Protein AF-A0A812QM28-F1 (afdb_monomer)

Solvent-accessible surface area (backbone atoms only — not comparable to full-atom values): 22781 Å² total; per-residue (Å²): 139,84,86,81,88,80,85,81,80,88,81,88,79,91,78,84,82,83,88,82,79,85,84,82,84,84,84,82,83,83,90,81,82,88,84,87,78,88,77,92,81,81,84,65,81,70,62,66,63,62,66,66,75,72,72,72,94,82,74,79,78,77,77,80,81,74,89,69,89,76,71,69,42,78,41,76,48,76,76,41,54,75,43,66,79,46,96,81,54,34,43,26,43,34,30,56,66,88,50,101,88,51,86,59,44,30,32,31,28,41,35,34,65,90,43,80,55,32,23,42,56,57,48,76,34,72,45,61,66,61,43,52,51,52,51,51,50,36,44,67,57,39,46,82,55,51,59,52,55,40,34,64,68,49,41,54,53,45,68,77,31,47,69,54,39,54,37,34,76,77,40,32,58,58,44,40,58,74,69,65,50,76,74,74,72,95,66,90,74,79,83,80,72,82,62,60,54,14,86,84,81,70,44,75,49,53,91,90,49,62,66,44,39,31,63,29,69,93,82,49,66,53,56,30,46,47,67,59,51,48,55,51,46,60,70,30,70,83,86,46,85,59,49,30,92,85,80,60,26,55,61,49,74,61,28,66,60,51,45,52,43,64,75,34,77,83,37,70,82,51,52,73,66,57,50,52,52,52,47,53,52,26,38,28,62,66,61,78,35,52,61,69,50,57,52,42,49,54,47,46,52,48,49,48,49,35,50,50,32,16,51,51,18,18,53,49,32,49,62,63,83,82,64,82,90,68,83,74,86,73,56,90,82,54,57,72,68,39,53,52,31,19,53,54,18,19,55,53,15,38,50,53,40,51,53,53,50,56,50,51,53,51,52,52,51,49,51,57,52,51,65,72,72,109

Structure (mmCIF, N/CA/C/O backbone):
data_AF-A0A812QM28-F1
#
_entry.id   AF-A0A812QM28-F1
#
loop_
_atom_site.group_PDB
_atom_site.id
_atom_site.type_symbol
_atom_site.label_atom_id
_atom_site.label_alt_id
_atom_site.label_comp_id
_atom_site.label_asym_id
_atom_site.label_entity_id
_atom_site.label_seq_id
_atom_site.pdbx_PDB_ins_code
_atom_site.Cartn_x
_atom_site.Cartn_y
_atom_site.Cartn_z
_atom_site.occupancy
_atom_site.B_iso_or_equiv
_atom_site.auth_seq_id
_atom_site.auth_comp_id
_atom_site.auth_asym_id
_atom_site.auth_atom_id
_atom_site.pdbx_PDB_model_num
ATOM 1 N N . MET A 1 1 ? -54.722 -26.142 -14.860 1.00 44.56 1 MET A N 1
ATOM 2 C CA . MET A 1 1 ? -53.386 -26.224 -15.488 1.00 44.56 1 MET A CA 1
ATOM 3 C C . MET A 1 1 ? -52.420 -26.673 -14.405 1.00 44.56 1 MET A C 1
ATOM 5 O O . MET A 1 1 ? -52.110 -25.888 -13.522 1.00 44.56 1 MET A O 1
ATOM 9 N N . GLY A 1 2 ? -52.117 -27.973 -14.367 1.00 35.53 2 GLY A N 1
ATOM 10 C CA . GLY A 1 2 ? -51.345 -28.608 -13.296 1.00 35.53 2 GLY A CA 1
ATOM 11 C C . GLY A 1 2 ? -49.849 -28.589 -13.594 1.00 35.53 2 GLY A C 1
ATOM 12 O O . GLY A 1 2 ? -49.446 -28.878 -14.716 1.00 35.53 2 GLY A O 1
ATOM 13 N N . TRP A 1 3 ? -49.047 -28.241 -12.592 1.00 39.06 3 TRP A N 1
ATOM 14 C CA . TRP A 1 3 ? -47.589 -28.307 -12.641 1.00 39.06 3 TRP A CA 1
ATOM 15 C C . TRP A 1 3 ? -47.138 -29.656 -12.074 1.00 39.06 3 TRP A C 1
ATOM 17 O O . TRP A 1 3 ? -47.365 -29.943 -10.900 1.00 39.06 3 TRP A O 1
ATOM 27 N N . GLN A 1 4 ? -46.545 -30.499 -12.921 1.00 41.00 4 GLN A N 1
ATOM 28 C CA . GLN A 1 4 ? -45.896 -31.745 -12.514 1.00 41.00 4 GLN A CA 1
ATOM 29 C C . GLN A 1 4 ? -44.412 -31.484 -12.228 1.00 41.00 4 GLN A C 1
ATOM 31 O O . GLN A 1 4 ? -43.662 -31.060 -13.106 1.00 41.00 4 GLN A O 1
ATOM 36 N N . SER A 1 5 ? -44.003 -31.765 -10.990 1.00 42.06 5 SER A N 1
ATOM 37 C CA . SER A 1 5 ? -42.607 -31.859 -10.555 1.00 42.06 5 SER A CA 1
ATOM 38 C C . SER A 1 5 ? -41.940 -33.080 -11.184 1.00 42.06 5 SER A C 1
ATOM 40 O O . SER A 1 5 ? -42.373 -34.206 -10.951 1.00 42.06 5 SER A O 1
ATOM 42 N N . SER A 1 6 ? -40.857 -32.862 -11.928 1.00 46.75 6 SER A N 1
ATOM 43 C CA . SER A 1 6 ? -39.966 -33.927 -12.401 1.00 46.75 6 SER A CA 1
ATOM 44 C C . SER A 1 6 ? -38.685 -33.926 -11.565 1.00 46.75 6 SER A C 1
ATOM 46 O O . SER A 1 6 ? -37.881 -33.002 -11.650 1.00 46.75 6 SER A O 1
ATOM 48 N N . SER A 1 7 ? -38.521 -34.958 -10.732 1.00 38.66 7 SER A N 1
ATOM 49 C CA . SER A 1 7 ? -37.267 -35.292 -10.048 1.00 38.66 7 SER A CA 1
ATOM 50 C C . SER A 1 7 ? -36.264 -35.864 -11.048 1.00 38.66 7 SER A C 1
ATOM 52 O O . SER A 1 7 ? -36.504 -36.927 -11.618 1.00 38.66 7 SER A O 1
ATOM 54 N N . LEU A 1 8 ? -35.123 -35.199 -11.216 1.00 42.88 8 LEU A N 1
ATOM 55 C CA . LEU A 1 8 ? -33.958 -35.755 -11.902 1.00 42.88 8 LEU A CA 1
ATOM 56 C C . LEU A 1 8 ? -33.112 -36.550 -10.897 1.00 42.88 8 LEU A C 1
ATOM 58 O O . LEU A 1 8 ? -32.709 -36.029 -9.857 1.00 42.88 8 LEU A O 1
ATOM 62 N N . ARG A 1 9 ? -32.895 -37.833 -11.205 1.00 39.41 9 ARG A N 1
ATOM 63 C CA . ARG A 1 9 ? -31.932 -38.719 -10.539 1.00 39.41 9 ARG A CA 1
ATOM 64 C C . ARG A 1 9 ? -30.523 -38.367 -11.014 1.00 39.41 9 ARG A C 1
ATOM 66 O O . ARG A 1 9 ? -30.298 -38.292 -12.218 1.00 39.41 9 ARG A O 1
ATOM 73 N N . CYS A 1 10 ? -29.589 -38.223 -10.078 1.00 34.53 10 CYS A N 1
ATOM 74 C CA . CYS A 1 10 ? -28.159 -38.306 -10.359 1.00 34.53 10 CYS A CA 1
ATOM 75 C C . CYS A 1 10 ? -27.778 -39.782 -10.523 1.00 34.53 10 CYS A C 1
ATOM 77 O O . CYS A 1 10 ? -27.939 -40.563 -9.585 1.00 34.53 10 CYS A O 1
ATOM 79 N N . GLU A 1 11 ? -27.294 -40.151 -11.706 1.00 41.50 11 GLU A N 1
ATOM 80 C CA . GLU A 1 11 ? -26.625 -41.426 -11.959 1.00 41.50 11 GLU A CA 1
ATOM 81 C C . GLU A 1 11 ? -25.111 -41.186 -11.911 1.00 41.50 11 GLU A C 1
ATOM 83 O O . GLU A 1 11 ? -24.560 -40.372 -12.651 1.00 41.50 11 GLU A O 1
ATOM 88 N N . GLU A 1 12 ? -24.467 -41.852 -10.958 1.00 37.53 12 GLU A N 1
ATOM 89 C CA . GLU A 1 12 ? -23.047 -41.776 -10.635 1.00 37.53 12 GLU A CA 1
ATOM 90 C C . GLU A 1 12 ? -22.296 -42.807 -11.489 1.00 37.53 12 GLU A C 1
ATOM 92 O O . GLU A 1 12 ? -22.386 -44.011 -11.251 1.00 37.53 12 GLU A O 1
ATOM 97 N N . ALA A 1 13 ? -21.588 -42.348 -12.524 1.00 41.44 13 ALA A N 1
ATOM 98 C CA . ALA A 1 13 ? -20.748 -43.194 -13.369 1.00 41.44 13 ALA A CA 1
ATOM 99 C C . ALA A 1 13 ? -19.272 -43.014 -12.988 1.00 41.44 13 ALA A C 1
ATOM 101 O O . ALA A 1 13 ? -18.643 -42.004 -13.304 1.00 41.44 13 ALA A O 1
ATOM 102 N N . ALA A 1 14 ? -18.717 -44.018 -12.309 1.00 40.62 14 ALA A N 1
ATOM 103 C CA . ALA A 1 14 ? -17.297 -44.126 -12.011 1.00 40.62 14 ALA A CA 1
ATOM 104 C C . ALA A 1 14 ? -16.499 -44.423 -13.295 1.00 40.62 14 ALA A C 1
ATOM 106 O O . ALA A 1 14 ? -16.621 -45.501 -13.876 1.00 40.62 14 ALA A O 1
ATOM 107 N N . GLN A 1 15 ? -15.661 -43.477 -13.726 1.00 44.66 15 GLN A N 1
ATOM 108 C CA . GLN A 1 15 ? -14.658 -43.686 -14.773 1.00 44.66 15 GLN A CA 1
ATOM 109 C C . GLN A 1 15 ? -13.268 -43.838 -14.148 1.00 44.66 15 GLN A C 1
ATOM 111 O O . GLN A 1 15 ? -12.756 -42.951 -13.468 1.00 44.66 15 GLN A O 1
ATOM 116 N N . THR A 1 16 ? -12.666 -45.000 -14.388 1.00 47.97 16 THR A N 1
ATOM 117 C CA . THR A 1 16 ? -11.268 -45.334 -14.093 1.00 47.97 16 THR A CA 1
ATOM 118 C C . THR A 1 16 ? -10.307 -44.544 -14.991 1.00 47.97 16 THR A C 1
ATOM 120 O O . THR A 1 16 ? -10.524 -44.522 -16.206 1.00 47.97 16 THR A O 1
ATOM 123 N N . PRO A 1 17 ? -9.221 -43.955 -14.457 1.00 54.69 17 PRO A N 1
ATOM 124 C CA . PRO A 1 17 ? -8.240 -43.242 -15.269 1.00 54.69 17 PRO A CA 1
ATOM 125 C C . PRO A 1 17 ? -7.267 -44.203 -15.984 1.00 54.69 17 PRO A C 1
ATOM 127 O O . PRO A 1 17 ? -6.841 -45.200 -15.390 1.00 54.69 17 PRO A O 1
ATOM 130 N N . PRO A 1 18 ? -6.870 -43.911 -17.239 1.00 55.78 18 PRO A N 1
ATOM 131 C CA . PRO A 1 18 ? -5.859 -44.678 -17.953 1.00 55.78 18 PRO A CA 1
ATOM 132 C C . PRO A 1 18 ? -4.443 -44.378 -17.443 1.00 55.78 18 PRO A C 1
ATOM 134 O O . PRO A 1 18 ? -4.074 -43.248 -17.128 1.00 55.78 18 PRO A O 1
ATOM 137 N N . THR A 1 19 ? -3.646 -45.439 -17.386 1.00 45.81 19 THR A N 1
ATOM 138 C CA . THR A 1 19 ? -2.241 -45.479 -16.983 1.00 45.81 19 THR A CA 1
ATOM 139 C C . THR A 1 19 ? -1.378 -44.774 -18.035 1.00 45.81 19 THR A C 1
ATOM 141 O O . THR A 1 19 ? -1.306 -45.222 -19.178 1.00 45.81 19 THR A O 1
ATOM 144 N N . ALA A 1 20 ? -0.736 -43.663 -17.668 1.00 46.47 20 ALA A N 1
ATOM 145 C CA . ALA A 1 20 ? 0.150 -42.914 -18.555 1.00 46.47 20 ALA A CA 1
ATOM 146 C C . ALA A 1 20 ? 1.567 -43.513 -18.560 1.00 46.47 20 ALA A C 1
ATOM 148 O O . ALA A 1 20 ? 2.218 -43.637 -17.522 1.00 46.47 20 ALA A O 1
ATOM 149 N N . SER A 1 21 ? 2.029 -43.873 -19.755 1.00 48.12 21 SER A N 1
ATOM 150 C CA . SER A 1 21 ? 3.372 -44.366 -20.061 1.00 48.12 21 SER A CA 1
ATOM 151 C C . SER A 1 21 ? 4.425 -43.258 -19.940 1.00 48.12 21 SER A C 1
ATOM 153 O O . SER A 1 21 ? 4.234 -42.149 -20.434 1.00 48.12 21 SER A O 1
ATOM 155 N N . ALA A 1 22 ? 5.557 -43.577 -19.311 1.00 50.00 22 ALA A N 1
ATOM 156 C CA . ALA A 1 22 ? 6.695 -42.677 -19.136 1.00 50.00 22 ALA A CA 1
ATOM 157 C C . ALA A 1 22 ? 7.461 -42.432 -20.459 1.00 50.00 22 ALA A C 1
ATOM 159 O O . ALA A 1 22 ? 7.750 -43.400 -21.170 1.00 50.00 22 ALA A O 1
ATOM 160 N N . PRO A 1 23 ? 7.850 -41.184 -20.785 1.00 56.56 23 PRO A N 1
ATOM 161 C CA . PRO A 1 23 ? 8.726 -40.901 -21.916 1.00 56.56 23 PRO A CA 1
ATOM 162 C C . PRO A 1 23 ? 10.208 -41.113 -21.570 1.00 56.56 23 PRO A C 1
ATOM 164 O O . PRO A 1 23 ? 10.698 -40.747 -20.502 1.00 56.56 23 PRO A O 1
ATOM 167 N N . SER A 1 24 ? 10.917 -41.719 -22.519 1.00 49.25 24 SER A N 1
ATOM 168 C CA . SER A 1 24 ? 12.346 -42.027 -22.495 1.00 49.25 24 SER A CA 1
ATOM 169 C C . SER A 1 24 ? 13.211 -40.761 -22.576 1.00 49.25 24 SER A C 1
ATOM 171 O O . SER A 1 24 ? 12.954 -39.875 -23.388 1.00 49.25 24 SER A O 1
ATOM 173 N N . ALA A 1 25 ? 14.258 -40.694 -21.751 1.00 49.22 25 ALA A N 1
ATOM 174 C CA . ALA A 1 25 ? 15.223 -39.596 -21.724 1.00 49.22 25 ALA A CA 1
ATOM 175 C C . ALA A 1 25 ? 16.181 -39.632 -22.938 1.00 49.22 25 ALA A C 1
ATOM 177 O O . ALA A 1 25 ? 16.702 -40.706 -23.255 1.00 49.22 25 ALA A O 1
ATOM 178 N N . PRO A 1 26 ? 16.479 -38.492 -23.592 1.00 59.50 26 PRO A N 1
ATOM 179 C CA . PRO A 1 26 ? 17.519 -38.419 -24.612 1.00 59.50 26 PRO A CA 1
ATOM 180 C C . PRO A 1 26 ? 18.922 -38.284 -23.997 1.00 59.50 26 PRO A C 1
ATOM 182 O O . PRO A 1 26 ? 19.151 -37.553 -23.034 1.00 59.50 26 PRO A O 1
ATOM 185 N N . SER A 1 27 ? 19.865 -39.019 -24.585 1.00 49.97 27 SER A N 1
ATOM 186 C CA . SER A 1 27 ? 21.276 -39.106 -24.208 1.00 49.97 27 SER A CA 1
ATOM 187 C C . SER A 1 27 ? 22.047 -37.814 -24.508 1.00 49.97 27 SER A C 1
ATOM 189 O O . SER A 1 27 ? 21.940 -37.255 -25.598 1.00 49.97 27 SER A O 1
ATOM 191 N N . ALA A 1 28 ? 22.859 -37.364 -23.549 1.00 54.03 28 ALA A N 1
ATOM 192 C CA . ALA A 1 28 ? 23.746 -36.211 -23.685 1.00 54.03 28 ALA A CA 1
ATOM 193 C C . ALA A 1 28 ? 25.007 -36.539 -24.521 1.00 54.03 28 ALA A C 1
ATOM 195 O O . ALA A 1 28 ? 25.575 -37.622 -24.350 1.00 54.03 28 ALA A O 1
ATOM 196 N N . PRO A 1 29 ? 25.493 -35.623 -25.382 1.00 69.25 29 PRO A N 1
ATOM 197 C CA . PRO A 1 29 ? 26.798 -35.747 -26.030 1.00 69.25 29 PRO A CA 1
ATOM 198 C C . PRO A 1 29 ? 27.963 -35.298 -25.114 1.00 69.25 29 PRO A C 1
ATOM 200 O O . PRO A 1 29 ? 27.763 -34.479 -24.213 1.00 69.25 29 PRO A O 1
ATOM 203 N N . PRO A 1 30 ? 29.188 -35.821 -25.332 1.00 63.47 30 PRO A N 1
ATOM 204 C CA . PRO A 1 30 ? 30.361 -35.559 -24.492 1.00 63.47 30 PRO A CA 1
ATOM 205 C C . PRO A 1 30 ? 30.989 -34.164 -24.714 1.00 63.47 30 PRO A C 1
ATOM 207 O O . PRO A 1 30 ? 30.841 -33.584 -25.791 1.00 63.47 30 PRO A O 1
ATOM 210 N N . PRO A 1 31 ? 31.732 -33.633 -23.719 1.00 53.22 31 PRO A N 1
ATOM 211 C CA . PRO A 1 31 ? 32.327 -32.299 -23.771 1.00 53.22 31 PRO A CA 1
ATOM 212 C C . PRO A 1 31 ? 33.605 -32.242 -24.624 1.00 53.22 31 PRO A C 1
ATOM 214 O O . PRO A 1 31 ? 34.541 -33.020 -24.438 1.00 53.22 31 PRO A O 1
ATOM 217 N N . SER A 1 32 ? 33.661 -31.258 -25.521 1.00 57.03 32 SER A N 1
ATOM 218 C CA . SER A 1 32 ? 34.841 -30.903 -26.316 1.00 57.03 32 SER A CA 1
ATOM 219 C C . SER A 1 32 ? 35.820 -30.043 -25.506 1.00 57.03 32 SER A C 1
ATOM 221 O O . SER A 1 32 ? 35.427 -29.069 -24.866 1.00 57.03 32 SER A O 1
ATOM 223 N N . ALA A 1 33 ? 37.103 -30.404 -25.556 1.00 52.53 33 ALA A N 1
ATOM 224 C CA . ALA A 1 33 ? 38.222 -29.735 -24.892 1.00 52.53 33 ALA A CA 1
ATOM 225 C C . ALA A 1 33 ? 38.540 -28.329 -25.469 1.00 52.53 33 ALA A C 1
ATOM 227 O O . ALA A 1 33 ? 38.214 -28.049 -26.626 1.00 52.53 33 ALA A O 1
ATOM 228 N N . PRO A 1 34 ? 39.203 -27.443 -24.694 1.00 47.34 34 PRO A N 1
ATOM 229 C CA . PRO A 1 34 ? 39.434 -26.049 -25.068 1.00 47.34 34 PRO A CA 1
ATOM 230 C C . PRO A 1 34 ? 40.631 -25.877 -26.013 1.00 47.34 34 PRO A C 1
ATOM 232 O O . PRO A 1 34 ? 41.738 -26.339 -25.735 1.00 47.34 34 PRO A O 1
ATOM 235 N N . SER A 1 35 ? 40.423 -25.138 -27.105 1.00 42.69 35 SER A N 1
ATOM 236 C CA . SER A 1 35 ? 41.493 -24.713 -28.009 1.00 42.69 35 SER A CA 1
ATOM 237 C C . SER A 1 35 ? 42.053 -23.366 -27.553 1.00 42.69 35 SER A C 1
ATOM 239 O O . SER A 1 35 ? 41.367 -22.346 -27.574 1.00 42.69 35 SER A O 1
ATOM 241 N N . ALA A 1 36 ? 43.317 -23.372 -27.137 1.00 46.56 36 ALA A N 1
ATOM 242 C CA . ALA A 1 36 ? 44.087 -22.186 -26.804 1.00 46.56 36 ALA A CA 1
ATOM 243 C C . ALA A 1 36 ? 44.539 -21.458 -28.081 1.00 46.56 36 ALA A C 1
ATOM 245 O O . ALA A 1 36 ? 45.300 -22.007 -28.872 1.00 46.56 36 ALA A O 1
ATOM 246 N N . HIS A 1 37 ? 44.134 -20.199 -28.249 1.00 44.91 37 HIS A N 1
ATOM 247 C CA . HIS A 1 37 ? 44.837 -19.243 -29.102 1.00 44.91 37 HIS A CA 1
ATOM 248 C C . HIS A 1 37 ? 44.8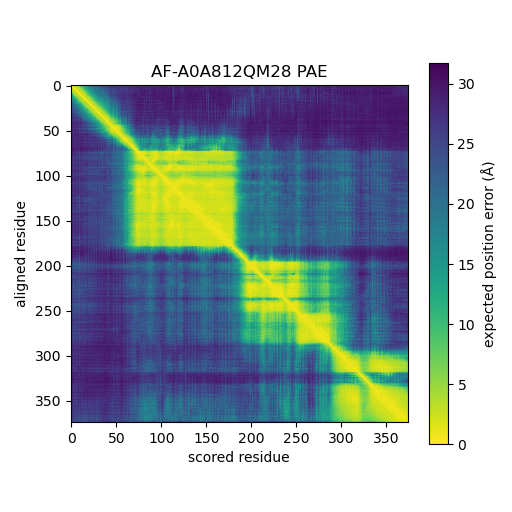23 -17.866 -28.444 1.00 44.91 37 HIS A C 1
ATOM 250 O O . HIS A 1 37 ? 43.822 -17.155 -28.442 1.00 44.91 37 HIS A O 1
ATOM 256 N N . GLY A 1 38 ? 45.970 -17.503 -27.873 1.00 43.31 38 GLY A N 1
ATOM 257 C CA . GLY A 1 38 ? 46.253 -16.149 -27.433 1.00 43.31 38 GLY A CA 1
ATOM 258 C C . GLY A 1 38 ? 46.527 -15.229 -28.618 1.00 43.31 38 GLY A C 1
ATOM 259 O O . GLY A 1 38 ? 47.266 -15.592 -29.533 1.00 43.31 38 GLY A O 1
ATOM 260 N N . LYS A 1 39 ? 45.975 -14.016 -28.551 1.00 39.72 39 LYS A N 1
ATOM 261 C CA . LYS A 1 39 ? 46.544 -12.806 -29.153 1.00 39.72 39 LYS A CA 1
ATOM 262 C C . LYS A 1 39 ? 46.284 -11.642 -28.200 1.00 39.72 39 LYS A C 1
ATOM 264 O O . LYS A 1 39 ? 45.158 -11.188 -28.043 1.00 39.72 39 LYS A O 1
ATOM 269 N N . SER A 1 40 ? 47.348 -11.201 -27.542 1.00 39.94 40 SER A N 1
ATOM 270 C CA . SER A 1 40 ? 47.431 -9.936 -26.821 1.00 39.94 40 SER A CA 1
ATOM 271 C C . SER A 1 40 ? 47.261 -8.778 -27.806 1.00 39.94 40 SER A C 1
ATOM 273 O O . SER A 1 40 ? 48.066 -8.635 -28.726 1.00 39.94 40 SER A O 1
ATOM 275 N N . PHE A 1 41 ? 46.234 -7.957 -27.601 1.00 41.09 41 PHE A N 1
ATOM 276 C CA . PHE A 1 41 ? 46.022 -6.698 -28.311 1.00 41.09 41 PHE A CA 1
ATOM 277 C C . PHE A 1 41 ? 46.008 -5.588 -27.252 1.00 41.09 41 PHE A C 1
ATOM 279 O O . PHE A 1 41 ? 45.016 -5.402 -26.552 1.00 41.09 41 PHE A O 1
ATOM 286 N N . PHE A 1 42 ? 47.141 -4.910 -27.066 1.00 38.75 42 PHE A N 1
ATOM 287 C CA . PHE A 1 42 ? 47.207 -3.677 -26.281 1.00 38.75 42 PHE A CA 1
ATOM 288 C C . PHE A 1 42 ? 46.918 -2.504 -27.224 1.00 38.75 42 PHE A C 1
ATOM 290 O O . PHE A 1 42 ? 47.596 -2.404 -28.249 1.00 38.75 42 PHE A O 1
ATOM 297 N N . PRO A 1 43 ? 45.943 -1.624 -26.933 1.00 46.53 43 PRO A N 1
ATOM 298 C CA . PRO A 1 43 ? 45.814 -0.378 -27.664 1.00 46.53 43 PRO A CA 1
ATOM 299 C C . PRO A 1 43 ? 46.869 0.624 -27.185 1.00 46.53 43 PRO A C 1
ATOM 301 O O . PRO A 1 43 ? 47.172 0.740 -25.997 1.00 46.53 43 PRO A O 1
ATOM 304 N N . ASP A 1 44 ? 47.419 1.320 -28.168 1.00 47.91 44 ASP A N 1
ATOM 305 C CA . ASP A 1 44 ? 48.447 2.344 -28.071 1.00 47.91 44 ASP A CA 1
ATOM 306 C C . ASP A 1 44 ? 47.973 3.546 -27.231 1.00 47.91 44 ASP A C 1
ATOM 308 O O . ASP A 1 44 ? 46.842 4.027 -27.378 1.00 47.91 44 ASP A O 1
ATOM 312 N N . ALA A 1 45 ? 48.838 4.045 -26.346 1.00 46.62 45 ALA A N 1
ATOM 313 C CA . ALA A 1 45 ? 48.515 5.067 -25.346 1.00 46.62 45 ALA A CA 1
ATOM 314 C C . ALA A 1 45 ? 48.164 6.444 -25.953 1.00 46.62 45 ALA A C 1
ATOM 316 O O . ALA A 1 45 ? 47.630 7.310 -25.258 1.00 46.62 45 ALA A O 1
ATOM 317 N N . GLU A 1 46 ? 48.381 6.647 -27.255 1.00 46.97 46 GLU A N 1
ATOM 318 C CA . GLU A 1 46 ? 48.008 7.879 -27.959 1.00 46.97 46 GLU A CA 1
ATOM 319 C C . GLU A 1 46 ? 46.519 7.979 -28.338 1.00 46.97 46 GLU A C 1
ATOM 321 O O . GLU A 1 46 ? 46.006 9.088 -28.514 1.00 46.97 46 GLU A O 1
ATOM 326 N N . GLN A 1 47 ? 45.767 6.872 -28.416 1.00 50.47 47 GLN A N 1
ATOM 327 C CA . GLN A 1 47 ? 44.334 6.947 -28.757 1.00 50.47 47 GLN A CA 1
ATOM 328 C C . GLN A 1 47 ? 43.449 7.392 -27.580 1.00 50.47 47 GLN A C 1
ATOM 330 O O . GLN A 1 47 ? 42.383 7.972 -27.798 1.00 50.47 47 GLN A O 1
ATOM 335 N N . ALA A 1 48 ? 43.907 7.216 -26.337 1.00 48.28 48 ALA A N 1
ATOM 336 C CA . ALA A 1 48 ? 43.170 7.635 -25.142 1.00 48.28 48 ALA A CA 1
ATOM 337 C C . ALA A 1 48 ? 43.117 9.168 -24.970 1.00 48.28 48 ALA A C 1
ATOM 339 O O . ALA A 1 48 ? 42.140 9.706 -24.449 1.00 48.28 48 ALA A O 1
ATOM 340 N N . LEU A 1 49 ? 44.129 9.892 -25.461 1.00 47.28 49 LEU A N 1
ATOM 341 C CA . LEU A 1 49 ? 44.221 11.352 -25.330 1.00 47.28 49 LEU A CA 1
ATOM 342 C C . LEU A 1 49 ? 43.387 12.114 -26.372 1.00 47.28 49 LEU A C 1
ATOM 344 O O . LEU A 1 49 ? 42.915 13.214 -26.088 1.00 47.28 49 LEU A O 1
ATOM 348 N N . ARG A 1 50 ? 43.112 11.522 -27.543 1.00 46.97 50 ARG A N 1
ATOM 349 C CA . ARG A 1 50 ? 42.235 12.139 -28.559 1.00 46.97 50 ARG A CA 1
ATOM 350 C C . ARG A 1 50 ? 40.743 12.048 -28.227 1.00 46.97 50 ARG A C 1
ATOM 352 O O . ARG A 1 50 ? 39.986 12.917 -28.650 1.00 46.97 50 ARG A O 1
ATOM 359 N N . LEU A 1 51 ? 40.317 11.069 -27.426 1.00 47.53 51 LEU A N 1
ATOM 360 C CA . LEU A 1 51 ? 38.915 10.935 -27.001 1.00 47.53 51 LEU A CA 1
ATOM 361 C C . LEU A 1 51 ? 38.505 11.914 -25.886 1.00 47.53 51 LEU A C 1
ATOM 363 O O . LEU A 1 51 ? 37.317 12.167 -25.705 1.00 47.53 51 LEU A O 1
ATOM 367 N N . LEU A 1 52 ? 39.463 12.524 -25.180 1.00 48.62 52 LEU A N 1
ATOM 368 C CA . LEU A 1 52 ? 39.178 13.528 -24.147 1.00 48.62 52 LEU A CA 1
ATOM 369 C C . LEU A 1 52 ? 38.970 14.948 -24.706 1.00 48.62 52 LEU A C 1
ATOM 371 O O . LEU A 1 52 ? 38.422 15.796 -24.006 1.00 48.62 52 LEU A O 1
ATOM 375 N N . ALA A 1 53 ? 39.335 15.205 -25.966 1.00 47.31 53 ALA A N 1
ATOM 376 C CA . ALA A 1 53 ? 39.265 16.535 -26.579 1.00 47.31 53 ALA A CA 1
ATOM 377 C C . ALA A 1 53 ? 37.916 16.871 -27.258 1.00 47.31 53 ALA A C 1
ATOM 379 O O . ALA A 1 53 ? 37.743 17.988 -27.736 1.00 47.31 53 ALA A O 1
ATOM 380 N N . LEU A 1 54 ? 36.947 15.943 -27.292 1.00 43.19 54 LEU A N 1
ATOM 381 C CA . LEU A 1 54 ? 35.628 16.146 -27.926 1.00 43.19 54 LEU A CA 1
ATOM 382 C C . LEU A 1 54 ? 34.462 16.293 -26.929 1.00 43.19 54 LEU A C 1
ATOM 384 O O . LEU A 1 54 ? 33.296 16.260 -27.321 1.00 43.19 54 LEU A O 1
ATOM 388 N N . ARG A 1 55 ? 34.742 16.465 -25.632 1.00 43.91 55 ARG A N 1
ATOM 389 C CA . ARG A 1 55 ? 33.697 16.596 -24.608 1.00 43.91 55 ARG A CA 1
ATOM 390 C C . ARG A 1 55 ? 33.171 18.036 -24.575 1.00 43.91 55 ARG A C 1
ATOM 392 O O . ARG A 1 55 ? 33.793 18.923 -23.999 1.00 43.91 55 ARG A O 1
ATOM 399 N N . GLY A 1 56 ? 32.037 18.263 -25.238 1.00 56.19 56 GLY A N 1
ATOM 400 C CA . GLY A 1 56 ? 31.325 19.542 -25.220 1.00 56.19 56 GLY A CA 1
ATOM 401 C C . GLY A 1 56 ? 30.875 19.959 -23.806 1.00 56.19 56 GLY A C 1
ATOM 402 O O . GLY A 1 56 ? 30.715 19.105 -22.927 1.00 56.19 56 GLY A O 1
ATOM 403 N N . PRO A 1 57 ? 30.667 21.264 -23.564 1.00 44.69 57 PRO A N 1
ATOM 404 C CA . PRO A 1 57 ? 30.255 21.778 -22.263 1.00 44.69 57 PRO A CA 1
ATOM 405 C C . PRO A 1 57 ? 28.778 21.438 -22.018 1.00 44.69 57 PRO A C 1
ATOM 407 O O . PRO A 1 57 ? 27.917 21.869 -22.779 1.00 44.69 57 PRO A O 1
ATOM 410 N N . GLY A 1 58 ? 28.466 20.670 -20.967 1.00 41.94 58 GLY A N 1
ATOM 411 C CA . GLY A 1 58 ? 27.065 20.486 -20.554 1.00 41.94 58 GLY A CA 1
ATOM 412 C C . GLY A 1 58 ? 26.700 19.246 -19.736 1.00 41.94 58 GLY A C 1
ATOM 413 O O . GLY A 1 58 ? 25.562 19.159 -19.293 1.00 41.94 58 GLY A O 1
ATOM 414 N N . VAL A 1 59 ? 27.611 18.299 -19.494 1.00 42.22 59 VAL A N 1
ATOM 415 C CA . VAL A 1 59 ? 27.322 17.140 -18.627 1.00 42.22 59 VAL A CA 1
ATOM 416 C C . VAL A 1 59 ? 28.002 17.352 -17.281 1.00 42.22 59 VAL A C 1
ATOM 418 O O . VAL A 1 59 ? 29.231 17.388 -17.208 1.00 42.22 59 VAL A O 1
ATOM 421 N N . ALA A 1 60 ? 27.200 17.531 -16.228 1.00 42.34 60 ALA A N 1
ATOM 422 C CA . ALA A 1 60 ? 27.691 17.633 -14.860 1.00 42.34 60 ALA A CA 1
ATOM 423 C C . ALA A 1 60 ? 28.558 16.400 -14.525 1.00 42.34 60 ALA A C 1
ATOM 425 O O . ALA A 1 60 ? 28.185 15.279 -14.884 1.00 42.34 60 ALA A O 1
ATOM 426 N N . PRO A 1 61 ? 29.730 16.582 -13.892 1.00 43.31 61 PRO A N 1
ATOM 427 C CA . PRO A 1 61 ? 30.586 15.465 -13.523 1.00 43.31 61 PRO A CA 1
ATOM 428 C C . PRO A 1 61 ? 29.827 14.533 -12.575 1.00 43.31 61 PRO A C 1
ATOM 430 O O . PRO A 1 61 ? 29.228 14.987 -11.601 1.00 43.31 61 PRO A O 1
ATOM 433 N N . ALA A 1 62 ? 29.851 13.231 -12.876 1.00 47.47 62 ALA A N 1
ATOM 434 C CA . ALA A 1 62 ? 29.345 12.206 -11.973 1.00 47.47 62 ALA A CA 1
ATOM 435 C C . ALA A 1 62 ? 30.000 12.390 -10.588 1.00 47.47 62 ALA A C 1
ATOM 437 O O . ALA A 1 62 ? 31.210 12.650 -10.534 1.00 47.47 62 ALA A O 1
ATOM 438 N N . PRO A 1 63 ? 29.231 12.306 -9.487 1.00 48.12 63 PRO A N 1
ATOM 439 C CA . PRO A 1 63 ? 29.749 12.543 -8.147 1.00 48.12 63 PRO A CA 1
ATOM 440 C C . PRO A 1 63 ? 30.930 11.608 -7.875 1.00 48.12 63 PRO A C 1
ATOM 442 O O . PRO A 1 63 ? 30.877 10.411 -8.163 1.00 48.12 63 PRO A O 1
ATOM 445 N N . ALA A 1 64 ? 32.024 12.177 -7.366 1.00 40.88 64 ALA A N 1
ATOM 446 C CA . ALA A 1 64 ? 33.220 11.427 -7.022 1.00 40.88 64 ALA A CA 1
ATOM 447 C C . ALA A 1 64 ? 32.852 10.354 -5.989 1.00 40.88 64 ALA A C 1
ATOM 449 O O . ALA A 1 64 ? 32.417 10.674 -4.884 1.00 40.88 64 ALA A O 1
ATOM 450 N N . ALA A 1 65 ? 32.997 9.085 -6.377 1.00 42.38 65 ALA A N 1
ATOM 451 C CA . ALA A 1 65 ? 32.645 7.936 -5.560 1.00 42.38 65 ALA A CA 1
ATOM 452 C C . ALA A 1 65 ? 33.493 7.917 -4.278 1.00 42.38 65 ALA A C 1
ATOM 454 O O . ALA A 1 65 ? 34.650 7.495 -4.279 1.00 42.38 65 ALA A O 1
ATOM 455 N N . SER A 1 66 ? 32.921 8.392 -3.174 1.00 44.47 66 SER A N 1
ATOM 456 C CA . SER A 1 66 ? 33.442 8.154 -1.836 1.00 44.47 66 SER A CA 1
ATOM 457 C C . SER A 1 66 ? 33.270 6.665 -1.525 1.00 44.47 66 SER A C 1
ATOM 459 O O . SER A 1 66 ? 32.185 6.096 -1.641 1.00 44.47 66 SER A O 1
ATOM 461 N N . SER A 1 67 ? 34.380 6.001 -1.202 1.00 43.25 67 SER A N 1
ATOM 462 C CA . SER A 1 67 ? 34.466 4.553 -1.011 1.00 43.25 67 SER A CA 1
ATOM 463 C C . SER A 1 67 ? 33.700 4.109 0.239 1.00 43.25 67 SER A C 1
ATOM 465 O O . SER A 1 67 ? 34.273 3.964 1.318 1.00 43.25 67 SER A O 1
ATOM 467 N N . SER A 1 68 ? 32.393 3.908 0.100 1.00 50.88 68 SER A N 1
ATOM 468 C CA . SER A 1 68 ? 31.563 3.208 1.075 1.00 50.88 68 SER A CA 1
ATOM 469 C C . SER A 1 68 ? 31.525 1.726 0.699 1.00 50.88 68 SER A C 1
ATOM 471 O O . SER A 1 68 ? 31.205 1.364 -0.431 1.00 50.88 68 SER A O 1
ATOM 473 N N . SER A 1 69 ? 31.916 0.840 1.619 1.00 45.19 69 SER A N 1
ATOM 474 C CA . SER A 1 69 ? 31.850 -0.603 1.382 1.00 45.19 69 SER A CA 1
ATOM 475 C C . SER A 1 69 ? 30.393 -1.057 1.455 1.00 45.19 69 SER A C 1
ATOM 477 O O . SER A 1 69 ? 29.866 -1.332 2.533 1.00 45.19 69 SER A O 1
ATOM 479 N N . THR A 1 70 ? 29.717 -1.110 0.314 1.00 52.66 70 THR A N 1
ATOM 480 C CA . THR A 1 70 ? 28.349 -1.622 0.225 1.00 52.66 70 THR A CA 1
ATOM 481 C C . THR A 1 70 ? 28.416 -3.147 0.135 1.00 52.66 70 THR A C 1
ATOM 483 O O . THR A 1 70 ? 28.552 -3.713 -0.949 1.00 52.66 70 THR A O 1
ATOM 486 N N . GLN A 1 71 ? 28.377 -3.835 1.281 1.00 58.31 71 GLN A N 1
ATOM 487 C CA . GLN A 1 71 ? 27.889 -5.215 1.284 1.00 58.31 71 GLN A CA 1
ATOM 488 C C . GLN A 1 71 ? 26.403 -5.156 0.928 1.00 58.31 71 GLN A C 1
ATOM 490 O O . GLN A 1 71 ? 25.668 -4.369 1.524 1.00 58.31 71 GLN A O 1
ATOM 495 N N . SER A 1 72 ? 25.979 -5.945 -0.063 1.00 66.62 72 SER A N 1
ATOM 496 C CA . SER A 1 72 ? 24.556 -6.100 -0.374 1.00 66.62 72 SER A CA 1
ATOM 497 C C . SER A 1 72 ? 23.868 -6.660 0.862 1.00 66.62 72 SER A C 1
ATOM 499 O O . SER A 1 72 ? 24.108 -7.802 1.255 1.00 66.62 72 SER A O 1
ATOM 501 N N . ALA A 1 73 ? 23.081 -5.814 1.513 1.00 84.19 73 ALA A N 1
ATOM 502 C CA . ALA A 1 73 ? 22.280 -6.173 2.661 1.00 84.19 73 ALA A CA 1
ATOM 503 C C . ALA A 1 73 ? 20.820 -5.979 2.269 1.00 84.19 73 ALA A C 1
ATOM 505 O O . ALA A 1 73 ? 20.410 -4.887 1.863 1.00 84.19 73 ALA A O 1
ATOM 506 N N . GLU A 1 74 ? 20.042 -7.050 2.380 1.00 95.19 74 GLU A N 1
ATOM 507 C CA . GLU A 1 74 ? 18.596 -6.918 2.442 1.00 95.19 74 GLU A CA 1
ATOM 508 C C . GLU A 1 74 ? 18.259 -6.215 3.762 1.00 95.19 74 GLU A C 1
ATOM 510 O O . GLU A 1 74 ? 18.740 -6.601 4.831 1.00 95.19 74 GLU A O 1
ATOM 515 N N . ILE A 1 75 ? 17.485 -5.138 3.682 1.00 96.19 75 ILE A N 1
ATOM 516 C CA . ILE A 1 75 ? 17.098 -4.328 4.833 1.00 96.19 75 ILE A CA 1
ATOM 517 C C . ILE A 1 75 ? 15.600 -4.456 5.085 1.00 96.19 75 ILE A C 1
ATOM 519 O O . ILE A 1 75 ? 14.804 -4.589 4.155 1.00 96.19 75 ILE A O 1
ATOM 523 N N . CYS A 1 76 ? 15.213 -4.381 6.357 1.00 96.56 76 CYS A N 1
ATOM 524 C CA . CYS A 1 76 ? 13.817 -4.221 6.740 1.00 96.56 76 CYS A CA 1
ATOM 525 C C . CYS A 1 76 ? 13.409 -2.749 6.589 1.00 96.56 76 CYS A C 1
ATOM 527 O O . CYS A 1 76 ? 14.114 -1.854 7.056 1.00 96.56 76 CYS A O 1
ATOM 529 N N . LEU A 1 77 ? 12.273 -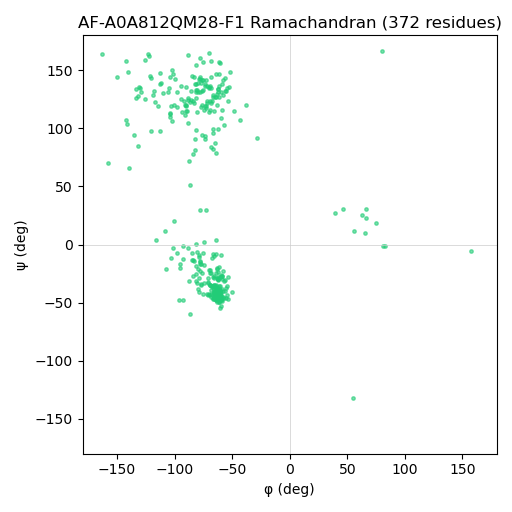2.509 5.938 1.00 96.56 77 LEU A N 1
ATOM 530 C CA . LEU A 1 77 ? 11.708 -1.189 5.655 1.00 96.56 77 LEU A CA 1
ATOM 531 C C . LEU A 1 77 ? 10.720 -0.718 6.731 1.00 96.56 77 LEU A C 1
ATOM 533 O O . LEU A 1 77 ? 10.202 0.397 6.643 1.00 96.56 77 LEU A O 1
ATOM 537 N N . ASP A 1 78 ? 10.468 -1.529 7.759 1.00 94.62 78 ASP A N 1
ATOM 538 C CA . ASP A 1 78 ? 9.580 -1.160 8.857 1.00 94.62 78 ASP A CA 1
ATOM 539 C C . ASP A 1 78 ? 10.105 0.077 9.601 1.00 94.62 78 ASP A C 1
ATOM 541 O O . ASP A 1 78 ? 11.252 0.141 10.045 1.00 94.62 78 ASP A O 1
ATOM 545 N N . GLY A 1 79 ? 9.246 1.089 9.734 1.00 91.31 79 GLY A N 1
ATOM 546 C CA . GLY A 1 79 ? 9.583 2.356 10.389 1.00 91.31 79 GLY A CA 1
ATOM 547 C C . GLY A 1 79 ? 10.315 3.372 9.504 1.00 91.31 79 GLY A C 1
ATOM 548 O O . GLY A 1 79 ? 10.575 4.484 9.968 1.00 91.31 79 GLY A O 1
ATOM 549 N N . PHE A 1 80 ? 10.608 3.043 8.242 1.00 94.62 80 PHE A N 1
ATOM 550 C CA . PHE A 1 80 ? 11.098 4.016 7.265 1.00 94.62 80 PHE A CA 1
ATOM 551 C C . PHE A 1 80 ? 9.937 4.783 6.629 1.00 94.62 80 PHE A C 1
ATOM 553 O O . PHE A 1 80 ? 8.871 4.232 6.355 1.00 94.62 80 PHE A O 1
ATOM 560 N N . SER A 1 81 ? 10.160 6.066 6.341 1.00 93.62 81 SER A N 1
ATOM 561 C CA . SER A 1 81 ? 9.276 6.805 5.437 1.00 93.62 81 SER A CA 1
ATOM 562 C C . SER A 1 81 ? 9.709 6.517 4.005 1.00 93.62 81 SER A C 1
ATOM 564 O O . SER A 1 81 ? 10.868 6.774 3.666 1.00 93.62 81 SER A O 1
ATOM 566 N N . LEU A 1 82 ? 8.786 5.988 3.201 1.00 96.00 82 LEU A N 1
ATOM 567 C CA . LEU A 1 82 ? 9.024 5.545 1.827 1.00 96.00 82 LEU A CA 1
ATOM 568 C C . LEU A 1 82 ? 8.430 6.537 0.824 1.00 96.00 82 LEU A C 1
ATOM 570 O O . LEU A 1 82 ? 7.256 6.894 0.926 1.00 96.00 82 LEU A O 1
ATOM 574 N N . GLU A 1 83 ? 9.226 6.924 -0.165 1.00 94.19 83 GLU A N 1
ATOM 575 C CA . GLU A 1 83 ? 8.807 7.716 -1.321 1.00 94.19 83 GLU A CA 1
ATOM 576 C C . GLU A 1 83 ? 9.042 6.908 -2.604 1.00 94.19 83 GLU A C 1
ATOM 578 O O . GLU A 1 83 ? 10.118 6.345 -2.807 1.00 94.19 83 GLU A O 1
ATOM 583 N N . SER A 1 84 ? 8.013 6.793 -3.446 1.00 90.69 84 SER A N 1
ATOM 584 C CA . SER A 1 84 ? 8.068 6.024 -4.696 1.00 90.69 84 SER A CA 1
ATOM 585 C C . SER A 1 84 ? 8.719 6.848 -5.799 1.00 90.69 84 SER A C 1
ATOM 587 O O . SER A 1 84 ? 8.243 7.946 -6.080 1.00 90.69 84 SER A O 1
ATOM 589 N N . MET A 1 85 ? 9.760 6.319 -6.446 1.00 90.94 85 MET A N 1
ATOM 590 C CA . MET A 1 85 ? 10.452 7.011 -7.547 1.00 90.94 85 MET A CA 1
ATOM 591 C C . MET A 1 85 ? 9.938 6.593 -8.929 1.00 90.94 85 MET A C 1
ATOM 593 O O . MET A 1 85 ? 10.171 7.283 -9.919 1.00 90.94 85 MET A O 1
ATOM 597 N N . ASP A 1 86 ? 9.231 5.471 -8.999 1.00 87.75 86 ASP A N 1
ATOM 598 C CA . ASP A 1 86 ? 8.615 4.913 -10.193 1.00 87.75 86 ASP A CA 1
ATOM 599 C C . ASP A 1 86 ? 7.101 4.726 -10.001 1.00 87.75 86 ASP A C 1
ATOM 601 O O . ASP A 1 86 ? 6.580 4.743 -8.882 1.00 87.75 86 ASP A O 1
ATOM 605 N N . SER A 1 87 ? 6.371 4.540 -11.104 1.00 81.38 87 SER A N 1
ATOM 606 C CA . SER A 1 87 ? 4.926 4.271 -11.070 1.00 81.38 87 SER A CA 1
ATOM 607 C C . SER A 1 87 ? 4.589 2.900 -10.476 1.00 81.38 87 SER A C 1
ATOM 609 O O . SER A 1 87 ? 3.485 2.714 -9.966 1.00 81.38 87 SER A O 1
ATOM 611 N N . SER A 1 88 ? 5.530 1.953 -10.525 1.00 82.88 88 SER A N 1
ATOM 612 C CA . SER A 1 88 ? 5.391 0.603 -9.970 1.00 82.88 88 SER A CA 1
ATOM 613 C C . SER A 1 88 ? 5.657 0.516 -8.466 1.00 82.88 88 SER A C 1
ATOM 615 O O . SER A 1 88 ? 5.247 -0.461 -7.840 1.00 82.88 88 SER A O 1
ATOM 617 N N . GLY A 1 89 ? 6.327 1.503 -7.867 1.00 91.19 89 GLY A N 1
ATOM 618 C CA . GLY A 1 89 ? 6.758 1.437 -6.471 1.00 91.19 89 GLY A CA 1
ATOM 619 C C . GLY A 1 89 ? 7.814 0.374 -6.198 1.00 91.19 89 GLY A C 1
ATOM 620 O O . GLY A 1 89 ? 7.926 -0.089 -5.062 1.00 91.19 89 GLY A O 1
ATOM 621 N N . THR A 1 90 ? 8.563 -0.035 -7.223 1.00 95.12 90 THR A N 1
ATOM 622 C CA . THR A 1 90 ? 9.652 -1.006 -7.113 1.00 95.12 90 THR A CA 1
ATOM 623 C C . THR A 1 90 ? 10.903 -0.348 -6.561 1.00 95.12 90 THR A C 1
ATOM 625 O O . THR A 1 90 ? 11.576 -0.931 -5.710 1.00 95.12 90 THR A O 1
ATOM 628 N N . LEU A 1 91 ? 11.190 0.874 -7.010 1.00 96.69 91 LEU A N 1
ATOM 629 C CA . LEU A 1 91 ? 12.338 1.650 -6.574 1.00 96.69 91 LEU A CA 1
ATOM 630 C C . LEU A 1 91 ? 11.862 2.739 -5.614 1.00 96.69 91 LEU A C 1
ATOM 632 O O . LEU A 1 91 ? 11.164 3.677 -6.001 1.00 96.69 91 LEU A O 1
ATOM 636 N N . VAL A 1 92 ? 12.246 2.614 -4.347 1.00 97.25 92 VAL A N 1
ATOM 637 C CA . VAL A 1 92 ? 11.817 3.543 -3.301 1.00 97.25 92 VAL A CA 1
ATOM 638 C C . VAL A 1 92 ? 12.995 4.228 -2.641 1.00 97.25 92 VAL A C 1
ATOM 640 O O . VAL A 1 92 ? 14.049 3.633 -2.410 1.00 97.25 92 VAL A O 1
ATOM 643 N N . LEU A 1 93 ? 12.785 5.493 -2.301 1.00 97.75 93 LEU A N 1
ATOM 644 C CA . LEU A 1 93 ? 13.667 6.251 -1.437 1.00 97.75 93 LEU A CA 1
ATOM 645 C C . LEU A 1 93 ? 13.169 6.077 -0.002 1.00 97.75 93 LEU A C 1
ATOM 647 O O . LEU A 1 93 ? 12.080 6.518 0.367 1.00 97.75 93 LEU A O 1
ATOM 651 N N . ALA A 1 94 ? 13.959 5.380 0.804 1.00 97.38 94 ALA A N 1
ATOM 652 C CA . ALA A 1 94 ? 13.696 5.148 2.209 1.00 97.38 94 ALA A CA 1
ATOM 653 C C . ALA A 1 94 ? 14.494 6.148 3.046 1.00 97.38 94 ALA A C 1
ATOM 655 O O . ALA A 1 94 ? 15.699 6.335 2.866 1.00 97.38 94 ALA A O 1
ATOM 656 N N . SER A 1 95 ? 13.824 6.788 3.996 1.00 96.81 95 SER A N 1
ATOM 657 C CA . SER A 1 95 ? 14.474 7.688 4.944 1.00 96.81 95 SER A CA 1
ATOM 658 C C . SER A 1 95 ? 14.311 7.167 6.362 1.00 96.81 95 SER A C 1
ATOM 660 O O . SER A 1 95 ? 13.216 6.775 6.778 1.00 96.81 95 SER A O 1
ATOM 662 N N . SER A 1 96 ? 15.426 7.139 7.091 1.00 92.44 96 SER A N 1
ATOM 663 C CA . SER A 1 96 ? 15.435 6.708 8.487 1.00 92.44 96 SER A CA 1
ATOM 664 C C . SER A 1 96 ? 14.553 7.627 9.347 1.00 92.44 96 SER A C 1
ATOM 666 O O . SER A 1 96 ? 14.458 8.832 9.060 1.00 92.44 96 SER A O 1
ATOM 668 N N . PRO A 1 97 ? 13.897 7.087 10.394 1.00 89.25 97 PRO A N 1
ATOM 669 C CA . PRO A 1 97 ? 13.146 7.902 11.334 1.00 89.25 97 PRO A CA 1
ATOM 670 C C . PRO A 1 97 ? 14.077 8.932 11.971 1.00 89.25 97 PRO A C 1
ATOM 672 O O . PRO A 1 97 ? 15.233 8.650 12.299 1.00 89.25 97 PRO A O 1
ATOM 675 N N . TRP A 1 98 ? 13.574 10.155 12.108 1.00 87.44 98 TRP A N 1
ATOM 676 C CA . TRP A 1 98 ? 14.373 11.268 12.597 1.00 87.44 98 TRP A CA 1
ATOM 677 C C . TRP A 1 98 ? 14.858 11.015 14.032 1.00 87.44 98 TRP A C 1
ATOM 679 O O . TRP A 1 98 ? 14.087 10.614 14.903 1.00 87.44 98 TRP A O 1
ATOM 689 N N . SER A 1 99 ? 16.145 11.269 14.276 1.00 87.75 99 SER A N 1
ATOM 690 C CA . SER A 1 99 ? 16.776 11.194 15.593 1.00 87.75 99 SER A CA 1
ATOM 691 C C . SER A 1 99 ? 17.555 12.479 15.852 1.00 87.75 99 SER A C 1
ATOM 693 O O . SER A 1 99 ? 18.301 12.934 14.989 1.00 87.75 99 SER A O 1
ATOM 695 N N . LEU A 1 100 ? 17.421 13.046 17.054 1.00 88.44 100 LEU A N 1
ATOM 696 C CA . LEU A 1 100 ? 18.063 14.310 17.444 1.00 88.44 100 LEU A CA 1
ATOM 697 C C . LEU A 1 100 ? 19.601 14.275 17.407 1.00 88.44 100 LEU A C 1
ATOM 699 O O . LEU A 1 100 ? 20.230 15.326 17.362 1.00 88.44 100 LEU A O 1
ATOM 703 N N . PHE A 1 101 ? 20.208 13.085 17.428 1.00 90.62 101 PHE A N 1
ATOM 704 C CA . PHE A 1 101 ? 21.657 12.913 17.590 1.00 90.62 101 PHE A CA 1
ATOM 705 C C . PHE A 1 101 ? 22.351 12.273 16.384 1.00 90.62 101 PHE A C 1
ATOM 707 O O . PHE A 1 101 ? 23.542 11.975 16.455 1.00 90.62 101 PHE A O 1
ATOM 714 N N . ARG A 1 102 ? 21.630 12.009 15.288 1.00 88.31 102 ARG A N 1
ATOM 715 C CA . ARG A 1 102 ? 22.201 11.382 14.090 1.00 88.31 102 ARG A CA 1
ATOM 716 C C . ARG A 1 102 ? 21.769 12.135 12.845 1.00 88.31 102 ARG A C 1
ATOM 718 O O . ARG A 1 102 ? 20.588 12.425 12.674 1.00 88.31 102 ARG A O 1
ATOM 725 N N . SER A 1 103 ? 22.725 12.411 11.961 1.00 90.44 103 SER A N 1
ATOM 726 C CA . SER A 1 103 ? 22.423 12.882 10.612 1.00 90.44 103 SER A CA 1
ATOM 727 C C . SER A 1 103 ? 21.488 11.885 9.930 1.00 90.44 103 SER A C 1
ATOM 729 O O . SER A 1 103 ? 21.708 10.673 9.995 1.00 90.44 103 SER A O 1
ATOM 731 N N . ARG A 1 104 ? 20.419 12.398 9.316 1.00 93.69 104 ARG A N 1
ATOM 732 C CA . ARG A 1 104 ? 19.448 11.581 8.585 1.00 93.69 104 ARG A CA 1
ATOM 733 C C . ARG A 1 104 ? 20.156 10.943 7.395 1.00 93.69 104 ARG A C 1
ATOM 735 O O . ARG A 1 104 ? 20.777 11.650 6.610 1.00 93.69 104 ARG A O 1
ATOM 742 N N . SER A 1 105 ? 20.060 9.625 7.276 1.00 95.25 105 SER A N 1
ATOM 743 C CA . SER A 1 105 ? 20.508 8.908 6.085 1.00 95.25 105 SER A CA 1
ATOM 744 C C . SER A 1 105 ? 19.323 8.587 5.185 1.00 95.25 105 SER A C 1
ATOM 746 O O . SER A 1 105 ? 18.225 8.254 5.659 1.00 95.25 105 SER A O 1
ATOM 748 N N . PHE A 1 106 ? 19.573 8.693 3.887 1.00 96.81 106 PHE A N 1
ATOM 749 C CA . PHE A 1 106 ? 18.660 8.364 2.808 1.00 96.81 106 PHE A CA 1
ATOM 750 C C . PHE A 1 106 ? 19.199 7.146 2.070 1.00 96.81 106 PHE A C 1
ATOM 752 O O . PHE A 1 106 ? 20.408 6.998 1.875 1.00 96.81 106 PHE A O 1
ATOM 759 N N . GLN A 1 107 ? 18.295 6.248 1.709 1.00 97.06 107 GLN A N 1
ATOM 760 C CA . GLN A 1 107 ? 18.626 4.944 1.160 1.00 97.06 107 GLN A CA 1
ATOM 761 C C . GLN A 1 107 ? 17.786 4.716 -0.087 1.00 97.06 107 GLN A C 1
ATOM 763 O O . GLN A 1 107 ? 16.565 4.852 -0.048 1.00 97.06 107 GLN A O 1
ATOM 768 N N . LEU A 1 108 ? 18.434 4.373 -1.192 1.00 97.31 108 LEU A N 1
ATOM 769 C CA . LEU A 1 108 ? 17.761 3.888 -2.385 1.00 97.31 108 LEU A CA 1
ATOM 770 C C . LEU A 1 108 ? 17.607 2.378 -2.274 1.00 97.31 108 LEU A C 1
ATOM 772 O O . LEU A 1 108 ? 18.602 1.672 -2.091 1.00 97.31 108 LEU A O 1
ATOM 776 N N . VAL A 1 109 ? 16.374 1.894 -2.379 1.00 97.38 109 VAL A N 1
ATOM 777 C CA . VAL A 1 109 ? 16.040 0.493 -2.129 1.00 97.38 109 VAL A CA 1
ATOM 778 C C . VAL A 1 109 ? 15.196 -0.062 -3.267 1.00 97.38 109 VAL A C 1
ATOM 780 O O . VAL A 1 109 ? 14.230 0.568 -3.697 1.00 97.38 109 VAL A O 1
ATOM 783 N N . ILE A 1 110 ? 15.531 -1.270 -3.721 1.00 97.00 110 ILE A N 1
ATOM 784 C CA . ILE A 1 110 ? 14.654 -2.077 -4.578 1.00 97.00 110 ILE A CA 1
ATOM 785 C C . ILE A 1 110 ? 13.797 -2.945 -3.665 1.00 97.00 110 ILE A C 1
ATOM 787 O O . ILE A 1 110 ? 14.327 -3.750 -2.900 1.00 97.00 110 ILE A O 1
ATOM 791 N N . ARG A 1 111 ? 12.475 -2.788 -3.714 1.00 97.31 111 ARG A N 1
ATOM 792 C CA . ARG A 1 111 ? 11.563 -3.554 -2.856 1.00 97.31 111 ARG A CA 1
ATOM 793 C C . ARG A 1 111 ? 11.463 -5.001 -3.304 1.00 97.31 111 ARG A C 1
ATOM 795 O O . ARG A 1 111 ? 11.376 -5.288 -4.496 1.00 97.31 111 ARG A O 1
ATOM 802 N N . ASN A 1 112 ? 11.388 -5.902 -2.331 1.00 96.75 112 ASN A N 1
ATOM 803 C CA . ASN A 1 112 ? 11.127 -7.303 -2.604 1.00 96.75 112 ASN A CA 1
ATOM 804 C C . ASN A 1 112 ? 9.675 -7.477 -3.087 1.00 96.75 112 ASN A C 1
ATOM 806 O O . ASN A 1 112 ? 8.740 -7.110 -2.367 1.00 96.75 112 ASN A O 1
ATOM 810 N N . PRO A 1 113 ? 9.450 -8.062 -4.276 1.00 94.69 113 PRO A N 1
ATOM 811 C CA . PRO A 1 113 ? 8.106 -8.209 -4.828 1.00 94.69 113 PRO A CA 1
ATOM 812 C C . PRO A 1 113 ? 7.243 -9.225 -4.074 1.00 94.69 113 PRO A C 1
ATOM 814 O O . PRO A 1 113 ? 6.016 -9.163 -4.145 1.00 94.69 113 PRO A O 1
ATOM 817 N N . ARG A 1 114 ? 7.860 -10.162 -3.342 1.00 95.81 114 ARG A N 1
ATOM 818 C CA . ARG A 1 114 ? 7.143 -11.136 -2.506 1.00 95.81 114 ARG A CA 1
ATOM 819 C C . ARG A 1 114 ? 6.869 -10.603 -1.103 1.00 95.81 114 ARG A C 1
ATOM 821 O O . ARG A 1 114 ? 5.865 -10.979 -0.504 1.00 95.81 114 ARG A O 1
ATOM 828 N N . ASN A 1 115 ? 7.749 -9.748 -0.582 1.00 96.38 115 ASN A N 1
ATOM 829 C CA . ASN A 1 115 ? 7.624 -9.184 0.756 1.00 96.38 115 ASN A CA 1
ATOM 830 C C . ASN A 1 115 ? 7.918 -7.669 0.762 1.00 96.38 115 ASN A C 1
ATOM 832 O O . ASN A 1 115 ? 9.062 -7.265 0.947 1.00 96.38 115 ASN A O 1
ATOM 836 N N . PRO A 1 116 ? 6.894 -6.808 0.645 1.00 94.44 116 PRO A N 1
ATOM 837 C CA . PRO A 1 116 ? 7.075 -5.360 0.537 1.00 94.44 116 PRO A CA 1
ATOM 838 C C . PRO A 1 116 ? 7.694 -4.681 1.773 1.00 94.44 116 PRO A C 1
ATOM 840 O O . PRO A 1 116 ? 7.975 -3.479 1.698 1.00 94.44 116 PRO A O 1
ATOM 843 N N . ALA A 1 117 ? 7.858 -5.404 2.889 1.00 95.94 117 ALA A N 1
ATOM 844 C CA . ALA A 1 117 ? 8.509 -4.936 4.112 1.00 95.94 117 ALA A CA 1
ATOM 845 C C . ALA A 1 117 ? 10.041 -5.083 4.083 1.00 95.94 117 ALA A C 1
ATOM 847 O O . ALA A 1 117 ? 10.711 -4.587 4.981 1.00 95.94 117 ALA A O 1
ATOM 848 N N . VAL A 1 118 ? 10.614 -5.738 3.068 1.00 97.00 118 VAL A N 1
ATOM 849 C CA . VAL A 1 118 ? 12.069 -5.868 2.895 1.00 97.00 118 VAL A CA 1
ATOM 850 C C . VAL A 1 118 ? 12.505 -5.390 1.509 1.00 97.00 118 VAL A C 1
ATOM 852 O O . VAL A 1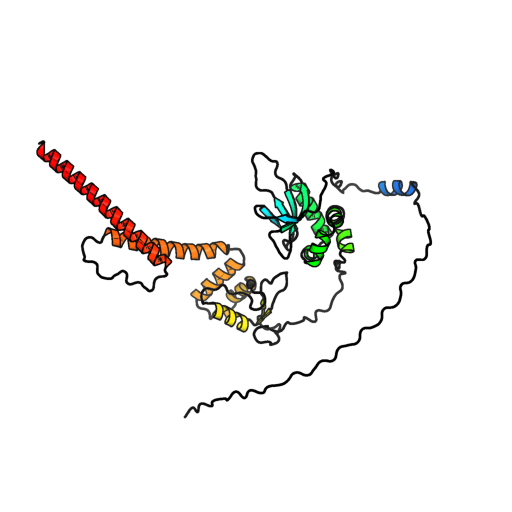 118 ? 11.700 -5.314 0.575 1.00 97.00 118 VAL A O 1
ATOM 855 N N . GLY A 1 119 ? 13.780 -5.036 1.364 1.00 97.06 119 GLY A N 1
ATOM 856 C CA . GLY A 1 119 ? 14.335 -4.636 0.073 1.00 97.06 119 GLY A CA 1
ATOM 857 C C . GLY A 1 119 ? 15.858 -4.653 0.018 1.00 97.06 119 GLY A C 1
ATOM 858 O O . GLY A 1 119 ? 16.529 -4.672 1.049 1.00 97.06 119 GLY A O 1
ATOM 859 N N . LEU A 1 120 ? 16.405 -4.631 -1.197 1.00 97.00 120 LEU A N 1
ATOM 860 C CA . LEU A 1 120 ? 17.844 -4.591 -1.451 1.00 97.00 120 LEU A CA 1
ATOM 861 C C . LEU A 1 120 ? 18.345 -3.156 -1.433 1.00 97.00 120 LEU A C 1
ATOM 863 O O . LEU A 1 120 ? 17.867 -2.312 -2.198 1.00 97.00 120 LEU A O 1
ATOM 867 N N . LEU A 1 121 ? 19.333 -2.893 -0.583 1.00 96.81 121 LEU A N 1
ATOM 868 C CA . LEU A 1 121 ? 19.980 -1.596 -0.510 1.00 96.81 121 LEU A CA 1
ATOM 869 C C . LEU A 1 121 ? 20.886 -1.367 -1.729 1.00 96.81 121 LEU A C 1
ATOM 871 O O . LEU A 1 121 ? 21.871 -2.077 -1.925 1.00 96.81 121 LEU A O 1
ATOM 875 N N . VAL A 1 122 ? 20.565 -0.345 -2.521 1.00 95.94 122 VAL A N 1
ATOM 876 C CA . VAL A 1 122 ? 21.291 0.013 -3.748 1.00 95.94 122 VAL A CA 1
ATOM 877 C C . VAL A 1 122 ? 22.317 1.112 -3.483 1.00 95.94 122 VAL A C 1
ATOM 879 O O . VAL A 1 122 ? 23.465 1.016 -3.907 1.00 95.94 122 VAL A O 1
ATOM 882 N N . PHE A 1 123 ? 21.906 2.171 -2.784 1.00 95.88 123 PHE A N 1
ATOM 883 C CA . PHE A 1 123 ? 22.732 3.357 -2.556 1.00 95.88 123 PHE A CA 1
ATOM 884 C C . PHE A 1 123 ? 22.370 4.024 -1.228 1.00 95.88 123 PHE A C 1
ATOM 886 O O . PHE A 1 123 ? 21.199 4.056 -0.853 1.00 95.88 123 PHE A O 1
ATOM 893 N N . VAL A 1 124 ? 23.358 4.572 -0.518 1.00 96.06 124 VAL A N 1
ATOM 894 C CA . VAL A 1 124 ? 23.158 5.317 0.735 1.00 96.06 124 VAL A CA 1
ATOM 895 C C . VAL A 1 124 ? 23.884 6.646 0.640 1.00 96.06 124 VAL A C 1
ATOM 897 O O . VAL A 1 124 ? 25.073 6.669 0.334 1.00 96.06 124 VAL A O 1
ATOM 900 N N . SER A 1 125 ? 23.200 7.735 0.979 1.00 96.06 125 SER A N 1
ATOM 901 C CA . SER A 1 125 ? 23.839 9.032 1.208 1.00 96.06 125 SER A CA 1
ATOM 902 C C . SER A 1 125 ? 23.169 9.775 2.364 1.00 96.06 125 SER A C 1
ATOM 904 O O . SER A 1 125 ? 22.027 9.505 2.742 1.00 96.06 125 SER A O 1
ATOM 906 N N . SER A 1 126 ? 23.902 10.711 2.959 1.00 95.56 126 SER A N 1
ATOM 907 C CA . SER A 1 126 ? 23.356 11.683 3.913 1.00 95.56 126 SER A CA 1
ATOM 908 C C . SER A 1 126 ? 22.597 12.810 3.204 1.00 95.56 126 SER A C 1
ATOM 910 O O . SER A 1 126 ? 21.833 13.527 3.846 1.00 95.56 126 SER A O 1
ATOM 912 N N . ASP A 1 127 ? 22.799 12.971 1.893 1.00 95.81 127 ASP A N 1
ATOM 913 C CA . ASP A 1 127 ? 22.124 13.970 1.072 1.00 95.81 127 ASP A CA 1
ATOM 914 C C . ASP A 1 127 ? 20.980 13.329 0.278 1.00 95.81 127 ASP A C 1
ATOM 916 O O . ASP A 1 127 ? 21.176 12.430 -0.540 1.00 95.81 127 ASP A O 1
ATOM 920 N N . HIS A 1 128 ? 19.763 13.816 0.512 1.00 95.62 128 HIS A N 1
ATOM 921 C CA . HIS A 1 128 ? 18.57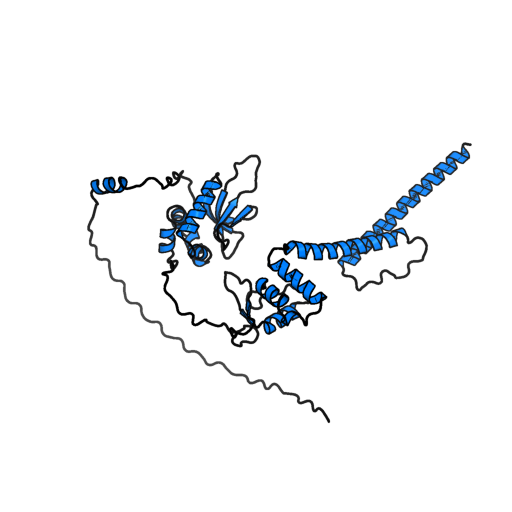1 13.378 -0.206 1.00 95.62 128 HIS A CA 1
ATOM 922 C C . HIS A 1 128 ? 18.686 13.599 -1.719 1.00 95.62 128 HIS A C 1
ATOM 924 O O . HIS A 1 128 ? 18.222 12.772 -2.503 1.00 95.62 128 HIS A O 1
ATOM 930 N N . SER A 1 129 ? 19.291 14.715 -2.134 1.00 95.62 129 SER A N 1
ATOM 931 C CA . SER A 1 129 ? 19.382 15.099 -3.542 1.00 95.62 129 SER A CA 1
ATOM 932 C C . SER A 1 129 ? 20.261 14.138 -4.343 1.00 95.62 129 SER A C 1
ATOM 934 O O . SER A 1 129 ? 19.906 13.791 -5.467 1.00 95.62 129 SER A O 1
ATOM 936 N N . GLU A 1 130 ? 21.335 13.620 -3.743 1.00 96.00 130 GLU A N 1
ATOM 937 C CA . GLU A 1 130 ? 22.195 12.607 -4.360 1.00 96.00 130 GLU A CA 1
ATOM 938 C C . GLU A 1 130 ? 21.452 11.283 -4.566 1.00 96.00 130 GLU A C 1
ATOM 940 O O . GLU A 1 130 ? 21.509 10.700 -5.649 1.00 96.00 130 GLU A O 1
ATOM 945 N N . VAL A 1 131 ? 20.708 10.822 -3.551 1.00 96.56 131 VAL A N 1
ATOM 946 C CA . VAL A 1 131 ? 19.924 9.577 -3.641 1.00 96.56 131 VAL A CA 1
ATOM 947 C C . VAL A 1 131 ? 18.806 9.709 -4.677 1.00 96.56 131 VAL A C 1
ATOM 949 O O . VAL A 1 131 ? 18.608 8.807 -5.492 1.00 96.56 131 VAL A O 1
ATOM 952 N N . ALA A 1 132 ? 18.107 10.846 -4.692 1.00 95.69 132 ALA A N 1
ATOM 953 C CA . ALA A 1 132 ? 17.058 11.124 -5.666 1.00 95.69 132 ALA A CA 1
ATOM 954 C C . ALA A 1 132 ? 17.610 11.220 -7.099 1.00 95.69 132 ALA A C 1
ATOM 956 O O . ALA A 1 132 ? 17.016 10.656 -8.018 1.00 95.69 132 ALA A O 1
ATOM 957 N N . ALA A 1 133 ? 18.761 11.870 -7.298 1.00 95.62 133 ALA A N 1
ATOM 958 C CA . ALA A 1 133 ? 19.419 11.955 -8.601 1.00 95.62 133 ALA A CA 1
ATOM 959 C C . ALA A 1 133 ? 19.886 10.576 -9.103 1.00 95.62 133 ALA A C 1
ATOM 961 O O . ALA A 1 133 ? 19.705 10.251 -10.280 1.00 95.62 133 ALA A O 1
ATOM 962 N N . ALA A 1 134 ? 20.427 9.734 -8.215 1.00 96.00 134 ALA A N 1
ATOM 963 C CA . ALA A 1 134 ? 20.788 8.356 -8.544 1.00 96.00 134 ALA A CA 1
ATOM 964 C C . ALA A 1 134 ? 19.557 7.537 -8.970 1.00 96.00 134 ALA A C 1
ATOM 966 O O . ALA A 1 134 ? 19.580 6.871 -10.005 1.00 96.00 134 ALA A O 1
ATOM 967 N N . ALA A 1 135 ? 18.452 7.648 -8.227 1.00 96.25 135 ALA A N 1
ATOM 968 C CA . ALA A 1 135 ? 17.196 6.984 -8.561 1.00 96.25 135 ALA A CA 1
ATOM 969 C C . ALA A 1 135 ? 16.637 7.442 -9.918 1.00 96.25 135 ALA A C 1
ATOM 971 O O . ALA A 1 135 ? 16.287 6.610 -10.752 1.00 96.25 135 ALA A O 1
ATOM 972 N N . GLN A 1 136 ? 16.612 8.753 -10.175 1.00 95.62 136 GLN A N 1
ATOM 973 C CA . GLN A 1 136 ? 16.173 9.311 -11.459 1.00 95.62 136 GLN A CA 1
ATOM 974 C C . GLN A 1 136 ? 17.056 8.847 -12.619 1.00 95.62 136 GLN A C 1
ATOM 976 O O . GLN A 1 136 ? 16.540 8.557 -13.694 1.00 95.62 136 GLN A O 1
ATOM 981 N N . THR A 1 137 ? 18.368 8.720 -12.404 1.00 95.62 137 THR A N 1
ATOM 982 C CA . THR A 1 137 ? 19.297 8.200 -13.419 1.00 95.62 137 THR A CA 1
ATOM 983 C C . THR A 1 137 ? 18.980 6.744 -13.763 1.00 95.62 137 THR A C 1
ATOM 985 O O . THR A 1 137 ? 18.929 6.397 -14.942 1.00 95.62 137 THR A O 1
ATOM 988 N N . ILE A 1 138 ? 18.706 5.905 -12.757 1.00 95.88 138 ILE A N 1
ATOM 989 C CA . ILE A 1 138 ? 18.295 4.508 -12.959 1.00 95.88 138 ILE A CA 1
ATOM 990 C C . ILE A 1 138 ? 16.974 4.444 -13.735 1.00 95.88 138 ILE A C 1
ATOM 992 O O . ILE A 1 138 ? 16.895 3.745 -14.743 1.00 95.88 138 ILE A O 1
ATOM 996 N N . VAL A 1 139 ? 15.958 5.206 -13.317 1.00 95.31 139 VAL A N 1
ATOM 997 C CA . VAL A 1 139 ? 14.645 5.232 -13.984 1.00 95.31 139 VAL A CA 1
ATOM 998 C C . VAL A 1 139 ? 14.762 5.736 -15.425 1.00 95.31 139 VAL A C 1
ATOM 1000 O O . VAL A 1 139 ? 14.187 5.134 -16.326 1.00 95.31 139 VAL A O 1
ATOM 1003 N N . ALA A 1 140 ? 15.537 6.794 -15.674 1.00 94.06 140 ALA A N 1
ATOM 1004 C CA . ALA A 1 140 ? 15.720 7.349 -17.014 1.00 94.06 140 ALA A CA 1
ATOM 1005 C C . ALA A 1 140 ? 16.456 6.386 -17.958 1.00 94.06 140 ALA A C 1
ATOM 1007 O O . ALA A 1 140 ? 16.112 6.303 -19.133 1.00 94.06 140 ALA A O 1
ATOM 1008 N N . GLN A 1 141 ? 17.457 5.653 -17.457 1.00 94.31 141 GLN A N 1
ATOM 1009 C CA . GLN A 1 141 ? 18.236 4.719 -18.275 1.00 94.31 141 GLN A CA 1
ATOM 1010 C C . GLN A 1 141 ? 17.542 3.374 -18.504 1.00 94.31 141 GLN A C 1
ATOM 1012 O O . GLN A 1 141 ? 17.736 2.773 -19.558 1.00 94.31 141 GLN A O 1
ATOM 1017 N N . LEU A 1 142 ? 16.765 2.886 -17.533 1.00 93.44 142 LEU A N 1
ATOM 1018 C CA . LEU A 1 142 ? 16.001 1.644 -17.677 1.00 93.44 142 LEU A CA 1
ATOM 1019 C C . LEU A 1 142 ? 14.654 1.866 -18.375 1.00 93.44 142 LEU A C 1
ATOM 1021 O O . LEU A 1 142 ? 14.134 0.947 -19.005 1.00 93.44 142 LEU A O 1
ATOM 1025 N N . GLY A 1 143 ? 14.074 3.063 -18.267 1.00 92.19 143 GLY A N 1
ATOM 1026 C CA . GLY A 1 143 ? 12.764 3.375 -18.826 1.00 92.19 143 GLY A CA 1
ATOM 1027 C C . GLY A 1 143 ? 11.687 2.398 -18.322 1.00 92.19 143 GLY A C 1
ATOM 1028 O O . GLY A 1 143 ? 11.632 2.114 -17.123 1.00 92.19 143 GLY A O 1
ATOM 1029 N N . PRO A 1 144 ? 10.842 1.838 -19.210 1.00 89.56 144 PRO A N 1
ATOM 1030 C CA . PRO A 1 144 ? 9.826 0.847 -18.839 1.00 89.56 144 PRO A CA 1
ATOM 1031 C C . PRO A 1 144 ? 10.402 -0.417 -18.184 1.00 89.56 144 PRO A C 1
ATOM 1033 O O . PRO A 1 144 ? 9.736 -1.046 -17.362 1.00 89.56 144 PRO A O 1
ATOM 1036 N N . SER A 1 145 ? 11.656 -0.764 -18.492 1.00 91.44 145 SER A N 1
ATOM 1037 C CA . SER A 1 145 ? 12.319 -1.959 -17.965 1.00 91.44 145 SER A CA 1
ATOM 1038 C C . SER A 1 145 ? 12.581 -1.895 -16.462 1.00 91.44 145 SER A C 1
ATOM 1040 O O . SER A 1 145 ? 12.883 -2.930 -15.871 1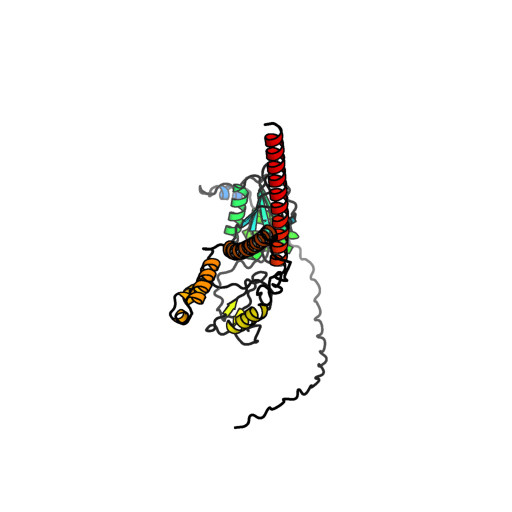.00 91.44 145 SER A O 1
ATOM 1042 N N . VAL A 1 146 ? 12.427 -0.730 -15.816 1.00 94.12 146 VAL A N 1
ATOM 1043 C CA . VAL A 1 146 ? 12.514 -0.614 -14.351 1.00 94.12 146 VAL A CA 1
ATOM 1044 C C . VAL A 1 146 ? 11.506 -1.531 -13.647 1.00 94.12 146 VAL A C 1
ATOM 1046 O O . VAL A 1 146 ? 11.817 -2.092 -12.601 1.00 94.12 146 VAL A O 1
ATOM 1049 N N . GLN A 1 147 ? 10.345 -1.780 -14.267 1.00 90.69 147 GLN A N 1
ATOM 1050 C CA . GLN A 1 147 ? 9.323 -2.696 -13.748 1.00 90.69 147 GLN A CA 1
ATOM 1051 C C . GLN A 1 147 ? 9.817 -4.146 -13.689 1.00 90.69 147 GLN A C 1
ATOM 1053 O O . GLN A 1 147 ? 9.352 -4.931 -12.866 1.00 90.69 147 GLN A O 1
ATOM 1058 N N . SER A 1 148 ? 10.804 -4.506 -14.511 1.00 93.38 148 SER A N 1
ATOM 1059 C CA . SER A 1 148 ? 11.407 -5.841 -14.490 1.00 93.38 148 SER A CA 1
ATOM 1060 C C . SER A 1 148 ? 12.222 -6.084 -13.221 1.00 93.38 148 SER A C 1
ATOM 1062 O O . SER A 1 148 ? 12.359 -7.231 -12.809 1.00 93.38 148 SER A O 1
ATOM 1064 N N . LEU A 1 149 ? 12.684 -5.028 -12.535 1.00 94.19 149 LEU A N 1
ATOM 1065 C CA . LEU A 1 149 ? 13.287 -5.155 -11.202 1.00 94.19 149 LEU A CA 1
ATOM 1066 C C . LEU A 1 149 ? 12.280 -5.681 -10.163 1.00 94.19 149 LEU A C 1
ATOM 1068 O O . LEU A 1 149 ? 12.688 -6.218 -9.136 1.00 94.19 149 LEU A O 1
ATOM 1072 N N . ALA A 1 150 ? 10.973 -5.567 -10.435 1.00 90.00 150 ALA A N 1
ATOM 1073 C CA . ALA A 1 150 ? 9.906 -6.119 -9.605 1.00 90.00 150 ALA A CA 1
ATOM 1074 C C . ALA A 1 150 ? 9.675 -7.616 -9.851 1.00 90.00 150 ALA A C 1
ATOM 1076 O O . ALA A 1 150 ? 8.856 -8.233 -9.172 1.00 90.00 150 ALA A O 1
ATOM 1077 N N . GLN A 1 151 ? 10.336 -8.225 -10.836 1.00 94.31 151 GLN A N 1
ATOM 1078 C CA . GLN A 1 151 ? 10.185 -9.654 -11.065 1.00 94.31 151 GLN A CA 1
ATOM 1079 C C . GLN A 1 151 ? 10.964 -10.435 -9.996 1.00 94.31 151 GLN A C 1
ATOM 1081 O O . GLN A 1 151 ? 12.140 -10.143 -9.766 1.00 94.31 151 GLN A O 1
ATOM 1086 N N . PRO A 1 152 ? 10.364 -11.465 -9.364 1.00 94.81 152 PRO A N 1
ATOM 1087 C CA . PRO A 1 152 ? 11.036 -12.234 -8.317 1.00 94.81 152 PRO A CA 1
ATOM 1088 C C . PRO A 1 152 ? 12.382 -12.829 -8.748 1.00 94.81 152 PRO A C 1
ATOM 1090 O O . PRO A 1 152 ? 13.323 -12.813 -7.965 1.00 94.81 152 PRO A O 1
ATOM 1093 N N . GLY A 1 153 ? 12.497 -13.296 -9.998 1.00 94.56 153 GLY A N 1
ATOM 1094 C CA . GLY A 1 153 ? 13.751 -13.847 -10.520 1.00 94.56 153 GLY A CA 1
ATOM 1095 C C . GLY A 1 153 ? 14.865 -12.803 -10.630 1.00 94.56 153 GLY A C 1
ATOM 1096 O O . GLY A 1 153 ? 15.997 -13.070 -10.238 1.00 94.56 153 GLY A O 1
ATOM 1097 N N . VAL A 1 154 ? 14.546 -11.586 -11.088 1.00 95.38 154 VAL A N 1
ATOM 1098 C CA . VAL A 1 154 ? 15.518 -10.482 -11.165 1.00 95.38 154 VAL A CA 1
ATOM 1099 C C . VAL A 1 154 ? 15.970 -10.061 -9.768 1.00 95.38 154 VAL A C 1
ATOM 1101 O O . VAL A 1 154 ? 17.165 -9.878 -9.536 1.00 95.38 154 VAL A O 1
ATOM 1104 N N . TYR A 1 155 ? 15.032 -9.966 -8.824 1.00 95.69 155 TYR A N 1
ATOM 1105 C CA . TYR A 1 155 ? 15.341 -9.656 -7.430 1.00 95.69 155 TYR A CA 1
ATOM 1106 C C . TYR A 1 155 ? 16.297 -10.691 -6.813 1.00 95.69 155 TYR A C 1
ATOM 1108 O O . TYR A 1 155 ? 17.299 -10.312 -6.213 1.00 95.69 155 TYR A O 1
ATOM 1116 N N . GLU A 1 156 ? 16.039 -11.990 -7.006 1.00 95.19 156 GLU A N 1
ATOM 1117 C CA . GLU A 1 156 ? 16.903 -13.075 -6.512 1.00 95.19 156 GLU A CA 1
ATOM 1118 C C . GLU A 1 156 ? 18.316 -13.016 -7.127 1.00 95.19 156 GLU A C 1
ATOM 1120 O O . GLU A 1 156 ? 19.308 -13.227 -6.425 1.00 95.19 156 GLU A O 1
ATOM 1125 N N . VAL A 1 157 ? 18.450 -12.680 -8.415 1.00 95.44 157 VAL A N 1
ATOM 1126 C CA . VAL A 1 157 ? 19.768 -12.516 -9.061 1.00 95.44 157 VAL A CA 1
ATOM 1127 C C . VAL A 1 157 ? 20.533 -11.327 -8.474 1.00 95.44 157 VAL A C 1
ATOM 1129 O O . VAL A 1 157 ? 21.715 -11.459 -8.150 1.00 95.44 157 VAL A O 1
ATOM 1132 N N . LEU A 1 158 ? 19.867 -10.183 -8.288 1.00 95.50 158 LEU A N 1
ATOM 1133 C CA . LEU A 1 158 ? 20.469 -8.994 -7.677 1.00 95.50 158 LEU A CA 1
ATOM 1134 C C . LEU A 1 158 ? 20.865 -9.235 -6.216 1.00 95.50 158 LEU A C 1
ATOM 1136 O O . LEU A 1 158 ? 21.925 -8.785 -5.781 1.00 95.50 158 LEU A O 1
ATOM 1140 N N . GLN A 1 159 ? 20.052 -9.984 -5.470 1.00 95.62 159 GLN A N 1
ATOM 1141 C CA . GLN A 1 159 ? 20.343 -10.365 -4.091 1.00 95.62 159 GLN A CA 1
ATOM 1142 C C . GLN A 1 159 ? 21.613 -11.218 -3.997 1.00 95.62 159 GLN A C 1
ATOM 1144 O O . GLN A 1 159 ? 22.462 -10.970 -3.141 1.00 95.62 159 GLN A O 1
ATOM 1149 N N . ASN A 1 160 ? 21.764 -12.194 -4.895 1.00 94.94 160 ASN A N 1
ATOM 1150 C CA . ASN A 1 160 ? 22.901 -13.113 -4.901 1.00 94.94 160 ASN A CA 1
ATOM 1151 C C . ASN A 1 160 ? 24.181 -12.511 -5.506 1.00 94.94 160 ASN A C 1
ATOM 1153 O O . ASN A 1 160 ? 25.250 -13.111 -5.381 1.00 94.94 160 ASN A O 1
ATOM 1157 N N . ASN A 1 161 ? 24.104 -11.344 -6.155 1.00 94.94 161 ASN A N 1
ATOM 1158 C CA . ASN A 1 161 ? 25.236 -10.749 -6.857 1.00 94.94 161 ASN A CA 1
ATOM 1159 C C . ASN A 1 161 ? 25.429 -9.257 -6.505 1.00 94.94 161 ASN A C 1
ATOM 1161 O O . ASN A 1 161 ? 24.981 -8.375 -7.243 1.00 94.94 161 ASN A O 1
ATOM 1165 N N . PRO A 1 162 ? 26.141 -8.936 -5.403 1.00 93.00 162 PRO A N 1
ATOM 1166 C CA . PRO A 1 162 ? 26.344 -7.555 -4.948 1.00 93.00 162 PRO A CA 1
ATOM 1167 C C . PRO A 1 162 ? 27.055 -6.669 -5.979 1.00 93.00 162 PRO A C 1
ATOM 1169 O O . PRO A 1 162 ? 26.860 -5.453 -5.987 1.00 93.00 162 PRO A O 1
ATOM 1172 N N . ALA A 1 163 ? 27.864 -7.262 -6.862 1.00 94.19 163 ALA A N 1
ATOM 1173 C CA . ALA A 1 163 ? 28.540 -6.526 -7.924 1.00 94.19 163 ALA A CA 1
ATOM 1174 C C . ALA A 1 163 ? 27.537 -5.913 -8.916 1.00 94.19 163 ALA A C 1
ATOM 1176 O O . ALA A 1 163 ? 27.747 -4.787 -9.366 1.00 94.19 163 ALA A O 1
ATOM 1177 N N . LEU A 1 164 ? 26.421 -6.597 -9.201 1.00 94.62 164 LEU A N 1
ATOM 1178 C CA . LEU A 1 164 ? 25.369 -6.074 -10.077 1.00 94.62 164 LEU A CA 1
ATOM 1179 C C . LEU A 1 164 ? 24.645 -4.879 -9.455 1.00 94.62 164 LEU A C 1
ATOM 1181 O O . LEU A 1 164 ? 24.330 -3.930 -10.164 1.00 94.62 164 LEU A O 1
ATOM 1185 N N . LEU A 1 165 ? 24.433 -4.874 -8.135 1.00 94.44 165 LEU A N 1
ATOM 1186 C CA . LEU A 1 165 ? 23.831 -3.729 -7.441 1.00 94.44 165 LEU A CA 1
ATOM 1187 C C . LEU A 1 165 ? 24.725 -2.487 -7.508 1.00 94.44 165 LEU A C 1
ATOM 1189 O O . LEU A 1 165 ? 24.237 -1.388 -7.765 1.00 94.44 165 LEU A O 1
ATOM 1193 N N . GLN A 1 166 ? 26.041 -2.655 -7.353 1.00 93.75 166 GLN A N 1
ATOM 1194 C CA . GLN A 1 166 ? 26.989 -1.548 -7.517 1.00 93.75 166 GLN A CA 1
ATOM 1195 C C . GLN A 1 166 ? 27.026 -1.051 -8.970 1.00 93.75 166 GLN A C 1
ATOM 1197 O O . GLN A 1 166 ? 27.038 0.156 -9.225 1.00 93.75 166 GLN A O 1
ATOM 1202 N N . GLN A 1 167 ? 26.987 -1.972 -9.938 1.00 95.19 167 GLN A N 1
ATOM 1203 C CA . GLN A 1 167 ? 26.900 -1.620 -11.354 1.00 95.19 167 GLN A CA 1
ATOM 1204 C C . GLN A 1 167 ? 25.572 -0.956 -11.720 1.00 95.19 167 GLN A C 1
ATOM 1206 O O . GLN A 1 167 ? 25.557 -0.136 -12.632 1.00 95.19 167 GLN A O 1
ATOM 1211 N N . LEU A 1 168 ? 24.479 -1.244 -11.012 1.00 95.31 168 LEU A N 1
ATOM 1212 C CA . LEU A 1 168 ? 23.177 -0.633 -11.273 1.00 95.31 168 LEU A CA 1
ATOM 1213 C C . LEU A 1 168 ? 23.208 0.878 -11.021 1.00 95.31 168 LEU A C 1
ATOM 1215 O O . LEU A 1 168 ? 22.574 1.623 -11.757 1.00 95.31 168 LEU A O 1
ATOM 1219 N N . VAL A 1 169 ? 23.977 1.337 -10.031 1.00 93.94 169 VAL A N 1
ATOM 1220 C CA . VAL A 1 169 ? 24.179 2.773 -9.768 1.00 93.94 169 VAL A CA 1
ATOM 1221 C C . VAL A 1 169 ? 25.135 3.389 -10.787 1.00 93.94 169 VAL A C 1
ATOM 1223 O O . VAL A 1 169 ? 24.896 4.486 -11.284 1.00 93.94 169 VAL A O 1
ATOM 1226 N N . ALA A 1 170 ? 26.224 2.687 -11.111 1.00 94.94 170 ALA A N 1
ATOM 1227 C CA . ALA A 1 170 ? 27.269 3.216 -11.984 1.00 94.94 170 ALA A CA 1
ATOM 1228 C C . ALA A 1 170 ? 26.895 3.199 -13.479 1.00 94.94 170 ALA A C 1
ATOM 1230 O O . ALA A 1 170 ? 27.351 4.045 -14.249 1.00 94.94 170 ALA A O 1
ATOM 1231 N N . SER A 1 171 ? 26.138 2.200 -13.930 1.00 95.50 171 SER A N 1
ATOM 1232 C CA . SER A 1 171 ? 25.804 1.949 -15.339 1.00 95.50 171 SER A CA 1
ATOM 1233 C C . SER A 1 171 ? 24.520 1.105 -15.492 1.00 95.50 171 SER A C 1
ATOM 1235 O O . SER A 1 171 ? 24.598 -0.046 -15.941 1.00 95.50 171 SER A O 1
ATOM 1237 N N . PRO A 1 172 ? 23.333 1.661 -15.174 1.00 93.75 172 PRO A N 1
ATOM 1238 C CA . PRO A 1 172 ? 22.057 0.940 -15.222 1.00 93.75 172 PRO A CA 1
ATOM 1239 C C . PRO A 1 172 ? 21.790 0.179 -16.535 1.00 93.75 172 PRO A C 1
ATOM 1241 O O . PRO A 1 172 ? 21.347 -0.969 -16.503 1.00 93.75 172 PRO A O 1
ATOM 1244 N N . SER A 1 173 ? 22.122 0.758 -17.696 1.00 90.62 173 SER A N 1
ATOM 1245 C CA . SER A 1 173 ? 21.906 0.106 -19.002 1.00 90.62 173 SER A CA 1
ATOM 1246 C C . SER A 1 173 ? 22.697 -1.199 -19.192 1.00 90.62 173 SER A C 1
ATOM 1248 O O . SER A 1 173 ? 22.246 -2.100 -19.901 1.00 90.62 173 SER A O 1
ATOM 1250 N N . ARG A 1 174 ? 23.872 -1.338 -18.556 1.00 92.88 174 ARG A N 1
ATOM 1251 C CA . ARG A 1 174 ? 24.668 -2.577 -18.639 1.00 92.88 174 ARG A CA 1
ATOM 1252 C C . ARG A 1 174 ? 24.009 -3.703 -17.856 1.00 92.88 174 ARG A C 1
ATOM 1254 O O . ARG A 1 174 ? 23.904 -4.813 -18.366 1.00 92.88 174 ARG A O 1
ATOM 1261 N N . VAL A 1 175 ? 23.499 -3.387 -16.667 1.00 91.94 175 VAL A N 1
ATOM 1262 C CA . VAL A 1 175 ? 22.785 -4.348 -15.819 1.00 91.94 175 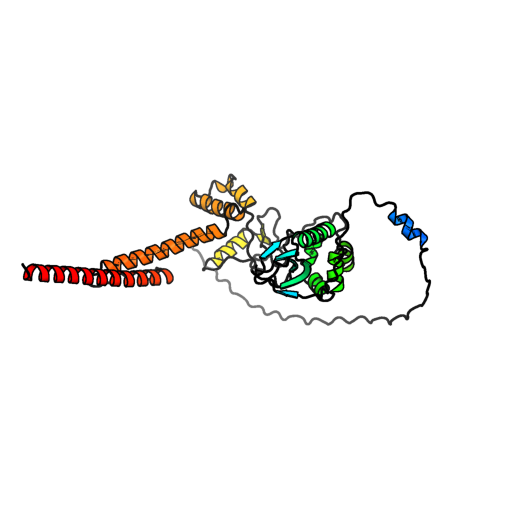VAL A CA 1
ATOM 1263 C C . VAL A 1 175 ? 21.504 -4.831 -16.500 1.00 91.94 175 VAL A C 1
ATOM 1265 O O . VAL A 1 175 ? 21.209 -6.020 -16.456 1.00 91.94 175 VAL A O 1
ATOM 1268 N N . ALA A 1 176 ? 20.791 -3.956 -17.219 1.00 88.62 176 ALA A N 1
ATOM 1269 C CA . ALA A 1 176 ? 19.639 -4.365 -18.030 1.00 88.62 176 ALA A CA 1
ATOM 1270 C C . ALA A 1 176 ? 20.001 -5.426 -19.085 1.00 88.62 176 ALA A C 1
ATOM 1272 O O . ALA A 1 176 ? 19.258 -6.387 -19.277 1.00 88.62 176 ALA A O 1
ATOM 1273 N N . THR A 1 177 ? 21.166 -5.270 -19.723 1.00 89.12 177 THR A N 1
ATOM 1274 C CA . THR A 1 177 ? 21.668 -6.209 -20.736 1.00 89.12 177 THR A CA 1
ATOM 1275 C C . THR A 1 177 ? 22.068 -7.547 -20.105 1.00 89.12 177 THR A C 1
ATOM 1277 O O . THR A 1 177 ? 21.723 -8.601 -20.633 1.00 89.12 177 THR A O 1
ATOM 1280 N N . GLU A 1 178 ? 22.765 -7.518 -18.963 1.00 89.00 178 GLU A N 1
ATOM 1281 C CA . GLU A 1 178 ? 23.219 -8.731 -18.264 1.00 89.00 178 GLU A CA 1
ATOM 1282 C C . GLU A 1 178 ? 22.080 -9.534 -17.637 1.00 89.00 178 GLU A C 1
ATOM 1284 O O . GLU A 1 178 ? 22.120 -10.761 -17.639 1.00 89.00 178 GLU A O 1
ATOM 1289 N N . LEU A 1 179 ? 21.037 -8.865 -17.145 1.00 87.12 179 LEU A N 1
ATOM 1290 C CA . LEU A 1 179 ? 19.860 -9.535 -16.593 1.00 87.12 179 LEU A CA 1
ATOM 1291 C C . LEU A 1 179 ? 18.959 -10.143 -17.679 1.00 87.12 179 LEU A C 1
ATOM 1293 O O . LEU A 1 179 ? 17.899 -10.673 -17.350 1.00 87.12 179 LEU A O 1
ATOM 1297 N N . CYS A 1 180 ? 19.351 -10.041 -18.958 1.00 74.69 180 CYS A N 1
ATOM 1298 C CA . CYS A 1 180 ? 18.533 -10.399 -20.116 1.00 74.69 180 CYS A CA 1
ATOM 1299 C C . CYS A 1 180 ? 17.113 -9.835 -20.009 1.00 74.69 180 CYS A C 1
ATOM 1301 O O . CYS A 1 180 ? 16.165 -10.435 -20.513 1.00 74.69 180 CYS A O 1
ATOM 1303 N N . ILE A 1 181 ? 16.962 -8.685 -19.342 1.00 62.53 181 ILE A N 1
ATOM 1304 C CA . ILE A 1 181 ? 15.696 -7.976 -19.324 1.00 62.53 181 ILE A CA 1
ATOM 1305 C C . ILE A 1 181 ? 15.506 -7.554 -20.774 1.00 62.53 181 ILE A C 1
ATOM 1307 O O . ILE A 1 181 ? 16.354 -6.800 -21.268 1.00 62.53 181 ILE A O 1
ATOM 1311 N N . PRO A 1 182 ? 14.480 -8.062 -21.485 1.00 52.09 182 PRO A N 1
ATOM 1312 C CA . PRO A 1 182 ? 14.255 -7.685 -22.866 1.00 52.09 182 PRO A CA 1
ATOM 1313 C C . PRO A 1 182 ? 14.099 -6.170 -22.876 1.00 52.09 182 PRO A C 1
ATOM 1315 O O . PRO A 1 182 ? 13.098 -5.616 -22.428 1.00 52.09 182 PRO A O 1
ATOM 1318 N N . THR A 1 183 ? 15.160 -5.487 -23.300 1.00 50.50 183 THR A N 1
ATOM 1319 C CA . THR A 1 183 ? 15.156 -4.047 -23.497 1.00 50.50 183 THR A CA 1
ATOM 1320 C C . THR A 1 183 ? 14.341 -3.895 -24.752 1.00 50.50 183 THR A C 1
ATOM 1322 O O . THR A 1 183 ? 14.884 -4.116 -25.828 1.00 50.50 183 THR A O 1
ATOM 1325 N N . ALA A 1 184 ? 13.028 -3.726 -24.579 1.00 46.28 184 ALA A N 1
ATOM 1326 C CA . ALA A 1 184 ? 12.038 -3.940 -25.622 1.00 46.28 184 ALA A CA 1
ATOM 1327 C C . ALA A 1 184 ? 12.525 -3.340 -26.952 1.00 46.28 184 ALA A C 1
ATOM 1329 O O . ALA A 1 184 ? 12.574 -2.111 -27.073 1.00 46.28 184 ALA A O 1
ATOM 1330 N N . PRO A 1 185 ? 12.928 -4.164 -27.940 1.00 43.81 185 PRO A N 1
ATOM 1331 C CA . PRO A 1 185 ? 12.984 -3.672 -29.295 1.00 43.81 185 PRO A CA 1
ATOM 1332 C C . PRO A 1 185 ? 11.534 -3.359 -29.658 1.00 43.81 185 PRO A C 1
ATOM 1334 O O . PRO A 1 185 ? 10.638 -4.170 -29.431 1.00 43.81 185 PRO A O 1
ATOM 1337 N N . SER A 1 186 ? 11.297 -2.133 -30.114 1.00 50.12 186 SER A N 1
ATOM 1338 C CA . SER A 1 186 ? 10.001 -1.663 -30.593 1.00 50.12 186 SER A CA 1
ATOM 1339 C C . SER A 1 186 ? 9.614 -2.464 -31.840 1.00 50.12 186 SER A C 1
ATOM 1341 O O . SER A 1 186 ? 9.828 -2.009 -32.958 1.00 50.12 186 SER A O 1
ATOM 1343 N N . GLU A 1 187 ? 9.120 -3.682 -31.650 1.00 47.34 187 GLU A N 1
ATOM 1344 C CA . GLU A 1 187 ? 8.655 -4.574 -32.703 1.00 47.34 187 GLU A CA 1
ATOM 1345 C C . GLU A 1 187 ? 7.148 -4.764 -32.515 1.00 47.34 187 GLU A C 1
ATOM 1347 O O . GLU A 1 187 ? 6.674 -5.157 -31.447 1.00 47.34 187 GLU A O 1
ATOM 1352 N N . GLU A 1 188 ? 6.394 -4.364 -33.537 1.00 51.53 188 GLU A N 1
ATOM 1353 C CA . GLU A 1 188 ? 4.935 -4.371 -33.586 1.00 51.53 188 GLU A CA 1
ATOM 1354 C C . GLU A 1 188 ? 4.410 -5.814 -33.533 1.00 51.53 188 GLU A C 1
ATOM 1356 O O . GLU A 1 188 ? 4.194 -6.464 -34.554 1.00 51.53 188 GLU A O 1
ATOM 1361 N N . VAL A 1 189 ? 4.220 -6.342 -32.324 1.00 42.09 189 VAL A N 1
ATOM 1362 C CA . VAL A 1 189 ? 3.515 -7.608 -32.115 1.00 42.09 189 VAL A CA 1
ATOM 1363 C C . VAL A 1 189 ? 2.023 -7.360 -32.320 1.00 42.09 189 VAL A C 1
ATOM 1365 O O . VAL A 1 189 ? 1.387 -6.601 -31.589 1.00 42.09 189 VAL A O 1
ATOM 1368 N N . HIS A 1 190 ? 1.484 -8.006 -33.348 1.00 43.91 190 HIS A N 1
ATOM 1369 C CA . HIS A 1 190 ? 0.068 -8.027 -33.689 1.00 43.91 190 HIS A CA 1
ATOM 1370 C C . HIS A 1 190 ? -0.779 -8.481 -32.476 1.00 43.91 190 HIS A C 1
ATOM 1372 O O . HIS A 1 190 ? -0.538 -9.573 -31.953 1.00 43.91 190 HIS A O 1
ATOM 1378 N N . PRO A 1 191 ? -1.765 -7.686 -32.017 1.00 49.72 191 PRO A N 1
ATOM 1379 C CA . PRO A 1 191 ? -2.580 -8.001 -30.852 1.00 49.72 191 PRO A CA 1
ATOM 1380 C C . PRO A 1 191 ? -3.729 -8.923 -31.267 1.00 49.72 191 PRO A C 1
ATOM 1382 O O . PRO A 1 191 ? -4.865 -8.488 -31.431 1.00 49.72 191 PRO A O 1
ATOM 1385 N N . GLU A 1 192 ? -3.454 -10.210 -31.453 1.00 48.72 192 GLU A N 1
ATOM 1386 C CA . GLU A 1 192 ? -4.517 -11.209 -31.314 1.00 48.72 192 GLU A CA 1
ATOM 1387 C C . GLU A 1 192 ? -4.647 -11.507 -29.824 1.00 48.72 192 GLU A C 1
ATOM 1389 O O . GLU A 1 192 ? -4.024 -12.397 -29.255 1.00 48.72 192 GLU A O 1
ATOM 1394 N N . GLU A 1 193 ? -5.377 -10.594 -29.188 1.00 53.06 193 GLU A N 1
ATOM 1395 C CA . GLU A 1 193 ? -5.706 -10.539 -27.776 1.00 53.06 193 GLU A CA 1
ATOM 1396 C C . GLU A 1 193 ? -6.210 -11.903 -27.289 1.00 53.06 193 GLU A C 1
ATOM 1398 O O . GLU A 1 193 ? -7.274 -12.386 -27.688 1.00 53.06 193 GLU A O 1
ATOM 1403 N N . GLU A 1 194 ? -5.442 -12.514 -26.391 1.00 55.03 194 GLU A N 1
ATOM 1404 C CA . GLU A 1 194 ? -5.848 -13.659 -25.586 1.00 55.03 194 GLU A CA 1
ATOM 1405 C C . GLU A 1 194 ? -6.959 -13.188 -24.631 1.00 55.03 194 GLU A C 1
ATOM 1407 O O . GLU A 1 194 ? -6.735 -12.776 -23.491 1.00 55.03 194 GLU A O 1
ATOM 1412 N N . HIS A 1 195 ? -8.184 -13.138 -25.152 1.00 63.53 195 HIS A N 1
ATOM 1413 C CA . HIS A 1 195 ? -9.381 -12.809 -24.395 1.00 63.53 195 HIS A CA 1
ATOM 1414 C C . HIS A 1 195 ? -9.620 -13.936 -23.387 1.00 63.53 195 HIS A C 1
ATOM 1416 O O . HIS A 1 195 ? -10.168 -14.982 -23.726 1.00 63.53 195 HIS A O 1
ATOM 1422 N N . GLY A 1 196 ? -9.145 -13.740 -22.157 1.00 81.31 196 GLY A N 1
ATOM 1423 C CA . GLY A 1 196 ? -9.233 -14.747 -21.104 1.00 81.31 196 GLY A CA 1
ATOM 1424 C C . GLY A 1 196 ? -10.669 -15.215 -20.842 1.00 81.31 196 GLY A C 1
ATOM 1425 O O . GLY A 1 196 ? -11.621 -14.433 -20.884 1.00 81.31 196 GLY A O 1
ATOM 1426 N N . GLU A 1 197 ? -10.823 -16.502 -20.545 1.00 93.81 197 GLU A N 1
ATOM 1427 C CA . GLU A 1 197 ? -12.081 -17.090 -20.078 1.00 93.81 197 GLU A CA 1
ATOM 1428 C C . GLU A 1 197 ? -12.417 -16.586 -18.669 1.00 93.81 197 GLU A C 1
ATOM 1430 O O . GLU A 1 197 ? -11.532 -16.387 -17.830 1.00 93.81 197 GLU A O 1
ATOM 1435 N N . CYS A 1 198 ? -13.703 -16.381 -18.376 1.00 94.75 198 CYS A N 1
ATOM 1436 C CA . CYS A 1 198 ? -14.126 -15.966 -17.048 1.00 94.75 198 CYS A CA 1
ATOM 1437 C C . CYS A 1 198 ? -13.974 -17.125 -16.051 1.00 94.75 198 CYS A C 1
ATOM 1439 O O . CYS A 1 198 ? -14.672 -18.126 -16.182 1.00 94.75 198 CYS A O 1
ATOM 1441 N N . PRO A 1 199 ? -13.194 -16.982 -14.964 1.00 93.50 199 PRO A N 1
ATOM 1442 C CA . PRO A 1 199 ? -12.977 -18.074 -14.009 1.00 93.50 199 PRO A CA 1
ATOM 1443 C C . PRO A 1 199 ? -14.214 -18.503 -13.202 1.00 93.50 199 PRO A C 1
ATOM 1445 O O . PRO A 1 199 ? -14.134 -19.457 -12.434 1.00 93.50 199 PRO A O 1
ATOM 1448 N N . ILE A 1 200 ? -15.331 -17.769 -13.294 1.00 95.12 200 ILE A N 1
ATOM 1449 C CA . ILE A 1 200 ? -16.558 -18.053 -12.532 1.00 95.12 200 ILE A CA 1
ATOM 1450 C C . ILE A 1 200 ? -17.508 -18.947 -13.337 1.00 95.12 200 ILE A C 1
ATOM 1452 O O . ILE A 1 200 ? -18.016 -19.922 -12.791 1.00 95.12 200 ILE A O 1
ATOM 1456 N N . CYS A 1 201 ? -17.763 -18.617 -14.607 1.00 96.69 201 CYS A N 1
ATOM 1457 C CA . CYS A 1 201 ? -18.651 -19.393 -15.484 1.00 96.69 201 CYS A CA 1
ATOM 1458 C C . CYS A 1 201 ? -17.906 -20.262 -16.506 1.00 96.69 201 CYS A C 1
ATOM 1460 O O . CYS A 1 201 ? -18.529 -21.129 -17.106 1.00 96.69 201 CYS A O 1
ATOM 1462 N N . LEU A 1 202 ? -16.593 -20.062 -16.668 1.00 95.25 202 LEU A N 1
ATOM 1463 C CA . LEU A 1 202 ? -15.733 -20.726 -17.655 1.00 95.25 202 LEU A CA 1
ATOM 1464 C C . LEU A 1 202 ? -16.115 -20.425 -19.115 1.00 95.25 202 LEU A C 1
ATOM 1466 O O . LEU A 1 202 ? -15.826 -21.208 -20.012 1.00 95.25 202 LEU A O 1
ATOM 1470 N N . GLU A 1 203 ? -16.764 -19.286 -19.362 1.00 96.06 203 GLU A N 1
ATOM 1471 C CA . GLU A 1 203 ? -17.116 -18.820 -20.707 1.00 96.06 203 GLU A CA 1
ATOM 1472 C C . GLU A 1 203 ? -16.153 -17.721 -21.181 1.00 96.06 203 GLU A C 1
ATOM 1474 O O . GLU A 1 203 ? -15.628 -16.942 -20.378 1.00 96.06 203 GLU A O 1
ATOM 1479 N N . ALA A 1 204 ? -15.941 -17.628 -22.496 1.00 92.94 204 ALA A N 1
ATOM 1480 C CA . ALA A 1 204 ? -15.090 -16.608 -23.103 1.00 92.94 204 ALA A CA 1
ATOM 1481 C C . ALA A 1 204 ? -15.648 -15.192 -22.871 1.00 92.94 204 ALA A C 1
ATOM 1483 O O . ALA A 1 204 ? -16.817 -14.912 -23.157 1.00 92.94 204 ALA A O 1
ATOM 1484 N N . ILE A 1 205 ? -14.805 -14.275 -22.391 1.00 91.94 205 ILE A N 1
ATOM 1485 C CA . ILE A 1 205 ? -15.197 -12.881 -22.164 1.00 91.94 205 ILE A CA 1
ATOM 1486 C C . ILE A 1 205 ? -15.144 -12.131 -23.492 1.00 91.94 205 ILE A C 1
ATOM 1488 O O . ILE A 1 205 ? -14.069 -11.930 -24.057 1.00 91.94 205 ILE A O 1
ATOM 1492 N N . HIS A 1 206 ? -16.297 -11.685 -23.987 1.00 86.94 206 HIS A N 1
ATOM 1493 C CA . HIS A 1 206 ? -16.332 -10.922 -25.231 1.00 86.94 206 HIS A CA 1
ATOM 1494 C C . HIS A 1 206 ? -15.896 -9.467 -24.985 1.00 86.94 206 HIS A C 1
ATOM 1496 O O . HIS A 1 206 ? -16.291 -8.872 -23.981 1.00 86.94 206 HIS A O 1
ATOM 1502 N N . PRO A 1 207 ? -15.157 -8.824 -25.908 1.00 73.94 207 PRO A N 1
ATOM 1503 C CA . PRO A 1 207 ? -14.714 -7.433 -25.743 1.00 73.94 207 PRO A CA 1
ATOM 1504 C C . PRO A 1 207 ? -15.873 -6.420 -25.670 1.00 73.94 207 PRO A C 1
ATOM 1506 O O . PRO A 1 207 ? -15.719 -5.327 -25.125 1.00 73.94 207 PRO A O 1
ATOM 1509 N N . GLY A 1 208 ? -17.057 -6.785 -26.178 1.00 75.19 208 GLY A N 1
ATOM 1510 C CA . GLY A 1 208 ? -18.287 -6.001 -26.023 1.00 75.19 208 GLY A CA 1
ATOM 1511 C C . GLY A 1 208 ? -18.954 -6.133 -24.648 1.00 75.19 208 GLY A C 1
ATOM 1512 O O . GLY A 1 208 ? -19.806 -5.315 -24.297 1.00 75.19 208 GLY A O 1
ATOM 1513 N N . GLU A 1 209 ? -18.581 -7.132 -23.849 1.00 79.19 209 GLU A N 1
ATOM 1514 C CA . GLU A 1 209 ? -19.131 -7.336 -22.514 1.00 79.19 209 GLU A CA 1
ATOM 1515 C C . GLU A 1 209 ? -18.380 -6.492 -21.482 1.00 79.19 209 GLU A C 1
ATOM 1517 O O . GLU A 1 209 ? -17.174 -6.248 -21.557 1.00 79.19 209 GLU A O 1
ATOM 1522 N N . ALA A 1 210 ? -19.102 -6.005 -20.473 1.00 63.56 210 ALA A N 1
ATOM 1523 C CA . ALA A 1 210 ? -18.464 -5.314 -19.366 1.00 63.56 210 ALA A CA 1
ATOM 1524 C C . ALA A 1 210 ? -17.608 -6.313 -18.569 1.00 63.56 210 ALA A C 1
ATOM 1526 O O . ALA A 1 210 ? -18.127 -7.058 -17.741 1.00 63.56 210 ALA A O 1
ATOM 1527 N N . ALA A 1 211 ? -16.298 -6.316 -18.811 1.00 73.19 211 ALA A N 1
ATOM 1528 C CA . ALA A 1 211 ? -15.341 -7.049 -17.997 1.00 73.19 211 ALA A CA 1
ATOM 1529 C C . ALA A 1 211 ? -14.900 -6.203 -16.793 1.00 73.19 211 ALA A C 1
ATOM 1531 O O . ALA A 1 211 ? -14.546 -5.025 -16.928 1.00 73.19 211 ALA A O 1
ATOM 1532 N N . MET A 1 212 ? -14.912 -6.800 -15.604 1.00 77.88 212 MET A N 1
ATOM 1533 C CA . MET A 1 212 ? -14.286 -6.236 -14.409 1.00 77.88 212 MET A CA 1
ATOM 1534 C C . MET A 1 212 ? -12.944 -6.922 -14.158 1.00 77.88 212 MET A C 1
ATOM 1536 O O . MET A 1 212 ? -12.803 -8.113 -14.434 1.00 77.88 212 MET A O 1
ATOM 1540 N N . ARG A 1 213 ? -11.967 -6.178 -13.621 1.00 83.50 213 ARG A N 1
ATOM 1541 C CA . ARG A 1 213 ? -10.627 -6.702 -13.317 1.00 83.50 213 ARG A CA 1
ATOM 1542 C C . ARG A 1 213 ? -10.270 -6.566 -11.842 1.00 83.50 213 ARG A C 1
ATOM 1544 O O . ARG A 1 213 ? -10.623 -5.579 -11.194 1.00 83.50 213 ARG A O 1
ATOM 1551 N N . CYS A 1 214 ? -9.530 -7.527 -11.301 1.00 87.12 214 CYS A N 1
ATOM 1552 C CA . CYS A 1 214 ? -8.934 -7.362 -9.973 1.00 87.12 214 CYS A CA 1
ATOM 1553 C C . CYS A 1 214 ? -7.684 -6.466 -10.019 1.00 87.12 214 CYS A C 1
ATOM 1555 O O . CYS A 1 214 ? -7.039 -6.351 -11.061 1.00 87.12 214 CYS A O 1
ATOM 1557 N N . ALA A 1 215 ? -7.274 -5.911 -8.873 1.00 81.50 215 ALA A N 1
ATOM 1558 C CA . ALA A 1 215 ? -5.993 -5.210 -8.724 1.00 81.50 215 ALA A CA 1
ATOM 1559 C C . ALA A 1 215 ? -4.786 -6.090 -9.068 1.00 81.50 215 ALA A C 1
ATOM 1561 O O . ALA A 1 215 ? -3.741 -5.578 -9.456 1.00 81.50 215 ALA A O 1
ATOM 1562 N N . GLY A 1 216 ? -4.977 -7.406 -8.981 1.00 78.62 216 GLY A N 1
ATOM 1563 C CA . GLY A 1 216 ? -3.944 -8.389 -9.237 1.00 78.62 216 GLY A CA 1
ATOM 1564 C C . GLY A 1 216 ? -3.015 -8.575 -8.047 1.00 78.62 216 GLY A C 1
ATOM 1565 O O . GLY A 1 216 ? -3.024 -7.797 -7.095 1.00 78.62 216 GLY A O 1
ATOM 1566 N N . GLN A 1 217 ? -2.225 -9.641 -8.098 1.00 75.31 217 GLN A N 1
ATOM 1567 C CA . GLN A 1 217 ? -1.099 -9.856 -7.195 1.00 75.31 217 GLN A CA 1
ATOM 1568 C C . GLN A 1 217 ? 0.128 -10.085 -8.076 1.00 75.31 217 GLN A C 1
ATOM 1570 O O . GLN A 1 217 ? 0.079 -10.908 -8.986 1.00 75.31 217 GLN A O 1
ATOM 1575 N N . GLY A 1 218 ? 1.188 -9.298 -7.877 1.00 75.44 218 GLY A N 1
ATOM 1576 C CA . GLY A 1 218 ? 2.374 -9.352 -8.740 1.00 75.44 218 GLY A CA 1
ATOM 1577 C C . GLY A 1 218 ? 2.134 -8.886 -10.184 1.00 75.44 218 GLY A C 1
ATOM 1578 O O . GLY A 1 218 ? 2.758 -9.411 -11.095 1.00 75.44 218 GLY A O 1
ATOM 1579 N N . GLY A 1 219 ? 1.208 -7.944 -10.409 1.00 75.31 219 GLY A N 1
ATOM 1580 C CA . GLY A 1 219 ? 0.923 -7.383 -11.741 1.00 75.31 219 GLY A CA 1
ATOM 1581 C C . GLY A 1 219 ? 0.001 -8.228 -12.630 1.00 75.31 219 GLY A C 1
ATOM 1582 O O . GLY A 1 219 ? -0.336 -7.804 -13.730 1.00 75.31 219 GLY A O 1
ATOM 1583 N N . VAL A 1 220 ? -0.451 -9.394 -12.158 1.00 81.38 220 VAL A N 1
ATOM 1584 C CA . VAL A 1 220 ? -1.356 -10.271 -12.917 1.00 81.38 220 VAL A CA 1
ATOM 1585 C C . VAL A 1 220 ? -2.814 -9.916 -12.630 1.00 81.38 220 VAL A C 1
ATOM 1587 O O . VAL A 1 220 ? -3.292 -10.082 -11.504 1.00 81.38 220 VAL A O 1
ATOM 1590 N N . HIS A 1 221 ? -3.534 -9.441 -13.647 1.00 87.31 221 HIS A N 1
ATOM 1591 C CA . HIS A 1 221 ? -4.955 -9.100 -13.561 1.00 87.31 221 HIS A CA 1
ATOM 1592 C C . HIS A 1 221 ? -5.841 -10.267 -14.013 1.00 87.31 221 HIS A C 1
ATOM 1594 O O . HIS A 1 221 ? -5.589 -10.880 -15.042 1.00 87.31 221 HIS A O 1
ATOM 1600 N N . HIS A 1 222 ? -6.914 -10.528 -13.266 1.00 91.25 222 HIS A N 1
ATOM 1601 C CA . HIS A 1 222 ? -7.942 -11.507 -13.625 1.00 91.25 222 HIS A CA 1
ATOM 1602 C C . HIS A 1 222 ? -9.190 -10.773 -14.104 1.00 91.25 222 HIS A C 1
ATOM 1604 O O . HIS A 1 222 ? -9.610 -9.812 -13.448 1.00 91.25 222 HIS A O 1
ATOM 1610 N N . TYR A 1 223 ? -9.768 -11.234 -15.210 1.00 91.88 223 TYR A N 1
ATOM 1611 C CA . TYR A 1 223 ? -10.960 -10.661 -15.828 1.00 91.88 223 TYR A CA 1
ATOM 1612 C C . TYR A 1 223 ? -12.189 -11.527 -15.549 1.00 91.88 223 TYR A C 1
ATOM 1614 O O . TYR A 1 223 ? -12.109 -12.752 -15.488 1.00 91.88 223 TYR A O 1
ATOM 1622 N N . PHE A 1 224 ? -13.336 -10.877 -15.362 1.00 93.12 224 PHE A N 1
ATOM 1623 C CA . PHE A 1 224 ? -14.614 -11.535 -15.108 1.00 93.12 224 PHE A CA 1
ATOM 1624 C C . PHE A 1 224 ? -15.729 -10.819 -15.853 1.00 93.12 224 PHE A C 1
ATOM 1626 O O . PHE A 1 224 ? -15.702 -9.587 -15.945 1.00 93.12 224 PHE A O 1
ATOM 1633 N N . HIS A 1 225 ? -16.762 -11.549 -16.274 1.00 93.50 225 HIS A N 1
ATOM 1634 C CA . HIS A 1 225 ? -18.017 -10.912 -16.661 1.00 93.50 225 HIS A CA 1
ATOM 1635 C C . HIS A 1 225 ? -18.574 -10.084 -15.501 1.00 93.50 225 HIS A C 1
ATOM 1637 O O . HIS A 1 225 ? -18.530 -10.503 -14.338 1.00 93.50 225 HIS A O 1
ATOM 1643 N N . ALA A 1 226 ? -19.147 -8.919 -15.814 1.00 87.25 226 ALA A N 1
ATOM 1644 C CA . ALA A 1 226 ? -19.736 -8.038 -14.810 1.00 87.25 226 ALA A CA 1
ATOM 1645 C C . ALA A 1 226 ? -20.775 -8.761 -13.940 1.00 87.25 226 ALA A C 1
ATOM 1647 O O . ALA A 1 226 ? -20.743 -8.625 -12.717 1.00 87.25 226 ALA A O 1
ATOM 1648 N N . HIS A 1 227 ? -21.647 -9.567 -14.555 1.00 87.44 227 HIS A N 1
ATOM 1649 C CA . HIS A 1 227 ? -22.703 -10.284 -13.842 1.00 87.44 227 HIS A CA 1
ATOM 1650 C C . HIS A 1 227 ? -22.140 -11.378 -12.916 1.00 87.44 227 HIS A C 1
ATOM 1652 O O . HIS A 1 227 ? -22.553 -11.469 -11.759 1.00 87.44 227 HIS A O 1
ATOM 1658 N N . CYS A 1 228 ? -21.143 -12.152 -13.364 1.00 94.19 228 CYS A N 1
ATOM 1659 C CA . CYS A 1 228 ? -20.494 -13.174 -12.541 1.00 94.19 228 CYS A CA 1
ATOM 1660 C C . CYS A 1 228 ? -19.848 -12.570 -11.290 1.00 94.19 228 CYS A C 1
ATOM 1662 O O . CYS A 1 228 ? -20.062 -13.050 -10.174 1.00 94.19 228 CYS A O 1
ATOM 1664 N N . LEU A 1 229 ? -19.084 -11.487 -11.460 1.00 90.69 229 LEU A N 1
ATOM 1665 C CA . LEU A 1 229 ? -18.419 -10.842 -10.334 1.00 90.69 229 LEU A CA 1
ATOM 1666 C C . LEU A 1 229 ? -19.418 -10.111 -9.420 1.00 90.69 229 LEU A C 1
ATOM 1668 O O . LEU A 1 229 ? -19.222 -10.090 -8.209 1.00 90.69 229 LEU A O 1
ATOM 1672 N N . GLN A 1 230 ? -20.518 -9.571 -9.951 1.00 85.38 230 GLN A N 1
ATOM 1673 C CA . GLN A 1 230 ? -21.593 -8.993 -9.136 1.00 85.38 230 GLN A CA 1
ATOM 1674 C C . GLN A 1 230 ? -22.272 -10.046 -8.246 1.00 85.38 230 GLN A C 1
ATOM 1676 O O . GLN A 1 230 ? -22.495 -9.791 -7.056 1.00 85.38 230 GLN A O 1
ATOM 1681 N N . SER A 1 231 ? -22.568 -11.233 -8.786 1.00 90.25 231 SER A N 1
ATOM 1682 C CA . SER A 1 231 ? -23.105 -12.351 -7.999 1.00 90.25 231 SER A CA 1
ATOM 1683 C C . SER A 1 231 ? -22.120 -12.794 -6.917 1.00 90.25 231 SER A C 1
ATOM 1685 O O . SER A 1 231 ? -22.514 -12.989 -5.765 1.00 90.25 231 SER A O 1
ATOM 1687 N N . TRP A 1 232 ? -20.825 -12.853 -7.244 1.00 92.00 232 TRP A N 1
ATOM 1688 C CA . TRP A 1 232 ? -19.770 -13.134 -6.272 1.00 92.00 232 TRP A CA 1
ATOM 1689 C C . TRP A 1 232 ? -19.731 -12.103 -5.134 1.00 92.00 232 TRP A C 1
ATOM 1691 O O . TRP A 1 232 ? -19.853 -12.472 -3.968 1.00 92.00 232 TRP A O 1
ATOM 1701 N N . VAL A 1 233 ? -19.658 -10.806 -5.452 1.00 85.75 233 VAL A N 1
ATOM 1702 C CA . VAL A 1 233 ? -19.668 -9.710 -4.463 1.00 85.75 233 VAL A CA 1
ATOM 1703 C C . VAL A 1 233 ? -20.911 -9.781 -3.571 1.00 85.75 233 VAL A C 1
ATOM 1705 O O . VAL A 1 233 ? -20.826 -9.574 -2.360 1.00 85.75 233 VAL A O 1
ATOM 1708 N N . SER A 1 234 ? -22.067 -10.113 -4.147 1.00 83.25 234 SER A N 1
ATOM 1709 C CA . SER A 1 234 ? -23.322 -10.249 -3.400 1.00 83.25 234 SER A CA 1
ATOM 1710 C C . SER A 1 234 ? -23.281 -11.410 -2.401 1.00 83.25 234 SER A C 1
ATOM 1712 O O . SER A 1 234 ? -23.809 -11.278 -1.297 1.00 83.25 234 SER A O 1
ATOM 1714 N N . SER A 1 235 ? -22.595 -12.507 -2.735 1.00 86.19 235 SER A N 1
ATOM 1715 C CA . SER A 1 235 ? -22.394 -13.644 -1.825 1.00 86.19 235 SER A CA 1
ATOM 1716 C C . SER A 1 235 ? -21.465 -13.318 -0.644 1.00 86.19 235 SER A C 1
ATOM 1718 O O . SER A 1 235 ? -21.595 -13.908 0.428 1.00 86.19 235 SER A O 1
ATOM 1720 N N . CYS A 1 236 ? -20.574 -12.327 -0.785 1.00 84.25 236 CYS A N 1
ATOM 1721 C CA . CYS A 1 236 ? -19.654 -11.906 0.278 1.00 84.25 236 CYS A CA 1
ATOM 1722 C C . CYS A 1 236 ? -20.318 -11.075 1.396 1.00 84.25 236 CYS A C 1
ATOM 1724 O O . CYS A 1 236 ? -19.680 -10.818 2.417 1.00 84.25 236 CYS A O 1
ATOM 1726 N N . ARG A 1 237 ? -21.597 -10.684 1.256 1.00 66.94 237 ARG A N 1
ATOM 1727 C CA . ARG A 1 237 ? -22.303 -9.710 2.122 1.00 66.94 237 ARG A CA 1
ATOM 1728 C C . ARG A 1 237 ? -22.499 -10.105 3.599 1.00 66.94 237 ARG A C 1
ATOM 1730 O O . ARG A 1 237 ? -23.067 -9.329 4.360 1.00 66.94 237 ARG A O 1
ATOM 1737 N N . LEU A 1 238 ? -21.971 -11.237 4.060 1.00 68.62 238 LEU A N 1
ATOM 1738 C CA . LEU A 1 238 ? -21.932 -11.623 5.480 1.00 68.62 238 LEU A CA 1
ATOM 1739 C C . LEU A 1 238 ? -20.693 -11.053 6.204 1.00 68.62 238 LEU A C 1
ATOM 1741 O O . LEU A 1 238 ? -19.937 -11.785 6.842 1.00 68.62 238 LEU A O 1
ATOM 1745 N N . GLY A 1 239 ? -20.468 -9.741 6.079 1.00 64.31 239 GLY A N 1
ATOM 1746 C CA . GLY A 1 239 ? -19.417 -9.018 6.809 1.00 64.31 239 GLY A CA 1
ATOM 1747 C C . GLY A 1 239 ? -17.986 -9.234 6.306 1.00 64.31 239 GLY A C 1
ATOM 1748 O O . GLY A 1 239 ? -17.041 -8.964 7.046 1.00 64.31 239 GLY A O 1
ATOM 1749 N N . ARG A 1 240 ? -17.797 -9.727 5.075 1.00 75.50 240 ARG A N 1
ATOM 1750 C CA . ARG A 1 240 ? -16.468 -9.882 4.465 1.00 75.50 240 ARG A CA 1
ATOM 1751 C C . ARG A 1 240 ? -16.305 -8.931 3.287 1.00 75.50 240 ARG A C 1
ATOM 1753 O O . ARG A 1 240 ? -17.214 -8.769 2.478 1.00 75.50 240 ARG A O 1
ATOM 1760 N N . GLU A 1 241 ? -15.130 -8.318 3.194 1.00 82.75 241 GLU A N 1
ATOM 1761 C CA . GLU A 1 241 ? -14.752 -7.502 2.042 1.00 82.75 241 GLU A CA 1
ATOM 1762 C C . GLU A 1 241 ? -14.715 -8.382 0.783 1.00 82.75 241 GLU A C 1
ATOM 1764 O O . GLU A 1 241 ? -14.193 -9.503 0.802 1.00 82.75 241 GLU A O 1
ATOM 1769 N N . ALA A 1 242 ? -15.311 -7.901 -0.308 1.00 84.94 242 ALA A N 1
ATOM 1770 C CA . ALA A 1 242 ? -15.338 -8.647 -1.555 1.00 84.94 242 ALA A CA 1
ATOM 1771 C C . ALA A 1 242 ? -13.941 -8.666 -2.189 1.00 84.94 242 ALA A C 1
ATOM 1773 O O . ALA A 1 242 ? -13.344 -7.625 -2.461 1.00 84.94 242 ALA A O 1
ATOM 1774 N N . THR A 1 243 ? -13.427 -9.865 -2.443 1.00 92.44 243 THR A N 1
ATOM 1775 C CA . THR A 1 243 ? -12.085 -10.090 -2.998 1.00 92.44 243 THR A CA 1
ATOM 1776 C C . THR A 1 243 ? -12.163 -10.876 -4.300 1.00 92.44 243 THR A C 1
ATOM 1778 O O . THR A 1 243 ? -13.177 -11.502 -4.600 1.00 92.44 243 THR A O 1
ATOM 1781 N N . CYS A 1 244 ? -11.098 -10.841 -5.098 1.00 93.38 244 CYS A N 1
ATOM 1782 C CA . CYS A 1 244 ? -10.982 -11.637 -6.316 1.00 93.38 244 CYS A CA 1
ATOM 1783 C C . CYS A 1 244 ? -11.121 -13.145 -6.008 1.00 93.38 244 CYS A C 1
ATOM 1785 O O . CYS A 1 244 ? -10.374 -13.639 -5.163 1.00 93.38 244 CYS A O 1
ATOM 1787 N N . PRO A 1 245 ? -11.989 -13.904 -6.704 1.00 93.12 245 PRO A N 1
ATOM 1788 C CA . PRO A 1 245 ? -12.118 -15.350 -6.491 1.00 93.12 245 PRO A CA 1
ATOM 1789 C C . PRO A 1 245 ? -10.814 -16.124 -6.733 1.00 93.12 245 PRO A C 1
ATOM 1791 O O . PRO A 1 245 ? -10.584 -17.151 -6.101 1.00 93.12 245 PRO A O 1
ATOM 1794 N N . VAL A 1 246 ? -9.959 -15.620 -7.632 1.00 94.00 246 VAL A N 1
ATOM 1795 C CA . VAL A 1 246 ? -8.722 -16.293 -8.055 1.00 94.00 246 VAL A CA 1
ATOM 1796 C C . VAL A 1 246 ? -7.559 -15.957 -7.121 1.00 94.00 246 VAL A C 1
ATOM 1798 O O . VAL A 1 246 ? -7.002 -16.841 -6.480 1.00 94.00 246 VAL A O 1
ATOM 1801 N N . CYS A 1 247 ? -7.203 -14.674 -6.995 1.00 93.00 247 CYS A N 1
ATOM 1802 C CA . CYS A 1 247 ? -6.029 -14.255 -6.217 1.00 93.00 247 CYS A CA 1
ATOM 1803 C C . CYS A 1 247 ? -6.341 -13.694 -4.827 1.00 93.00 247 CYS A C 1
ATOM 1805 O O . CYS A 1 247 ? -5.423 -13.315 -4.108 1.00 93.00 247 CYS A O 1
ATOM 1807 N N . ARG A 1 248 ? -7.620 -13.561 -4.451 1.00 92.38 248 ARG A N 1
ATOM 1808 C CA . ARG A 1 248 ? -8.071 -12.886 -3.215 1.00 92.38 248 ARG A CA 1
ATOM 1809 C C . ARG A 1 248 ? -7.596 -11.434 -3.054 1.00 92.38 248 ARG A C 1
ATOM 1811 O O . ARG A 1 248 ? -7.781 -10.844 -1.994 1.00 92.38 248 ARG A O 1
ATOM 1818 N N . GLY A 1 249 ? -7.033 -10.834 -4.103 1.00 88.19 249 GLY A N 1
ATOM 1819 C CA . GLY A 1 249 ? -6.690 -9.416 -4.144 1.00 88.19 249 GLY A CA 1
ATOM 1820 C C . GLY A 1 249 ? -7.930 -8.521 -4.193 1.00 88.19 249 GLY A C 1
ATOM 1821 O O . GLY A 1 249 ? -9.034 -8.977 -4.507 1.00 88.19 249 GLY A O 1
ATOM 1822 N N . GLN A 1 250 ? -7.745 -7.231 -3.913 1.00 85.38 250 GLN A N 1
ATOM 1823 C CA . GLN A 1 250 ? -8.825 -6.247 -3.993 1.00 85.38 250 GLN A CA 1
ATOM 1824 C C . GLN A 1 250 ? -9.344 -6.097 -5.429 1.00 85.38 250 GLN A C 1
ATOM 1826 O O . GLN A 1 250 ? -8.601 -6.233 -6.407 1.00 85.38 250 GLN A O 1
ATOM 1831 N N . LEU A 1 251 ? -10.639 -5.824 -5.567 1.00 87.00 251 LEU A N 1
ATOM 1832 C CA . LEU A 1 251 ? -11.268 -5.574 -6.861 1.00 87.00 251 LEU A CA 1
ATOM 1833 C C . LEU A 1 251 ? -11.019 -4.118 -7.284 1.00 87.00 251 LEU A C 1
ATOM 1835 O O . LEU A 1 251 ? -11.204 -3.204 -6.485 1.00 87.00 251 LEU A O 1
ATOM 1839 N N . GLN A 1 252 ? -10.601 -3.887 -8.535 1.00 80.88 252 GLN A N 1
ATOM 1840 C CA . GLN A 1 252 ? -10.472 -2.529 -9.069 1.00 80.88 252 GLN A CA 1
ATOM 1841 C C . GLN A 1 252 ? -11.785 -2.113 -9.721 1.00 80.88 252 GLN A C 1
ATOM 1843 O O . GLN A 1 252 ? -12.222 -2.706 -10.706 1.00 80.88 252 GLN A O 1
ATOM 1848 N N . MET A 1 253 ? -12.384 -1.041 -9.214 1.00 76.62 253 MET A N 1
ATOM 1849 C CA . MET A 1 253 ? -13.494 -0.380 -9.889 1.00 76.62 253 MET A CA 1
ATOM 1850 C C . MET A 1 253 ? -12.965 0.777 -10.734 1.00 76.62 253 MET A C 1
ATOM 1852 O O . MET A 1 253 ? -12.272 1.666 -10.239 1.00 76.62 253 MET A O 1
ATOM 1856 N N . ASN A 1 254 ? -13.288 0.781 -12.028 1.00 76.56 254 ASN A N 1
ATOM 1857 C CA . ASN A 1 254 ? -12.933 1.890 -12.907 1.00 76.56 254 ASN A CA 1
ATOM 1858 C C . ASN A 1 254 ? -13.878 3.075 -12.644 1.00 76.56 254 ASN A C 1
ATOM 1860 O O . ASN A 1 254 ? -14.962 3.165 -13.225 1.00 76.56 254 ASN A O 1
ATOM 1864 N N . GLY A 1 255 ? -13.449 3.997 -11.778 1.00 79.94 255 GLY A N 1
ATOM 1865 C CA . GLY A 1 255 ? -14.227 5.187 -11.423 1.00 79.94 255 GLY A CA 1
ATOM 1866 C C . GLY A 1 255 ? -14.573 6.086 -12.618 1.00 79.94 255 GLY A C 1
ATOM 1867 O O . GLY A 1 255 ? -15.607 6.747 -12.601 1.00 79.94 255 GLY A O 1
ATOM 1868 N N . GLN A 1 256 ? -13.768 6.095 -13.691 1.00 77.88 256 GLN A N 1
ATOM 1869 C CA . GLN A 1 256 ? -14.095 6.858 -14.903 1.00 77.88 256 GLN A CA 1
ATOM 1870 C C . GLN A 1 256 ? -15.279 6.247 -15.653 1.00 77.88 256 GLN A C 1
ATOM 1872 O O . GLN A 1 256 ? -16.172 6.981 -16.069 1.00 77.88 256 GLN A O 1
ATOM 1877 N N . ARG A 1 257 ? -15.314 4.916 -15.786 1.00 76.00 257 ARG A N 1
ATOM 1878 C CA . ARG A 1 257 ? -16.416 4.203 -16.446 1.00 76.00 257 ARG A CA 1
ATOM 1879 C C . ARG A 1 257 ? -17.705 4.293 -15.629 1.00 76.00 257 ARG A C 1
ATOM 1881 O O . ARG A 1 257 ? -18.764 4.511 -16.206 1.00 76.00 257 ARG A O 1
ATOM 1888 N N . LEU A 1 258 ? -17.601 4.209 -14.299 1.00 81.00 258 LEU A N 1
ATOM 1889 C CA . LEU A 1 258 ? -18.734 4.438 -13.399 1.00 81.00 258 LEU A CA 1
ATOM 1890 C C . LEU A 1 258 ? -19.285 5.865 -13.547 1.00 81.00 258 LEU A C 1
ATOM 1892 O O . LEU A 1 258 ? -20.489 6.032 -13.690 1.00 81.00 258 LEU A O 1
ATOM 1896 N N . GLN A 1 259 ? -18.423 6.886 -13.604 1.00 85.31 259 GLN A N 1
ATOM 1897 C CA . GLN A 1 259 ? -18.870 8.261 -13.848 1.00 85.31 259 GLN A CA 1
ATOM 1898 C C . GLN A 1 259 ? -19.514 8.426 -15.230 1.00 85.31 259 GLN A C 1
ATOM 1900 O O . GLN A 1 259 ? -20.524 9.109 -15.353 1.00 85.31 259 GLN A O 1
ATOM 1905 N N . ALA A 1 260 ? -18.939 7.824 -16.274 1.00 83.25 260 ALA A N 1
ATOM 1906 C CA . ALA A 1 260 ? -19.513 7.875 -17.616 1.00 83.25 260 ALA A CA 1
ATOM 1907 C C . ALA A 1 260 ? -20.916 7.250 -17.646 1.00 83.25 260 ALA A C 1
ATOM 1909 O O . ALA A 1 260 ? -21.815 7.802 -18.271 1.00 83.25 260 ALA A O 1
ATOM 1910 N N . PHE A 1 261 ? -21.118 6.151 -16.913 1.00 85.19 261 PHE A N 1
ATOM 1911 C CA . PHE A 1 261 ? -22.433 5.553 -16.713 1.00 85.19 261 PHE A CA 1
ATOM 1912 C C . PHE A 1 261 ? -23.383 6.489 -15.950 1.00 85.19 261 PHE A C 1
ATOM 1914 O O . PHE A 1 261 ? -24.492 6.719 -16.423 1.00 85.19 261 PHE A O 1
ATOM 1921 N N . LEU A 1 262 ? -22.943 7.082 -14.832 1.00 87.06 262 LEU A N 1
ATOM 1922 C CA . LEU A 1 262 ? -23.745 8.027 -14.036 1.00 87.06 262 LEU A CA 1
ATOM 1923 C C . LEU A 1 262 ? -24.129 9.297 -14.805 1.00 87.06 262 LEU A C 1
ATOM 1925 O O . LEU A 1 262 ? -25.190 9.859 -14.562 1.00 87.06 262 LEU A O 1
ATOM 1929 N N . ASN A 1 263 ? -23.289 9.730 -15.744 1.00 92.62 263 ASN A N 1
ATOM 1930 C CA . ASN A 1 263 ? -23.565 10.869 -16.617 1.00 92.62 263 ASN A CA 1
ATOM 1931 C C . ASN A 1 263 ? -24.406 10.487 -17.852 1.00 92.62 263 ASN A C 1
ATOM 1933 O O . ASN A 1 263 ? -24.868 11.374 -18.565 1.00 92.62 263 ASN A O 1
ATOM 1937 N N . GLY A 1 264 ? -24.555 9.192 -18.146 1.00 91.31 264 GLY A N 1
ATOM 1938 C CA . GLY A 1 264 ? -25.269 8.693 -19.318 1.00 91.31 264 GLY A CA 1
ATOM 1939 C C . GLY A 1 264 ? -26.766 8.497 -19.075 1.00 91.31 264 GLY A C 1
ATOM 1940 O O . GLY A 1 264 ? -27.221 8.373 -17.936 1.00 91.31 264 GLY A O 1
ATOM 1941 N N . GLU A 1 265 ? -27.529 8.386 -20.167 1.00 91.00 265 GLU A N 1
ATOM 1942 C CA . GLU A 1 265 ? -28.980 8.128 -20.138 1.00 91.00 265 GLU A CA 1
ATOM 1943 C C . GLU A 1 265 ? -29.337 6.812 -19.435 1.00 91.00 265 GLU A C 1
ATOM 1945 O O . GLU A 1 265 ? -30.391 6.709 -18.818 1.00 91.00 265 GLU A O 1
ATOM 1950 N N . ALA A 1 266 ? -28.438 5.822 -19.444 1.00 74.75 266 ALA A N 1
ATOM 1951 C CA . ALA A 1 266 ? -28.639 4.548 -18.752 1.00 74.75 266 ALA A CA 1
ATOM 1952 C C . ALA A 1 266 ? -28.770 4.701 -17.227 1.00 74.75 266 ALA A C 1
ATOM 1954 O O . ALA A 1 266 ? -29.386 3.861 -16.576 1.00 74.75 266 ALA A O 1
ATOM 1955 N N . SER A 1 267 ? -28.231 5.777 -16.644 1.00 88.12 267 SER A N 1
ATOM 1956 C CA . SER A 1 267 ? -28.442 6.060 -15.226 1.00 88.12 267 SER A CA 1
ATOM 1957 C C . SER A 1 267 ? -29.842 6.592 -14.939 1.00 88.12 267 SER A C 1
ATOM 1959 O O . SER A 1 267 ? -30.233 6.580 -13.779 1.00 88.12 267 SER A O 1
ATOM 1961 N N . ALA A 1 268 ? -30.598 7.078 -15.937 1.00 90.56 268 ALA A N 1
ATOM 1962 C CA . ALA A 1 268 ? -31.901 7.732 -15.757 1.00 90.56 268 ALA A CA 1
ATOM 1963 C C . ALA A 1 268 ? -32.911 6.854 -15.004 1.00 90.56 268 ALA A C 1
ATOM 1965 O O . ALA A 1 268 ? -33.735 7.383 -14.264 1.00 90.56 268 ALA A O 1
ATOM 1966 N N . SER A 1 269 ? -32.804 5.529 -15.140 1.00 88.06 269 SER A N 1
ATOM 1967 C CA . SER A 1 269 ? -33.655 4.557 -14.449 1.00 88.06 269 SER A CA 1
ATOM 1968 C C . SER A 1 269 ? -33.276 4.305 -12.987 1.00 88.06 269 SER A C 1
ATOM 1970 O O . SER A 1 269 ? -34.008 3.605 -12.292 1.00 88.06 269 SER A O 1
ATOM 1972 N N . LEU A 1 270 ? -32.133 4.811 -12.517 1.00 80.19 270 LEU A N 1
ATOM 1973 C CA . LEU A 1 270 ? -31.730 4.683 -11.119 1.00 80.19 270 LEU A CA 1
ATOM 1974 C C . LEU A 1 270 ? -32.481 5.682 -10.244 1.00 80.19 270 LEU A C 1
ATOM 1976 O O . LEU A 1 270 ? -32.709 6.832 -10.637 1.00 80.19 270 LEU A O 1
ATOM 1980 N N . SER A 1 271 ? -32.805 5.239 -9.030 1.00 86.81 271 SER A N 1
ATOM 1981 C CA . SER A 1 271 ? -33.332 6.116 -7.991 1.00 86.81 271 SER A CA 1
ATOM 1982 C C . SER A 1 271 ? -32.316 7.213 -7.639 1.00 86.81 271 SER A C 1
ATOM 1984 O O . SER A 1 271 ? -31.110 7.080 -7.874 1.00 86.81 271 SER A O 1
ATOM 1986 N N . GLU A 1 272 ? -32.798 8.328 -7.092 1.00 91.25 272 GLU A N 1
ATOM 1987 C CA . GLU A 1 272 ? -31.938 9.441 -6.670 1.00 91.25 272 GLU A CA 1
ATOM 1988 C C . GLU A 1 272 ? -30.947 9.016 -5.572 1.00 91.25 272 GLU A C 1
ATOM 1990 O O . GLU A 1 272 ? -29.776 9.410 -5.608 1.00 91.25 272 GLU A O 1
ATOM 1995 N N . ASP A 1 273 ? -31.377 8.127 -4.675 1.00 73.19 273 ASP A N 1
ATOM 1996 C CA . ASP A 1 273 ? -30.545 7.554 -3.615 1.00 73.19 273 ASP A CA 1
ATOM 1997 C C . ASP A 1 273 ? -29.426 6.671 -4.187 1.00 73.19 273 ASP A C 1
ATOM 1999 O O . ASP A 1 273 ? -28.256 6.849 -3.836 1.00 73.19 273 ASP A O 1
ATOM 2003 N N . ASP A 1 274 ? -29.747 5.773 -5.128 1.00 71.62 274 ASP A N 1
ATOM 2004 C CA . ASP A 1 274 ? -28.750 4.915 -5.783 1.00 71.62 274 ASP A CA 1
ATOM 2005 C C . ASP A 1 274 ? -27.746 5.747 -6.584 1.00 71.62 274 ASP A C 1
ATOM 2007 O O . ASP A 1 274 ? -26.540 5.486 -6.550 1.00 71.62 274 ASP A O 1
ATOM 2011 N N . ARG A 1 275 ? -28.225 6.784 -7.284 1.00 86.50 275 ARG A N 1
ATOM 2012 C CA . ARG A 1 275 ? -27.361 7.695 -8.041 1.00 86.50 275 ARG A CA 1
ATOM 2013 C C . ARG A 1 275 ? -26.412 8.443 -7.103 1.00 86.50 275 ARG A C 1
ATOM 2015 O O . ARG A 1 275 ? -25.222 8.516 -7.397 1.00 86.50 275 ARG A O 1
ATOM 2022 N N . THR A 1 276 ? -26.903 8.931 -5.964 1.00 82.44 276 THR A N 1
ATOM 2023 C CA . THR A 1 276 ? -26.089 9.612 -4.943 1.00 82.44 276 THR A CA 1
ATOM 2024 C C . THR A 1 276 ? -25.053 8.670 -4.328 1.00 82.44 276 THR A C 1
ATOM 2026 O O . THR A 1 276 ? -23.881 9.026 -4.197 1.00 82.44 276 THR A O 1
ATOM 2029 N N . TYR A 1 277 ? -25.445 7.437 -4.003 1.00 76.31 277 TYR A N 1
ATOM 2030 C CA . TYR A 1 277 ? -24.540 6.418 -3.475 1.00 76.31 277 TYR A CA 1
ATOM 2031 C C . TYR A 1 277 ? -23.421 6.066 -4.465 1.00 76.31 277 TYR A C 1
ATOM 2033 O O . TYR A 1 277 ? -22.238 6.099 -4.116 1.00 76.31 277 TYR A O 1
ATOM 2041 N N . LEU A 1 278 ? -23.774 5.785 -5.721 1.00 81.12 278 LEU A N 1
ATOM 2042 C CA . LEU A 1 278 ? -22.803 5.464 -6.767 1.00 81.12 278 LEU A CA 1
ATOM 2043 C C . LEU A 1 278 ? -21.901 6.658 -7.106 1.00 81.12 278 LEU A C 1
ATOM 2045 O O . LEU A 1 278 ? -20.716 6.459 -7.375 1.00 81.12 278 LEU A O 1
ATOM 2049 N N . GLN A 1 279 ? -22.424 7.886 -7.050 1.00 85.69 279 GLN A N 1
ATOM 2050 C CA . GLN A 1 279 ? -21.638 9.107 -7.230 1.00 85.69 279 GLN A CA 1
ATOM 2051 C C . GLN A 1 279 ? -20.588 9.258 -6.120 1.00 85.69 279 GLN A C 1
ATOM 2053 O O . GLN A 1 279 ? -19.419 9.495 -6.417 1.00 85.69 279 GLN A O 1
ATOM 2058 N N . ASN A 1 280 ? -20.955 8.992 -4.862 1.00 76.44 280 ASN A N 1
ATOM 2059 C CA . ASN A 1 280 ? -20.009 8.996 -3.743 1.00 76.44 280 ASN A CA 1
ATOM 2060 C C . ASN A 1 280 ? -18.890 7.952 -3.919 1.00 76.44 280 ASN A C 1
ATOM 2062 O O . ASN A 1 280 ? -17.722 8.251 -3.655 1.00 76.44 280 ASN A O 1
ATOM 2066 N N . ILE A 1 281 ? -19.218 6.754 -4.421 1.00 75.06 281 ILE A N 1
ATOM 2067 C CA . ILE A 1 281 ? -18.220 5.725 -4.763 1.00 75.06 281 ILE A CA 1
ATOM 2068 C C . ILE A 1 281 ? -17.305 6.208 -5.895 1.00 75.06 281 ILE A C 1
ATOM 2070 O O . ILE A 1 281 ? -16.084 6.076 -5.797 1.00 75.06 281 ILE A O 1
ATOM 2074 N N . ALA A 1 282 ? -17.867 6.780 -6.965 1.00 83.00 282 ALA A N 1
ATOM 2075 C CA . ALA A 1 282 ? -17.097 7.287 -8.101 1.00 83.00 282 ALA A CA 1
ATOM 2076 C C . ALA A 1 282 ? -16.115 8.396 -7.682 1.00 83.00 282 ALA A C 1
ATOM 2078 O O . ALA A 1 282 ? -14.951 8.387 -8.098 1.00 83.00 282 ALA A O 1
ATOM 2079 N N . ASP A 1 283 ? -16.552 9.307 -6.812 1.00 79.25 283 ASP A N 1
ATOM 2080 C CA . ASP A 1 283 ? -15.718 10.381 -6.271 1.00 79.25 283 ASP A CA 1
ATOM 2081 C C . ASP A 1 283 ? -14.634 9.859 -5.312 1.00 79.25 283 ASP A C 1
ATOM 2083 O O . ASP A 1 283 ? -13.498 10.349 -5.337 1.00 79.25 283 ASP A O 1
ATOM 2087 N N . GLY A 1 284 ? -14.932 8.806 -4.539 1.00 70.81 284 GLY A N 1
ATOM 2088 C CA . GLY A 1 284 ? -13.943 8.077 -3.739 1.00 70.81 284 GLY A CA 1
ATOM 2089 C C . GLY A 1 284 ? -12.869 7.399 -4.594 1.00 70.81 284 GLY A C 1
ATOM 2090 O O . GLY A 1 284 ? -11.674 7.520 -4.324 1.00 70.81 284 GLY A O 1
ATOM 2091 N N . LEU A 1 285 ? -13.265 6.732 -5.682 1.00 70.00 285 LEU A N 1
ATOM 2092 C CA . LEU A 1 285 ? -12.343 6.067 -6.615 1.00 70.00 285 LEU A CA 1
ATOM 2093 C C . LEU A 1 285 ? -11.437 7.043 -7.379 1.00 70.00 285 LEU A C 1
ATOM 2095 O O . LEU A 1 285 ? -10.330 6.675 -7.764 1.00 70.00 285 LEU A O 1
ATOM 2099 N N . ARG A 1 286 ? -11.871 8.290 -7.592 1.00 74.31 286 ARG A N 1
ATOM 2100 C CA . ARG A 1 286 ? -11.066 9.340 -8.244 1.00 74.31 286 ARG A CA 1
ATOM 2101 C C . ARG A 1 286 ? -10.068 10.024 -7.308 1.00 74.31 286 ARG A C 1
ATOM 2103 O O . ARG A 1 286 ? -9.386 10.951 -7.737 1.00 74.31 286 ARG A O 1
ATOM 2110 N N . GLY A 1 287 ? -10.012 9.616 -6.040 1.00 61.78 287 GLY A N 1
ATOM 2111 C CA . GLY A 1 287 ? -9.176 10.262 -5.030 1.00 61.78 287 GLY A CA 1
ATOM 2112 C C . GLY A 1 287 ? -9.601 11.697 -4.708 1.00 61.78 287 GLY A C 1
ATOM 2113 O O . GLY A 1 287 ? -8.873 12.387 -4.000 1.00 61.78 287 GLY A O 1
ATOM 2114 N N . LYS A 1 288 ? -10.767 12.149 -5.203 1.00 58.84 288 LYS A N 1
ATOM 2115 C CA . LYS A 1 288 ? -11.366 13.435 -4.815 1.00 58.84 288 LYS A CA 1
ATOM 2116 C C . LYS A 1 288 ? -11.850 13.386 -3.371 1.00 58.84 288 LYS A C 1
ATOM 2118 O O . LYS A 1 288 ? -11.704 14.367 -2.656 1.00 58.84 288 LYS A O 1
ATOM 2123 N N . ASN A 1 289 ? -12.330 12.218 -2.948 1.00 46.22 289 ASN A N 1
ATOM 2124 C CA . ASN A 1 289 ? -12.512 11.870 -1.549 1.00 46.22 289 ASN A CA 1
ATOM 2125 C C . ASN A 1 289 ? -11.483 10.795 -1.197 1.00 46.22 289 ASN A C 1
ATOM 2127 O O . ASN A 1 289 ? -11.348 9.797 -1.910 1.00 46.22 289 ASN A O 1
ATOM 2131 N N . ARG A 1 290 ? -10.736 10.960 -0.101 1.00 45.41 290 ARG A N 1
ATOM 2132 C CA . ARG A 1 290 ? -9.889 9.862 0.384 1.00 45.41 290 ARG A CA 1
ATOM 2133 C C . ARG A 1 290 ? -10.820 8.703 0.747 1.00 45.41 290 ARG A C 1
ATOM 2135 O O . ARG A 1 290 ? -11.748 8.896 1.517 1.00 45.41 290 ARG A O 1
ATOM 2142 N N . TRP A 1 291 ? -10.556 7.478 0.295 1.00 49.25 291 TRP A N 1
ATOM 2143 C CA . TRP A 1 291 ? -11.287 6.289 0.783 1.00 49.25 291 TRP A CA 1
ATOM 2144 C C . TRP A 1 291 ? -11.251 6.170 2.320 1.00 49.25 291 TRP A C 1
ATOM 2146 O O . TRP A 1 291 ? -12.187 5.688 2.954 1.00 49.25 291 TRP A O 1
ATOM 2156 N N . GLN A 1 292 ? -10.195 6.707 2.942 1.00 44.53 292 GLN A N 1
ATOM 2157 C CA . GLN A 1 292 ? -10.103 6.880 4.392 1.00 44.53 292 GLN A CA 1
ATOM 2158 C C . GLN A 1 292 ? -11.196 7.793 4.968 1.00 44.53 292 GLN A C 1
ATOM 2160 O O . GLN A 1 292 ? -11.548 7.620 6.124 1.00 44.53 292 GLN A O 1
ATOM 2165 N N . GLU A 1 293 ? -11.730 8.747 4.207 1.00 46.44 293 GLU A N 1
ATOM 2166 C CA . GLU A 1 293 ? -12.829 9.640 4.593 1.00 46.44 293 GLU A CA 1
ATOM 2167 C C . GLU A 1 293 ? -14.209 9.004 4.432 1.00 46.44 293 GLU A C 1
ATOM 2169 O O . GLU A 1 293 ? -15.052 9.241 5.287 1.00 46.44 293 GLU A O 1
ATOM 2174 N N . MET A 1 294 ? -14.417 8.105 3.463 1.00 47.72 294 MET A N 1
ATOM 2175 C CA . MET A 1 294 ? -15.600 7.224 3.460 1.00 47.72 294 MET A CA 1
ATOM 2176 C C . MET A 1 294 ? -15.595 6.303 4.684 1.00 47.72 294 MET A C 1
ATOM 2178 O O . MET A 1 294 ? -16.580 6.232 5.413 1.00 47.72 294 MET A O 1
ATOM 2182 N N . ASN A 1 295 ? -14.434 5.718 4.997 1.00 53.25 295 ASN A N 1
ATOM 2183 C CA . ASN A 1 295 ? -14.229 4.993 6.249 1.00 53.25 295 ASN A CA 1
ATOM 2184 C C . ASN A 1 295 ? -14.376 5.896 7.483 1.00 53.25 295 ASN A C 1
ATOM 2186 O O . ASN A 1 295 ? -14.760 5.403 8.535 1.00 53.25 295 ASN A O 1
ATOM 2190 N N . LYS A 1 296 ? -14.077 7.203 7.411 1.00 50.16 296 LYS A N 1
ATOM 2191 C CA . LYS A 1 296 ? -14.354 8.141 8.514 1.00 50.16 296 LYS A CA 1
ATOM 2192 C C . LYS A 1 296 ? -15.833 8.461 8.616 1.00 50.16 296 LYS A C 1
ATOM 2194 O O . LYS A 1 296 ? -16.269 8.675 9.731 1.00 50.16 296 LYS A O 1
ATOM 2199 N N . LEU A 1 297 ? -16.584 8.500 7.519 1.00 52.50 297 LEU A N 1
ATOM 2200 C CA . LEU A 1 297 ? -18.021 8.749 7.553 1.00 52.50 297 LEU A CA 1
ATOM 2201 C C . LEU A 1 297 ? -18.756 7.543 8.149 1.00 52.50 297 LEU A C 1
ATOM 2203 O O . LEU A 1 297 ? -19.566 7.722 9.049 1.00 52.50 297 LEU A O 1
ATOM 2207 N N . GLU A 1 298 ? -18.390 6.321 7.753 1.00 57.69 298 GLU A N 1
ATOM 2208 C CA . GLU A 1 298 ? -18.865 5.097 8.412 1.00 57.69 298 GLU A CA 1
ATOM 2209 C C . GLU A 1 298 ? -18.374 5.006 9.859 1.00 57.69 298 GLU A C 1
ATOM 2211 O O . GLU A 1 298 ? -19.170 4.721 10.747 1.00 57.69 298 GLU A O 1
ATOM 2216 N N . LYS A 1 299 ? -17.107 5.336 10.153 1.00 54.84 299 LYS A N 1
ATOM 2217 C CA . LYS A 1 299 ? -16.611 5.408 11.540 1.00 54.84 299 LYS A CA 1
ATOM 2218 C C . LYS A 1 299 ? -17.260 6.526 12.348 1.00 54.84 299 LYS A C 1
ATOM 2220 O O . LYS A 1 299 ? -17.358 6.377 13.555 1.00 54.84 299 LYS A O 1
ATOM 2225 N N . ALA A 1 300 ? -17.693 7.622 11.733 1.00 59.72 300 ALA A N 1
ATOM 2226 C CA . ALA A 1 300 ? -18.379 8.729 12.392 1.00 59.72 300 ALA A CA 1
ATOM 2227 C C . ALA A 1 300 ? -19.849 8.391 12.624 1.00 59.72 300 ALA A C 1
ATOM 2229 O O . ALA A 1 300 ? -20.360 8.689 13.695 1.00 59.72 300 ALA A O 1
ATOM 2230 N N . ALA A 1 301 ? -20.506 7.715 11.681 1.00 65.88 301 ALA A N 1
ATOM 2231 C CA . ALA A 1 301 ? -21.835 7.152 11.880 1.00 65.88 301 ALA A CA 1
ATOM 2232 C C . ALA A 1 301 ? -21.805 6.074 12.975 1.00 65.88 301 ALA A C 1
ATOM 2234 O O . ALA A 1 301 ? -22.633 6.087 13.880 1.00 65.88 301 ALA A O 1
ATOM 2235 N N . TYR A 1 302 ? -20.792 5.207 12.960 1.00 69.56 302 TYR A N 1
ATOM 2236 C CA . TYR A 1 302 ? -20.570 4.177 13.970 1.00 69.56 302 TYR A CA 1
ATOM 2237 C C . TYR A 1 302 ? -20.214 4.769 15.344 1.00 69.56 302 TYR A C 1
ATOM 2239 O O . TYR A 1 302 ? -20.819 4.411 16.351 1.00 69.56 302 TYR A O 1
ATOM 2247 N N . ALA A 1 303 ? -19.292 5.735 15.409 1.00 65.88 303 ALA A N 1
ATOM 2248 C CA . ALA A 1 303 ? -18.956 6.448 16.643 1.00 65.88 303 ALA A CA 1
ATOM 2249 C C . ALA A 1 303 ? -20.128 7.298 17.151 1.00 65.88 303 ALA A C 1
ATOM 2251 O O . ALA A 1 303 ? -20.351 7.371 18.356 1.00 65.88 303 ALA A O 1
ATOM 2252 N N . GLY A 1 304 ? -20.906 7.894 16.248 1.00 71.38 304 GLY A N 1
ATOM 2253 C CA . GLY A 1 304 ? -22.150 8.588 16.558 1.00 71.38 304 GLY A CA 1
ATOM 2254 C C . GLY A 1 304 ? -23.189 7.639 17.150 1.00 71.38 304 GLY A C 1
ATOM 2255 O O . GLY A 1 304 ? -23.799 7.975 18.159 1.00 71.38 304 GLY A O 1
ATOM 2256 N N . GLY A 1 305 ? -23.317 6.427 16.603 1.00 73.31 305 GLY A N 1
ATOM 2257 C CA . GLY A 1 305 ? -24.154 5.357 17.150 1.00 73.31 305 GLY A CA 1
ATOM 2258 C C . GLY A 1 305 ? -23.724 4.928 18.554 1.00 73.31 305 GLY A C 1
ATOM 2259 O O . GLY A 1 305 ? -24.558 4.844 19.455 1.00 73.31 305 GLY A O 1
ATOM 2260 N N . ILE A 1 306 ? -22.419 4.753 18.783 1.00 77.75 306 ILE A N 1
ATOM 2261 C CA . ILE A 1 306 ? -21.856 4.434 20.106 1.00 77.75 306 ILE A CA 1
ATOM 2262 C C . ILE A 1 306 ? -22.101 5.567 21.110 1.00 77.75 306 ILE A C 1
ATOM 2264 O O . ILE A 1 306 ? -22.525 5.306 22.236 1.00 77.75 306 ILE A O 1
ATOM 2268 N N . LEU A 1 307 ? -21.862 6.822 20.722 1.00 72.56 307 LEU A N 1
ATOM 2269 C CA . LEU A 1 307 ? -22.083 7.985 21.585 1.00 72.56 307 LEU A CA 1
ATOM 2270 C C . LEU A 1 307 ? -23.565 8.180 21.905 1.00 72.56 307 LEU A C 1
ATOM 2272 O O . LEU A 1 307 ? -23.903 8.465 23.052 1.00 72.56 307 LEU A O 1
ATOM 2276 N N . ALA A 1 308 ? -24.448 7.983 20.927 1.00 82.44 308 ALA A N 1
ATOM 2277 C CA . ALA A 1 308 ? -25.889 8.027 21.135 1.00 82.44 308 ALA A CA 1
ATOM 2278 C C . ALA A 1 308 ? -26.347 6.912 22.087 1.00 82.44 308 ALA A C 1
ATOM 2280 O O . ALA A 1 308 ? -27.103 7.183 23.019 1.00 82.44 308 ALA A O 1
ATOM 2281 N N . ALA A 1 309 ? -25.843 5.683 21.921 1.00 83.19 309 ALA A N 1
ATOM 2282 C CA . ALA A 1 309 ? -26.148 4.562 22.809 1.00 83.19 309 ALA A CA 1
ATOM 2283 C C . ALA A 1 309 ? -25.648 4.805 24.244 1.00 83.19 309 ALA A C 1
ATOM 2285 O O . ALA A 1 309 ? -26.390 4.584 25.203 1.00 83.19 309 ALA A O 1
ATOM 2286 N N . ALA A 1 310 ? -24.425 5.317 24.404 1.00 83.12 310 ALA A N 1
ATOM 2287 C CA . ALA A 1 310 ? -23.881 5.697 25.706 1.00 83.12 310 ALA A CA 1
ATOM 2288 C C . ALA A 1 310 ? -24.666 6.856 26.343 1.00 83.12 310 ALA A C 1
ATOM 2290 O O . ALA A 1 310 ? -24.982 6.803 27.530 1.00 83.12 310 ALA A O 1
ATOM 2291 N N . GLY A 1 311 ? -25.033 7.877 25.564 1.00 81.88 311 GLY A N 1
ATOM 2292 C CA . GLY A 1 311 ? -25.849 9.003 26.023 1.00 81.88 311 GLY A CA 1
ATOM 2293 C C . GLY A 1 311 ? -27.250 8.574 26.460 1.00 81.88 311 GLY A C 1
ATOM 2294 O O . GLY A 1 311 ? -27.731 9.010 27.506 1.00 81.88 311 GLY A O 1
ATOM 2295 N N . TRP A 1 312 ? -27.877 7.661 25.716 1.00 87.12 312 TRP A N 1
ATOM 2296 C CA . TRP A 1 312 ? -29.157 7.060 26.088 1.00 87.12 312 TRP A CA 1
ATOM 2297 C C . TRP A 1 312 ? -29.042 6.243 27.378 1.00 87.12 312 TRP A C 1
ATOM 2299 O O . TRP A 1 312 ? -29.835 6.429 28.298 1.00 87.12 312 TRP A O 1
ATOM 23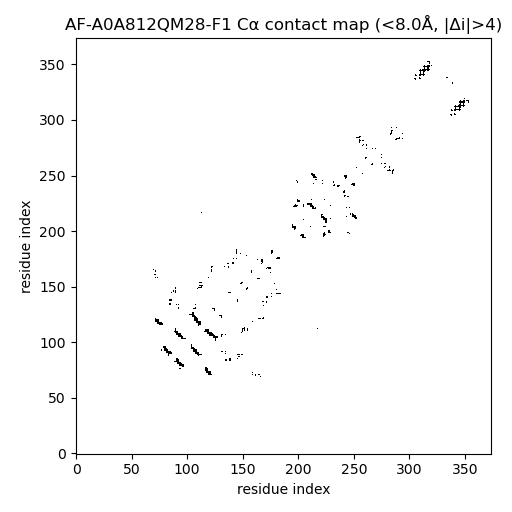09 N N . GLY A 1 313 ? -28.009 5.399 27.488 1.00 85.12 313 GLY A N 1
ATOM 2310 C CA . GLY A 1 313 ? -27.694 4.669 28.716 1.00 85.12 313 GLY A CA 1
ATOM 2311 C C . GLY A 1 313 ? -27.522 5.603 29.915 1.00 85.12 313 GLY A C 1
ATOM 2312 O O . GLY A 1 313 ? -28.126 5.377 30.960 1.00 85.12 313 GLY A O 1
ATOM 2313 N N . PHE A 1 314 ? -26.772 6.695 29.744 1.00 88.81 314 PHE A N 1
ATOM 2314 C CA . PHE A 1 314 ? -26.582 7.721 30.768 1.00 88.81 314 PHE A CA 1
ATOM 2315 C C . PHE A 1 314 ? -27.896 8.380 31.187 1.00 88.81 314 PHE A C 1
ATOM 2317 O O . PHE A 1 314 ? -28.156 8.474 32.384 1.00 88.81 314 PHE A O 1
ATOM 2324 N N . MET A 1 315 ? -28.743 8.799 30.237 1.00 86.31 315 MET A N 1
ATOM 2325 C CA . MET A 1 315 ? -30.051 9.380 30.566 1.00 86.31 315 MET A CA 1
ATOM 2326 C C . MET A 1 315 ? -30.926 8.408 31.353 1.00 86.31 315 MET A C 1
ATOM 2328 O O . MET A 1 315 ? -31.562 8.830 32.317 1.00 86.31 315 MET A O 1
ATOM 2332 N N . LEU A 1 316 ? -30.938 7.126 30.973 1.00 85.69 316 LEU A N 1
ATOM 2333 C CA . LEU A 1 316 ? -31.666 6.098 31.714 1.00 85.69 316 LEU A CA 1
ATOM 2334 C C . LEU A 1 316 ? -31.136 5.995 33.147 1.00 85.69 316 LEU A C 1
ATOM 2336 O O . LEU A 1 316 ? -31.905 6.202 34.078 1.00 85.69 316 LEU A O 1
ATOM 2340 N N . GLY A 1 317 ? -29.826 5.795 33.328 1.00 85.19 317 GLY A N 1
ATOM 2341 C CA . GLY A 1 317 ? -29.224 5.655 34.659 1.00 85.19 317 GLY A CA 1
ATOM 2342 C C . GLY A 1 317 ? -29.348 6.907 35.536 1.00 85.19 317 GLY A C 1
ATOM 2343 O O . GLY A 1 317 ? -29.425 6.804 36.757 1.00 85.19 317 GLY A O 1
ATOM 2344 N N . PHE A 1 318 ? -29.403 8.097 34.932 1.00 86.75 318 PHE A N 1
ATOM 2345 C CA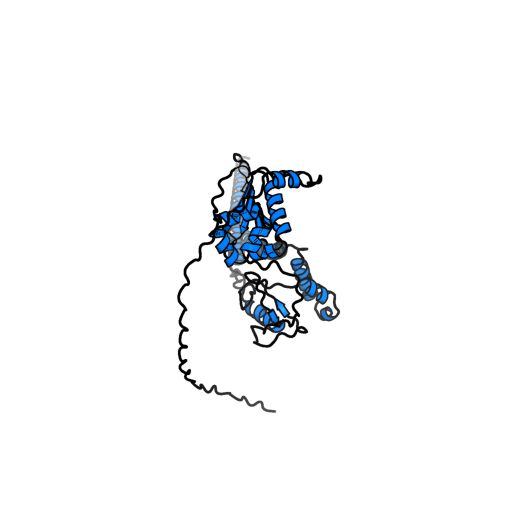 . PHE A 1 318 ? -29.549 9.363 35.653 1.00 86.75 318 PHE A CA 1
ATOM 2346 C C . PHE A 1 318 ? -30.995 9.647 36.110 1.00 86.75 318 PHE A C 1
ATOM 2348 O O . PHE A 1 318 ? -31.183 10.313 37.128 1.00 86.75 318 PHE A O 1
ATOM 2355 N N . ASN A 1 319 ? -32.009 9.149 35.385 1.00 84.75 319 ASN A N 1
ATOM 2356 C CA . ASN A 1 319 ? -33.436 9.373 35.677 1.00 84.75 319 ASN A CA 1
ATOM 2357 C C . ASN A 1 319 ? -34.118 8.232 36.458 1.00 84.75 319 ASN A C 1
ATOM 2359 O O . ASN A 1 319 ? -35.270 8.391 36.861 1.00 84.75 319 ASN A O 1
ATOM 2363 N N . GLU A 1 320 ? -33.460 7.090 36.682 1.00 67.88 320 GLU A N 1
ATOM 2364 C CA . GLU A 1 320 ? -34.080 5.837 37.165 1.00 67.88 320 GLU A CA 1
ATOM 2365 C C . GLU A 1 320 ? -34.506 5.821 38.647 1.00 67.88 320 GLU A C 1
ATOM 2367 O O . GLU A 1 320 ? -34.518 4.778 39.299 1.00 67.88 320 GLU A O 1
ATOM 2372 N N . GLN A 1 321 ? -34.875 6.971 39.213 1.00 61.75 321 GLN A N 1
ATOM 2373 C CA . GLN A 1 321 ? -35.287 7.054 40.609 1.00 61.75 321 GLN A CA 1
ATOM 2374 C C . GLN A 1 321 ? -36.801 6.915 40.837 1.00 61.75 321 GLN A C 1
ATOM 2376 O O . GLN A 1 321 ? -37.200 6.713 41.982 1.00 61.75 321 GLN A O 1
ATOM 2381 N N . GLU A 1 322 ? -37.651 6.976 39.802 1.00 61.56 322 GLU A N 1
ATOM 2382 C CA . GLU A 1 322 ? -39.110 7.003 40.023 1.00 61.56 322 GLU A CA 1
ATOM 2383 C C . GLU A 1 322 ? -39.888 5.732 39.663 1.00 61.56 322 GLU A C 1
ATOM 2385 O O . GLU A 1 322 ? -40.950 5.514 40.250 1.00 61.56 322 GLU A O 1
ATOM 2390 N N . HIS A 1 323 ? -39.391 4.820 38.819 1.00 52.00 323 HIS A N 1
ATOM 2391 C CA . HIS A 1 323 ? -40.161 3.622 38.458 1.00 52.00 323 HIS A CA 1
ATOM 2392 C C . HIS A 1 323 ? -39.359 2.322 38.524 1.00 52.00 323 HIS A C 1
ATOM 2394 O O . HIS A 1 323 ? -38.314 2.166 37.904 1.00 52.00 323 HIS A O 1
ATOM 2400 N N . ARG A 1 324 ? -39.914 1.370 39.291 1.00 56.31 324 ARG A N 1
ATOM 2401 C CA . ARG A 1 324 ? -39.504 -0.036 39.393 1.00 56.31 324 ARG A CA 1
ATOM 2402 C C . ARG A 1 324 ? -39.071 -0.580 38.030 1.00 56.31 324 ARG A C 1
ATOM 2404 O O . ARG A 1 324 ? -39.877 -0.655 37.104 1.00 56.31 324 ARG A O 1
ATOM 2411 N N . VAL A 1 325 ? -37.813 -1.012 37.999 1.00 53.47 325 VAL A N 1
ATOM 2412 C CA . VAL A 1 325 ? -37.106 -1.786 36.973 1.00 53.47 325 VAL A CA 1
ATOM 2413 C C . VAL A 1 325 ? -38.057 -2.677 36.175 1.00 53.47 325 VAL A C 1
ATOM 2415 O O . VAL A 1 325 ? -38.339 -3.819 36.540 1.00 53.47 325 VAL A O 1
ATOM 2418 N N . THR A 1 326 ? -38.562 -2.151 35.065 1.00 50.44 326 THR A N 1
ATOM 2419 C CA . THR A 1 326 ? -39.320 -2.935 34.097 1.00 50.44 326 THR A CA 1
ATOM 2420 C C . THR A 1 326 ? -38.480 -3.002 32.835 1.00 50.44 326 THR A C 1
ATOM 2422 O O . THR A 1 326 ? -38.445 -2.050 32.075 1.00 50.44 326 THR A O 1
ATOM 2425 N N . ARG A 1 327 ? -37.749 -4.111 32.664 1.00 53.59 327 ARG A N 1
ATOM 2426 C CA . ARG A 1 327 ? -37.481 -4.827 31.396 1.00 53.59 327 ARG A CA 1
ATOM 2427 C C . ARG A 1 327 ? -37.222 -4.039 30.087 1.00 53.59 327 ARG A C 1
ATOM 2429 O O . ARG A 1 327 ? -37.423 -4.605 29.021 1.00 53.59 327 ARG A O 1
ATOM 2436 N N . TYR A 1 328 ? -36.714 -2.808 30.111 1.00 56.38 328 TYR A N 1
ATOM 2437 C CA . TYR A 1 328 ? -36.404 -2.042 28.888 1.00 56.38 328 TYR A CA 1
ATOM 2438 C C . TYR A 1 328 ? -34.921 -2.033 28.491 1.00 56.38 328 TYR A C 1
ATOM 2440 O O . TYR A 1 328 ? -34.514 -1.260 27.630 1.00 56.38 328 TYR A O 1
ATOM 2448 N N . LEU A 1 329 ? -34.129 -2.991 28.984 1.00 56.09 329 LEU A N 1
ATOM 2449 C CA . LEU A 1 329 ? -32.938 -3.460 28.255 1.00 56.09 329 LEU A CA 1
ATOM 2450 C C . LEU A 1 329 ? -33.334 -4.418 27.109 1.00 56.09 329 LEU A C 1
ATOM 2452 O O . LEU A 1 329 ? -32.603 -5.340 26.768 1.00 56.09 329 LEU A O 1
ATOM 2456 N N . ALA A 1 330 ? -34.523 -4.235 26.531 1.00 53.44 330 ALA A N 1
ATOM 2457 C CA . ALA A 1 330 ? -35.030 -5.019 25.418 1.00 53.44 330 ALA A CA 1
ATOM 2458 C C . ALA A 1 330 ? -34.561 -4.403 24.100 1.00 53.44 330 ALA A C 1
ATOM 2460 O O . ALA A 1 330 ? -35.348 -3.816 23.367 1.00 53.44 330 ALA A O 1
ATOM 2461 N N . LEU A 1 331 ? -33.272 -4.541 23.805 1.00 61.59 331 LEU A N 1
ATOM 2462 C CA . LEU A 1 331 ? -32.767 -4.441 22.440 1.00 61.59 331 LEU A CA 1
ATOM 2463 C C . LEU A 1 331 ? -31.701 -5.521 22.232 1.00 61.59 331 LEU A C 1
ATOM 2465 O O . LEU A 1 331 ? -30.533 -5.236 21.984 1.00 61.59 331 LEU A O 1
ATOM 2469 N N . ASP A 1 332 ? -32.128 -6.787 22.278 1.00 61.69 332 ASP A N 1
ATOM 2470 C CA . ASP A 1 332 ? -31.330 -7.926 21.786 1.00 61.69 332 ASP A CA 1
ATOM 2471 C C . ASP A 1 332 ? -30.979 -7.803 20.289 1.00 61.69 332 ASP A C 1
ATOM 2473 O O . ASP A 1 332 ? -30.161 -8.558 19.771 1.00 61.69 332 ASP A O 1
ATOM 2477 N N . VAL A 1 333 ? -31.569 -6.820 19.603 1.00 69.69 333 VAL A N 1
ATOM 2478 C CA . VAL A 1 333 ? -31.337 -6.486 18.193 1.00 69.69 333 VAL A CA 1
ATOM 2479 C C . VAL A 1 333 ? -30.123 -5.558 18.007 1.00 69.69 333 VAL A C 1
ATOM 2481 O O . VAL A 1 333 ? -29.635 -5.409 16.889 1.00 69.69 333 VAL A O 1
ATOM 2484 N N . LEU A 1 334 ? -29.595 -4.940 19.073 1.00 72.12 334 LEU A N 1
ATOM 2485 C CA . LEU A 1 334 ? -28.426 -4.068 18.947 1.00 72.12 334 LEU A CA 1
ATOM 2486 C C . LEU A 1 334 ? -27.108 -4.870 18.875 1.00 72.12 334 LEU A C 1
ATOM 2488 O O . LEU A 1 334 ? -26.907 -5.812 19.656 1.00 72.12 334 LEU A O 1
ATOM 2492 N N . PRO A 1 335 ? -26.163 -4.462 18.002 1.00 77.50 335 PRO A N 1
ATOM 2493 C CA . PRO A 1 335 ? -24.814 -5.018 17.960 1.00 77.50 335 PRO A CA 1
ATOM 2494 C C . PRO A 1 335 ? -24.146 -5.006 19.340 1.00 77.50 335 PRO A C 1
ATOM 2496 O O . PRO A 1 335 ? -24.408 -4.129 20.170 1.00 77.50 335 PRO A O 1
ATOM 2499 N N . ALA A 1 336 ? -23.277 -5.986 19.600 1.00 81.81 336 ALA A N 1
ATOM 2500 C CA . ALA A 1 336 ? -22.652 -6.170 20.910 1.00 81.81 336 ALA A CA 1
ATOM 2501 C C . ALA A 1 336 ? -21.930 -4.905 21.412 1.00 81.81 336 ALA A C 1
ATOM 2503 O O . ALA A 1 336 ? -22.019 -4.596 22.600 1.00 81.81 336 ALA A O 1
ATOM 2504 N N . GLU A 1 337 ? -21.296 -4.125 20.526 1.00 79.94 337 GLU A N 1
ATOM 2505 C CA . GLU A 1 337 ? -20.574 -2.915 20.940 1.00 79.94 337 GLU A CA 1
ATOM 2506 C C . GLU A 1 337 ? -21.506 -1.812 21.466 1.00 79.94 337 GLU A C 1
ATOM 2508 O O . GLU A 1 337 ? -21.174 -1.126 22.433 1.00 79.94 337 GLU A O 1
ATOM 2513 N N . HIS A 1 338 ? -22.706 -1.677 20.895 1.00 81.69 338 HIS A N 1
ATOM 2514 C CA . HIS A 1 338 ? -23.682 -0.668 21.319 1.00 81.69 338 HIS A CA 1
ATOM 2515 C C . HIS A 1 338 ? -24.280 -1.010 22.689 1.00 81.69 338 HIS A C 1
ATOM 2517 O O . HIS A 1 338 ? -24.523 -0.115 23.499 1.00 81.69 338 HIS A O 1
ATOM 2523 N N . ARG A 1 339 ? -24.441 -2.307 22.993 1.00 83.06 339 ARG A N 1
ATOM 2524 C CA . ARG A 1 339 ? -24.885 -2.781 24.315 1.00 83.06 339 ARG A CA 1
ATOM 2525 C C . ARG A 1 339 ? -23.862 -2.475 25.406 1.00 83.06 339 ARG A C 1
ATOM 2527 O O . ARG A 1 339 ? -24.240 -2.019 26.484 1.00 83.06 339 ARG A O 1
ATOM 2534 N N . VAL A 1 340 ? -22.571 -2.666 25.120 1.00 85.56 340 VAL A N 1
ATOM 2535 C CA . VAL A 1 340 ? -21.494 -2.296 26.055 1.00 85.56 340 VAL A CA 1
ATOM 2536 C C . VAL A 1 340 ? -21.495 -0.787 26.292 1.00 85.56 340 VAL A C 1
ATOM 2538 O O . VAL A 1 340 ? -21.480 -0.354 27.442 1.00 85.56 340 VAL A O 1
ATOM 2541 N N . ALA A 1 341 ? -21.583 0.016 25.228 1.00 83.75 341 ALA A N 1
ATOM 2542 C CA . ALA A 1 341 ? -21.622 1.473 25.334 1.00 83.75 341 ALA A CA 1
ATOM 2543 C C . ALA A 1 341 ? -22.821 1.973 26.161 1.00 83.75 341 ALA A C 1
ATOM 2545 O O . ALA A 1 341 ? -22.650 2.808 27.050 1.00 83.75 341 ALA A O 1
ATOM 2546 N N . GLN A 1 342 ? -24.015 1.415 25.934 1.00 85.94 342 GLN A N 1
ATOM 2547 C CA . GLN A 1 342 ? -25.212 1.713 26.722 1.00 85.94 342 GLN A CA 1
ATOM 2548 C C . GLN A 1 342 ? -25.035 1.336 28.200 1.00 85.94 342 GLN A C 1
ATOM 2550 O O . GLN A 1 342 ? -25.381 2.126 29.079 1.00 85.94 342 GLN A O 1
ATOM 2555 N N . GLY A 1 343 ? -24.463 0.162 28.486 1.00 84.75 343 GLY A N 1
ATOM 2556 C CA . GLY A 1 343 ? -24.187 -0.282 29.854 1.00 84.75 343 GLY A CA 1
ATOM 2557 C C . GLY A 1 343 ? -23.203 0.634 30.587 1.00 84.75 343 GLY A C 1
ATOM 2558 O O . GLY A 1 343 ? -23.454 1.023 31.726 1.00 84.75 343 GLY A O 1
ATOM 2559 N N . VAL A 1 344 ? -22.119 1.045 29.920 1.00 87.88 344 VAL A N 1
ATOM 2560 C CA . VAL A 1 344 ? -21.158 2.017 30.470 1.00 87.88 344 VAL A CA 1
ATOM 2561 C C . VAL A 1 344 ? -21.843 3.355 30.741 1.00 87.88 344 VAL A C 1
ATOM 2563 O O . VAL A 1 344 ? -21.703 3.900 31.836 1.00 87.88 344 VAL A O 1
ATOM 2566 N N . GLY A 1 345 ? -22.624 3.857 29.779 1.00 84.25 345 GLY A N 1
ATOM 2567 C CA . GLY A 1 345 ? -23.408 5.080 29.938 1.00 84.25 345 GLY A CA 1
ATOM 2568 C C . GLY A 1 345 ? -24.305 5.034 31.173 1.00 84.25 345 GLY A C 1
ATOM 2569 O O . GLY A 1 345 ? -24.278 5.955 31.988 1.00 84.25 345 GLY A O 1
ATOM 2570 N N . TRP A 1 346 ? -25.030 3.930 31.363 1.00 92.38 346 TRP A N 1
ATOM 2571 C CA . TRP A 1 346 ? -25.913 3.717 32.510 1.00 92.38 346 TRP A CA 1
ATOM 2572 C C . TRP A 1 346 ? -25.181 3.777 33.853 1.00 92.38 346 TRP A C 1
ATOM 2574 O O . TRP A 1 346 ? -25.598 4.526 34.737 1.00 92.38 346 TRP A O 1
ATOM 2584 N N . ILE A 1 347 ? -24.048 3.077 33.991 1.00 88.00 347 ILE A N 1
ATOM 2585 C CA . ILE A 1 347 ? -23.239 3.099 35.223 1.00 88.00 347 ILE A CA 1
ATOM 2586 C C . ILE A 1 347 ? -22.795 4.531 35.554 1.00 88.00 347 ILE A C 1
ATOM 2588 O O . ILE A 1 347 ? -22.901 4.970 36.702 1.00 88.00 347 ILE A O 1
ATOM 2592 N N . VAL A 1 348 ? -22.322 5.278 34.549 1.00 90.75 348 VAL A N 1
ATOM 2593 C CA . VAL A 1 348 ? -21.906 6.679 34.720 1.00 90.75 348 VAL A CA 1
ATOM 2594 C C . VAL A 1 348 ? -23.094 7.559 35.124 1.00 90.75 348 VAL A C 1
ATOM 2596 O O . VAL A 1 348 ? -22.945 8.410 36.002 1.00 90.75 348 VAL A O 1
ATOM 2599 N N . GLY A 1 349 ? -24.275 7.327 34.543 1.00 89.19 349 GLY A N 1
ATOM 2600 C CA . GLY A 1 349 ? -25.520 8.015 34.897 1.00 89.19 349 GLY A CA 1
ATOM 2601 C C . GLY A 1 349 ? -25.907 7.820 36.362 1.00 89.19 349 GLY A C 1
ATOM 2602 O O . GLY A 1 349 ? -26.124 8.800 37.078 1.00 89.19 349 GLY A O 1
ATOM 2603 N N . VAL A 1 350 ? -25.893 6.572 36.839 1.00 89.88 350 VAL A N 1
ATOM 2604 C CA . VAL A 1 350 ? -26.185 6.225 38.242 1.00 89.88 350 VAL A CA 1
ATOM 2605 C C . VAL A 1 350 ? -25.178 6.874 39.195 1.00 89.88 350 VAL A C 1
ATOM 2607 O O . VAL A 1 350 ? -25.560 7.433 40.227 1.00 89.88 350 VAL A O 1
ATOM 2610 N N . LEU A 1 351 ? -23.886 6.851 38.851 1.00 90.56 351 LEU A N 1
ATOM 2611 C CA . LEU A 1 351 ? -22.843 7.465 39.673 1.00 90.56 351 LEU A CA 1
ATOM 2612 C C . LEU A 1 351 ? -23.013 8.989 39.761 1.00 90.56 351 LEU A C 1
ATOM 2614 O O . LEU A 1 351 ? -22.936 9.558 40.852 1.00 90.56 351 LEU A O 1
ATOM 2618 N N . ALA A 1 352 ? -23.276 9.651 38.631 1.00 92.06 352 ALA A N 1
ATOM 2619 C CA . ALA A 1 352 ? -23.516 11.091 38.581 1.00 92.06 352 ALA A CA 1
ATOM 2620 C C . ALA A 1 352 ? -24.739 11.489 39.419 1.00 92.06 352 ALA A C 1
ATOM 2622 O O . ALA A 1 352 ? -24.696 12.474 40.164 1.00 92.06 352 ALA A O 1
ATOM 2623 N N . TRP A 1 353 ? -25.808 10.694 39.352 1.00 92.25 353 TRP A N 1
ATOM 2624 C CA . TRP A 1 353 ? -26.982 10.869 40.198 1.00 92.25 353 TRP A CA 1
ATOM 2625 C C . TRP A 1 353 ? -26.640 10.729 41.696 1.00 92.25 353 TRP A C 1
ATOM 2627 O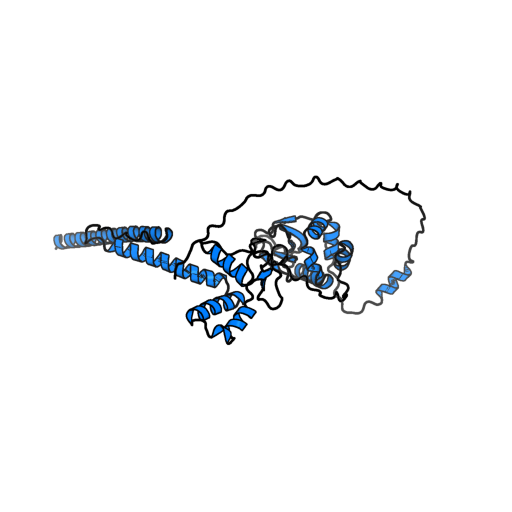 O . TRP A 1 353 ? -26.976 11.618 42.485 1.00 92.25 353 TRP A O 1
ATOM 2637 N N . TYR A 1 354 ? -25.901 9.687 42.096 1.00 93.56 354 TYR A N 1
ATOM 2638 C CA . TYR A 1 354 ? -25.510 9.463 43.496 1.00 93.56 354 TYR A CA 1
ATOM 2639 C C . TYR A 1 354 ? -24.654 10.609 44.057 1.00 93.56 354 TYR A C 1
ATOM 2641 O O . TYR A 1 354 ? -24.881 11.090 45.170 1.00 93.56 354 TYR A O 1
ATOM 2649 N N . LEU A 1 355 ? -23.700 11.104 43.264 1.00 92.88 355 LEU A N 1
ATOM 2650 C CA . LEU A 1 355 ? -22.876 12.258 43.628 1.00 92.88 355 LEU A CA 1
ATOM 2651 C C . LEU A 1 355 ? -23.726 13.517 43.829 1.00 92.88 355 LEU A C 1
ATOM 2653 O O . LEU A 1 355 ? -23.560 14.216 44.830 1.00 92.88 355 LEU A O 1
ATOM 2657 N N . ARG A 1 356 ? -24.676 13.781 42.923 1.00 94.00 356 ARG A N 1
ATOM 2658 C CA . ARG A 1 356 ? -25.594 14.924 43.031 1.00 94.00 356 ARG A CA 1
ATOM 2659 C C . ARG A 1 356 ? -26.459 14.844 44.289 1.00 94.00 356 ARG A C 1
ATOM 2661 O O . ARG A 1 356 ? -26.678 15.866 44.939 1.00 94.00 356 ARG A O 1
ATOM 2668 N N . LYS A 1 357 ? -26.922 13.646 44.654 1.00 91.62 357 LYS A N 1
ATOM 2669 C CA . LYS A 1 357 ? -27.707 13.423 45.874 1.00 91.62 357 LYS A CA 1
ATOM 2670 C C . LYS A 1 357 ? -26.891 13.721 47.132 1.00 91.62 357 LYS A C 1
ATOM 2672 O O . LYS A 1 357 ? -27.341 14.490 47.975 1.00 91.62 357 LYS A O 1
ATOM 2677 N N . ASN A 1 358 ? -25.666 13.205 47.209 1.00 94.75 358 ASN A N 1
ATOM 2678 C CA . ASN A 1 358 ? -24.774 13.470 48.340 1.00 94.75 358 ASN A CA 1
ATOM 2679 C C . ASN A 1 358 ? -24.445 14.960 48.498 1.00 94.75 358 ASN A C 1
ATOM 2681 O O . ASN A 1 358 ? -24.301 15.443 49.620 1.00 94.75 358 ASN A O 1
ATOM 2685 N N . LEU A 1 359 ? -24.314 15.696 47.391 1.00 95.69 359 LEU A N 1
ATOM 2686 C CA . LEU A 1 359 ? -24.104 17.143 47.436 1.00 95.69 359 LEU A CA 1
ATOM 2687 C C . LEU A 1 359 ? -25.335 17.874 47.987 1.00 95.69 359 LEU A C 1
ATOM 2689 O O . LEU A 1 359 ? -25.185 18.678 48.903 1.00 95.69 359 LEU A O 1
ATOM 2693 N N . ARG A 1 360 ? -26.545 17.526 47.525 1.00 95.31 360 ARG A N 1
ATOM 2694 C CA . ARG A 1 360 ? -27.793 18.087 48.074 1.00 95.31 360 ARG A CA 1
ATOM 2695 C C . ARG A 1 360 ? -27.962 17.802 49.565 1.00 95.31 360 ARG A C 1
ATOM 2697 O O . ARG A 1 360 ? -28.300 18.706 50.319 1.00 95.31 360 ARG A O 1
ATOM 2704 N N . GLU A 1 361 ? -27.686 16.579 50.012 1.00 96.38 361 GLU A N 1
ATOM 2705 C CA . GLU A 1 361 ? -27.789 16.231 51.436 1.00 96.38 361 GLU A CA 1
ATOM 2706 C C . GLU A 1 361 ? -26.796 17.029 52.294 1.00 96.38 361 GLU A C 1
ATOM 2708 O O . GLU A 1 361 ? -27.136 17.461 53.396 1.00 96.38 361 GLU A O 1
ATOM 2713 N N . LYS A 1 362 ? -25.581 17.281 51.788 1.00 96.19 362 LYS A N 1
ATOM 2714 C CA . LYS A 1 362 ? -24.600 18.138 52.471 1.00 96.19 362 LYS A CA 1
ATOM 2715 C C . LYS A 1 362 ? -25.071 19.589 52.569 1.00 96.19 362 LYS A C 1
ATOM 2717 O O . LYS A 1 362 ? -24.932 20.182 53.638 1.00 96.19 362 LYS A O 1
ATOM 2722 N N . GLU A 1 363 ? -25.646 20.139 51.502 1.00 97.12 363 GLU A N 1
ATOM 2723 C CA . GLU A 1 363 ? -26.211 21.496 51.495 1.00 97.12 363 GLU A CA 1
ATOM 2724 C C . GLU A 1 363 ? -27.387 21.624 52.474 1.00 97.12 363 GLU A C 1
ATOM 2726 O O . GLU A 1 363 ? -27.457 22.578 53.248 1.00 97.12 363 GLU A O 1
ATOM 2731 N N . GLU A 1 364 ? -28.286 20.637 52.516 1.00 97.00 364 GLU A N 1
ATOM 2732 C CA . GLU A 1 364 ? -29.389 20.615 53.481 1.00 97.00 364 GLU A CA 1
ATOM 2733 C C . GLU A 1 364 ? -28.891 20.501 54.926 1.00 97.00 364 GLU A C 1
ATOM 2735 O O . GLU A 1 364 ? -29.410 21.171 55.821 1.00 97.00 364 GLU A O 1
ATOM 2740 N N . GLN A 1 365 ? -27.866 19.683 55.179 1.00 96.69 365 GLN A N 1
ATOM 2741 C CA . GLN A 1 365 ? -27.245 19.594 56.500 1.00 96.69 365 GLN A CA 1
ATOM 2742 C C . GLN A 1 365 ? -26.580 20.908 56.911 1.00 96.69 365 GLN A C 1
ATOM 2744 O O . GLN A 1 365 ? -26.645 21.268 58.087 1.00 96.69 365 GLN A O 1
ATOM 2749 N N . GLN A 1 366 ? -25.949 21.623 55.976 1.00 96.31 366 GLN A N 1
ATOM 2750 C CA . GLN A 1 366 ? -25.396 22.952 56.233 1.00 96.31 366 GLN A CA 1
ATOM 2751 C C . GLN A 1 366 ? -26.503 23.946 56.588 1.00 96.31 366 GLN A C 1
ATOM 2753 O O . GLN A 1 366 ? -26.420 24.549 57.656 1.00 96.31 366 GLN A O 1
ATOM 2758 N N . ARG A 1 367 ? -27.585 24.015 55.802 1.00 97.00 367 ARG A N 1
ATOM 2759 C CA . ARG A 1 367 ? -28.741 24.880 56.110 1.00 97.00 367 ARG A CA 1
ATOM 2760 C C . ARG A 1 367 ? -29.341 24.582 57.484 1.00 97.00 367 ARG A C 1
ATOM 2762 O O . ARG A 1 367 ? -29.498 25.481 58.297 1.00 97.00 367 ARG A O 1
ATOM 2769 N N . ARG A 1 368 ? -29.558 23.305 57.824 1.00 96.81 368 ARG A N 1
ATOM 2770 C CA . ARG A 1 368 ? -30.060 22.911 59.158 1.00 96.81 368 ARG A CA 1
ATOM 2771 C C . ARG A 1 368 ? -29.109 23.279 60.299 1.00 96.81 368 ARG A C 1
ATOM 2773 O O . ARG A 1 368 ? -29.550 23.422 61.437 1.00 96.81 368 ARG A O 1
ATOM 2780 N N . ARG A 1 369 ? -27.800 23.358 60.043 1.00 96.81 369 ARG A N 1
ATOM 2781 C CA . ARG A 1 369 ? -26.810 23.807 61.036 1.00 96.81 369 ARG A CA 1
ATOM 2782 C C . ARG A 1 369 ? -26.828 25.323 61.200 1.00 96.81 369 ARG A C 1
ATOM 2784 O O . ARG A 1 369 ? -26.609 25.782 62.315 1.00 96.81 369 ARG A O 1
ATOM 2791 N N . GLU A 1 370 ? -27.070 26.066 60.127 1.00 96.88 370 GLU A N 1
ATOM 2792 C CA . GLU A 1 370 ? -27.222 27.525 60.152 1.00 96.88 370 GLU A CA 1
ATOM 2793 C C . GLU A 1 370 ? -28.511 27.935 60.876 1.00 96.88 370 GLU A C 1
ATOM 2795 O O . GLU A 1 370 ? -28.449 28.754 61.792 1.00 96.88 370 GLU A O 1
ATOM 2800 N N . ASP A 1 371 ? -29.634 27.270 60.588 1.00 97.06 371 ASP A N 1
ATOM 2801 C CA . ASP A 1 371 ? -30.919 27.514 61.262 1.00 97.06 371 ASP A CA 1
ATOM 2802 C C . ASP A 1 371 ? -30.866 27.221 62.770 1.00 97.06 371 ASP A C 1
ATOM 2804 O O . ASP A 1 371 ? -31.568 27.849 63.547 1.00 97.06 371 ASP A O 1
ATOM 2808 N N . ARG A 1 372 ? -30.025 26.276 63.215 1.00 96.75 372 ARG A N 1
ATOM 2809 C CA . ARG A 1 372 ? -29.827 25.983 64.651 1.00 96.75 372 ARG A CA 1
ATOM 2810 C C . ARG A 1 372 ? -28.929 26.988 65.373 1.00 96.75 372 ARG A C 1
ATOM 2812 O O . ARG A 1 372 ? -28.818 26.911 66.594 1.00 96.75 372 ARG A O 1
ATOM 2819 N N . ARG A 1 373 ? -28.197 27.824 64.635 1.00 95.50 373 ARG A N 1
ATOM 2820 C CA . ARG A 1 373 ? -27.293 28.840 65.198 1.00 95.50 373 ARG A CA 1
ATOM 2821 C C . ARG A 1 373 ? -27.950 30.213 65.315 1.00 95.50 373 ARG A C 1
ATOM 2823 O O . ARG A 1 373 ? -27.419 31.033 66.059 1.00 95.50 373 ARG A O 1
ATOM 2830 N N . SER A 1 374 ? -29.022 30.445 64.561 1.00 91.19 374 SER A N 1
ATOM 2831 C CA . SER A 1 374 ? -29.854 31.653 64.625 1.00 91.19 374 SER A CA 1
ATOM 2832 C C . SER A 1 374 ? -30.922 31.485 65.697 1.00 91.19 374 SER A C 1
ATOM 2834 O O . SER A 1 374 ? -31.232 32.497 66.360 1.00 91.19 374 SER A O 1
#

Mean predicted aligned error: 19.56 Å

Secondary structure (DSSP, 8-state):
------PPPPP---PPPP-PPPPPPPPPPPPPPP-------PPPTTHHHHGGGG--TT-PPPP----------EEE-TT-EEEESSTTS-EEEEEPPP-TTSPPPEEEEEEPSS-TTEEEEEEEES-HHHHHHHHHHHHHHHGGGGGGGGSHHHHHHHHH-HHHHHHHHH-HHHHHHHTT---------------PBPTTT--B--TTS-EEEE--BTTB--EEEHHHHHHHHHHTTTT---B-TTT-PBEEP-HHHHHHHHHSGGGGGS-HHHHHHHHHHHHHHTTSS-HHHHHHHHHHHHHHHHHHHHHHHHHHHHHTTSS---S----TTS-HHHHHHHHHHHHHHHHHHHHHHHHHHHHHHHHHHHHTT-

Foldseek 3Di:
DDDDDDDDDDDDDDDDDDDDDDDDDDDDDDDDDDDDDDDDDDDDPVVVVVVVVPDDPDDDDDPDDDDDPDDWDKDFLPQWDWDALDPLSQWIWTWHDDDPPDQIKIWTWGAALVDRRITITQDIDSDPVSSSVLSVVLCVLCPVLSLVSSPNVVRVVCSVDVVLSPCCSVPVNVSCVVSVSCSDDPDDDDCPDPQDAAPQPRHGDDPPFDWWWFPDRSPDIHIHGPVSLVVQCVVCPPPHQRADPPPRGHTDDPLVVLVVCLVDPVCVPPDPVVSVVSVVVSCCNVVVDPVVVVVVVVVVVVVVLLVVLLCQLLVCLQPVPPDDDDDVVPPPVDDPSSSVSSPNSNVVNVVVNVVVVVVVVVVVVVVVVVVVVD

pLDDT: mean 76.67, std 19.75, range [34.53, 97.75]

Radius of gyration: 35.43 Å; Cα contacts (8 Å, |Δi|>4): 381; chains: 1; bounding box: 102×77×99 Å

Sequence (374 aa):
MGWQSSSLRCEEAAQTPPTASAPSAPSAPPPSAPSAHGKSFFPDAEQALRLLALRGPGVAPAPAASSSSTQSAEICLDGFSLESMDSSGTLVLASSPWSLFRSRSFQLVIRNPRNPAVGLLVFVSSDHSEVAAAAQTIVAQLGPSVQSLAQPGVYEVLQNNPALLQQLVASPSRVATELCIPTAPSEEVHPEEEHGECPICLEAIHPGEAAMRCAGQGGVHHYFHAHCLQSWVSSCRLGREATCPVCRGQLQMNGQRLQAFLNGEASASLSEDDRTYLQNIADGLRGKNRWQEMNKLEKAAYAGGILAAAGWGFMLGFNEQEHRVTRYLALDVLPAEHRVAQGVGWIVGVLAWYLRKNLREKEEQQRRREDRRS